Protein AF-A0A9P6R4S8-F1 (afdb_monomer)

Nearest PDB structures (foldseek):
  6h4h-assembly1_A  TM=7.201E-01  e=1.795E-19  Homo sapiens
  6hek-assembly1_C  TM=6.783E-01  e=4.101E-20  Homo sapiens
  6hek-assembly1_A  TM=6.934E-01  e=1.988E-19  Homo sapiens
  6h4j-assembly1_A-3  TM=6.432E-01  e=9.634E-19  Homo sapiens
  6h4j-assembly1_B-4  TM=6.143E-01  e=4.437E-18  Homo sapiens

InterPro domains:
  IPR001394 Peptidase C19, ubiquitin carboxyl-terminal hydrolase [PF00443] (188-608)
  IPR018200 Ubiquitin specific protease, conserved site [PS00972] (189-204)
  IPR025305 UCH repeated domain [PF13446] (43-95)
  IPR028889 Ubiquitin specific protease UPS, catalytic domain [PS50235] (188-616)
  IPR038765 Papain-like cysteine peptidase superfamily [SSF54001] (187-608)
  IPR044635 Ubiquitin carboxyl-terminal hydrolase 14-like [PTHR43982] (185-605)

Foldseek 3Di:
DDDDDDDDDDDDDDDDDDDDDDDDPDDDDDDPVDPVSVVVQCPALQNVLVHDLPDDPVVSLVSLVVVCVVPVLCLQVNLVSLVVSCVVVVDPSSVVSSVVVVVVPRHHLVLLQVLCVLLPHHSVNPPDDPVNVLLSLQPDPDPPNLVSLSNNCSNRVPPVSVVLSVDDPVVSHDDDPVLLVVLQQDFFFEADPALCQLVRQLLVVQLPVVLSVVCLLVVVVWWDDCPDDPDDFAADPNDTDDPVLLVLLQVLSVQSNVLSVCRVPDSALHDYRDLSNLCSLVPPVPPPDDPDDPDDDPPCSRFHDDSVSSVVSNVRSNQSTGAAPDDDPPDRGHRPVCLAFKWWKWWFWDDPDTDTDIDIDREAEFEDDAAEEPVVSVCCSQVCDDPPDDDDDDPPPPDDDDDDDPDDDPGRGTGIATADDHNDYHYDHPQWDADPVVRDIWGHPHKYQYDQKDQCLLRHPVCCVVVVVLSVVLSVLVVLLVVLVVVLVVVPPDPPDDDDDDDDDDDDDDDDDDDDDDDDDDDDDDDDPPPPPDDPNVVSVVSNVVSVVVSVVSCPPRDPRMDGDAKDWDWDDIPRDTGIWMWGWDPPPPDIFIWIHGGRHIDTDDPVVVVVSIRD

Mean predicted aligned error: 18.43 Å

Secondary structure (DSSP, 8-state):
---------------------PPPTT-----TT-HHHHHHHHHSHHHHTT--TTS-HHHHHHHHHHHHHH-GGGHHHHHHHHHHHHHHHT-HHHHHHHHHHHHTTPPPHHHHHHHHHHTT--TT-TT--HHHHHHHHHH--STTHHHHHHHHHHHHT-HHHHHHHTS-TTTTTS--HHHHHHHHHS--EE--SSS-HHHHHHHHHHHHSHHHHHHHHTGGGTB--TTSTTPPPPEETTEEPPHHHHHHHHHHHHHHHHHHHHHHH--SSEE---HHHHHHHH--TT---SS------GGGGG----HHHHHHHHHHHHHHHB--SB--TTS--B-TTHHHHPEEEEEEEEESEEEEEEEEESEEEEE--SSEEHHHHHHHHH-----SS-------S-SS--S-----------EEEEEE--SS-EEEEE-EEEETTTTEEEE----EEPPSEEE-GGGBHHHHHHTHHHHHHHHHHHHHHHHHHHHHHHHHS-------------PPP--------------------------HHHHHHHHHHHHHHHHHHHTTT--TTEEE--EEEEEEE-SS-EEEEEEEEESSSSS-EEEEEETTEEEEPPHHHHHH-EE-

Solvent-accessible surface area (backbone atoms only — not comparable to full-atom values): 37565 Å² total; per-residue (Å²): 140,81,90,80,87,87,76,90,76,89,75,85,86,77,90,80,84,86,83,91,75,83,86,72,96,81,74,81,83,78,63,91,86,41,70,66,60,54,49,55,45,45,74,29,55,42,30,71,57,73,45,60,94,82,60,52,70,68,59,51,51,51,43,49,54,55,45,34,76,72,42,50,62,51,35,20,58,50,49,52,34,50,49,52,50,26,66,74,68,68,38,65,68,53,48,52,49,54,51,50,42,45,73,76,50,58,45,42,53,69,57,40,28,52,28,27,49,76,73,74,38,55,73,81,57,75,92,63,50,74,67,55,50,52,56,54,58,69,69,54,84,58,87,63,50,69,60,34,44,51,44,46,29,50,34,61,64,37,70,67,56,48,56,57,70,72,50,62,80,79,70,72,72,65,87,56,70,65,59,46,50,49,27,60,74,42,77,51,16,30,48,68,86,48,62,38,29,37,56,39,29,48,52,57,52,47,58,67,40,58,74,56,35,53,46,42,68,48,34,87,82,43,51,52,63,78,82,47,92,84,61,70,73,48,70,56,96,88,42,77,47,50,68,65,56,33,52,56,20,38,52,48,45,53,46,48,27,53,47,52,52,44,60,73,68,53,48,46,59,43,48,70,72,55,70,64,47,54,48,59,73,68,51,70,79,86,64,88,83,63,100,81,74,76,87,82,61,87,81,62,75,57,58,76,67,58,51,69,58,55,49,53,54,49,52,55,32,50,56,52,20,33,52,52,77,42,80,53,99,92,51,83,64,41,35,67,63,52,62,37,28,35,30,36,26,38,33,44,36,63,68,102,51,85,43,78,43,83,52,71,45,54,60,47,81,34,78,50,75,59,72,44,40,53,68,58,45,49,46,57,66,40,57,45,68,81,73,85,84,68,98,72,80,82,87,83,86,83,80,91,73,81,94,83,78,96,72,89,72,85,80,54,76,44,44,51,33,31,75,44,82,29,88,43,80,44,73,46,74,42,29,71,43,72,42,83,87,81,73,42,75,44,58,48,73,41,40,38,39,56,68,77,58,47,61,53,37,79,50,27,44,71,45,44,64,78,37,40,70,59,52,53,52,49,52,52,48,50,52,50,40,51,52,42,50,53,56,51,56,60,69,67,52,81,81,89,67,89,82,85,90,82,87,78,86,81,82,84,89,80,90,85,89,84,87,84,92,88,87,89,89,89,81,90,81,81,89,76,83,79,75,79,80,71,57,75,65,59,54,39,54,52,49,40,51,52,44,50,53,51,52,50,65,71,44,68,84,50,65,90,42,66,44,67,77,52,68,48,81,46,74,52,68,63,77,89,49,68,50,36,28,25,38,38,54,38,77,80,47,99,66,66,44,47,33,38,37,47,35,44,40,58,44,76,58,53,73,71,69,68,69,62,40,61,58,100

Organism: NCBI:txid64522

Sequence (616 aa):
MFNTNVRLDDSRYRLTFVSSHAPAKGEKNVNLSDRASLLEERDSAYGKLGCVSNMTDELIIEAFQAQISHDISTSHSLVDVFSEIQKKRRSEKLEIEITCQKSEGVVTTAELRSAYRHFEIPDNGEGISTEVLLGLIRGSTKPGFRENLRIIAKACNDPELNLLLEQPEEDILLDDPVLDLYYASNPVGLSNIGNTCYLNSLLQYLYTVKDIRETVLNMEAYIENEQEEGWKEKVIDGRTLTKKDVAEAKEIVVELNKLFSLMQSARSRSVTPSNRLVELLLSTGCAENTTNCGPKRADHFFEQQDVSETMAILMYRLSAAFQPIISEPDAKPIDRFSKLFYVKANKKVKEGEKRLIQEDFSTLLLNVKDDTSLEELMDDYFDTEAPETSSSASATAATIREENSKDTEDVQMSDITVTELPPVLQIHLIRTQFDKRDKTSYKSNATVALPKRIYLDQYLESNQEEQAVRIKRMKLWKKERRVCRKMLDVKKKPLFLQGSPLLGKITQPNNSPQADATIPPADQPSPSSTSLEVDPQLGEIARIAELTQTLKNEMLDFNDAEYKIHAVFHHEGGAN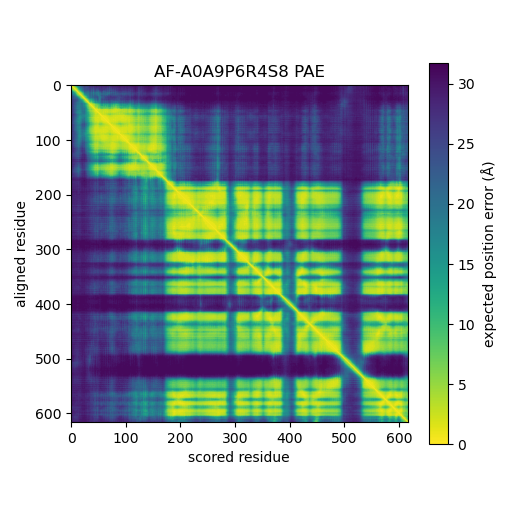FGHYWVYIYDDKAEVPRWLKYSDDTVSEVGVAQENENRYQ

Radius of gyration: 33.14 Å; Cα contacts (8 Å, |Δi|>4): 674; chains: 1; bounding box: 68×103×89 Å

pLDDT: mean 72.22, std 21.95, range [24.06, 97.19]

Structure (mmCIF, N/CA/C/O backbone):
data_AF-A0A9P6R4S8-F1
#
_entry.id   AF-A0A9P6R4S8-F1
#
loop_
_atom_site.group_PDB
_atom_site.id
_atom_site.type_symbol
_atom_site.label_atom_id
_atom_site.label_alt_id
_atom_site.label_comp_id
_atom_site.label_asym_id
_atom_site.label_entity_id
_atom_site.label_seq_id
_atom_site.pdbx_PDB_ins_code
_atom_site.Cartn_x
_atom_site.Cartn_y
_atom_site.Cartn_z
_atom_site.occupancy
_atom_site.B_iso_or_equiv
_atom_site.auth_seq_id
_atom_site.auth_comp_id
_atom_site.auth_asym_id
_atom_site.auth_atom_id
_atom_site.pdbx_PDB_model_num
ATOM 1 N N . MET A 1 1 ? -17.977 -29.945 -40.712 1.00 31.67 1 MET A N 1
ATOM 2 C CA . MET A 1 1 ? -16.826 -30.670 -41.299 1.00 31.67 1 MET A CA 1
ATOM 3 C C . MET A 1 1 ? -15.945 -29.605 -41.936 1.00 31.67 1 MET A C 1
ATOM 5 O O . MET A 1 1 ? -16.445 -28.955 -42.831 1.00 31.67 1 MET A O 1
ATOM 9 N N . PHE A 1 2 ? -14.740 -29.252 -41.499 1.00 26.08 2 PHE A N 1
ATOM 10 C CA . PHE A 1 2 ? -13.736 -29.889 -40.647 1.00 26.08 2 PHE A CA 1
ATOM 11 C C . PHE A 1 2 ? -13.029 -28.818 -39.790 1.00 26.08 2 PHE A C 1
ATOM 13 O O . PHE A 1 2 ? -12.841 -27.693 -40.240 1.00 26.08 2 PHE A O 1
ATOM 20 N N . ASN A 1 3 ? -12.638 -29.213 -38.576 1.00 28.98 3 ASN A N 1
ATOM 21 C CA . ASN A 1 3 ? -11.636 -28.558 -37.733 1.00 28.98 3 ASN A CA 1
ATOM 22 C C . ASN A 1 3 ? -10.260 -28.601 -38.405 1.00 28.98 3 ASN A C 1
ATOM 24 O O . ASN A 1 3 ? -9.876 -29.680 -38.850 1.00 28.98 3 ASN A O 1
ATOM 28 N N . THR A 1 4 ? -9.469 -27.533 -38.293 1.00 27.30 4 THR A N 1
ATOM 29 C CA . THR A 1 4 ? -8.004 -27.650 -38.188 1.00 27.30 4 THR A CA 1
ATOM 30 C C . THR A 1 4 ? -7.422 -26.493 -37.380 1.00 27.30 4 THR A C 1
ATOM 32 O O . THR A 1 4 ? -7.544 -25.330 -37.753 1.00 27.30 4 THR A O 1
ATOM 35 N N . ASN A 1 5 ? -6.793 -26.868 -36.266 1.00 25.67 5 ASN A N 1
ATOM 36 C CA . ASN A 1 5 ? -5.968 -26.051 -35.385 1.00 25.67 5 ASN A CA 1
ATOM 37 C C . ASN A 1 5 ? -4.811 -25.394 -36.150 1.00 25.67 5 ASN A C 1
ATOM 39 O O . ASN A 1 5 ? -4.050 -26.092 -36.821 1.00 25.67 5 ASN A O 1
ATOM 43 N N . VAL A 1 6 ? -4.625 -24.087 -35.970 1.00 24.06 6 VAL A N 1
ATOM 44 C CA . VAL A 1 6 ? -3.386 -23.392 -36.332 1.00 24.06 6 VAL A CA 1
ATOM 45 C C . VAL A 1 6 ? -2.459 -23.457 -35.121 1.00 24.06 6 VAL A C 1
ATOM 47 O O . VAL A 1 6 ? -2.730 -22.856 -34.085 1.00 24.06 6 VAL A O 1
ATOM 50 N N . ARG A 1 7 ? -1.379 -24.229 -35.246 1.00 24.75 7 ARG A N 1
ATOM 51 C CA . ARG A 1 7 ? -0.224 -24.201 -34.346 1.00 24.75 7 ARG A CA 1
ATOM 52 C C . ARG A 1 7 ? 0.917 -23.608 -35.170 1.00 24.75 7 ARG A C 1
ATOM 54 O O . ARG A 1 7 ? 1.361 -24.241 -36.123 1.00 24.75 7 ARG A O 1
ATOM 61 N N . LEU A 1 8 ? 1.300 -22.373 -34.859 1.00 25.09 8 LEU A N 1
ATOM 62 C CA . LEU A 1 8 ? 2.505 -21.738 -35.387 1.00 25.09 8 LEU A CA 1
ATOM 63 C C . LEU A 1 8 ? 3.705 -22.426 -34.729 1.00 25.09 8 LEU A C 1
ATOM 65 O O . LEU A 1 8 ? 3.862 -22.349 -33.512 1.00 25.09 8 LEU A O 1
ATOM 69 N N . ASP A 1 9 ? 4.485 -23.153 -35.524 1.00 26.06 9 ASP A N 1
ATOM 70 C CA . ASP A 1 9 ? 5.803 -23.652 -35.140 1.00 26.06 9 ASP A CA 1
ATOM 71 C C . ASP A 1 9 ? 6.833 -22.793 -35.876 1.00 26.06 9 ASP A C 1
ATOM 73 O O . ASP A 1 9 ? 6.961 -22.851 -37.101 1.00 26.06 9 ASP A O 1
ATOM 77 N N . ASP A 1 10 ? 7.479 -21.911 -35.121 1.00 32.16 10 ASP A N 1
ATOM 78 C CA . ASP A 1 10 ? 8.450 -20.937 -35.603 1.00 32.16 10 ASP A CA 1
ATOM 79 C C . ASP A 1 10 ? 9.848 -21.572 -35.578 1.00 32.16 10 ASP A C 1
ATOM 81 O O . ASP A 1 10 ? 10.647 -21.413 -34.650 1.00 32.16 10 ASP A O 1
ATOM 85 N N . SER A 1 11 ? 10.130 -22.400 -36.586 1.00 29.55 11 SER A N 1
ATOM 86 C CA . SER A 1 11 ? 11.440 -23.020 -36.766 1.00 29.55 11 SER A CA 1
ATOM 87 C C . SER A 1 11 ? 12.257 -22.272 -37.822 1.00 29.55 11 SER A C 1
ATOM 89 O O . SER A 1 11 ? 12.218 -22.588 -39.008 1.00 29.55 11 SER A O 1
ATOM 91 N N . ARG A 1 12 ? 13.023 -21.287 -37.339 1.00 33.66 12 ARG A N 1
ATOM 92 C CA . ARG A 1 12 ? 14.374 -20.875 -37.772 1.00 33.66 12 ARG A CA 1
ATOM 93 C C . ARG A 1 12 ? 14.844 -21.405 -39.138 1.00 33.66 12 ARG A C 1
ATOM 95 O O . ARG A 1 12 ? 15.426 -22.485 -39.222 1.00 33.66 12 ARG A O 1
ATOM 102 N N . TYR A 1 13 ? 14.775 -20.549 -40.154 1.00 28.73 13 TYR A N 1
ATOM 103 C CA . TYR A 1 13 ? 15.646 -20.620 -41.328 1.00 28.73 13 TYR A CA 1
ATOM 104 C C . TYR A 1 13 ? 16.627 -19.436 -41.289 1.00 28.73 13 TYR A C 1
ATOM 106 O O . TYR A 1 13 ? 16.261 -18.315 -41.620 1.00 28.73 13 TYR A O 1
ATOM 114 N N . ARG A 1 14 ? 17.886 -19.671 -40.887 1.00 30.50 14 ARG A N 1
ATOM 115 C CA . ARG A 1 14 ? 19.017 -18.784 -41.224 1.00 30.50 14 ARG A CA 1
ATOM 116 C C . ARG A 1 14 ? 19.841 -19.474 -42.310 1.00 30.50 14 ARG A C 1
ATOM 118 O O . ARG A 1 14 ? 20.190 -20.643 -42.160 1.00 30.50 14 ARG A O 1
ATOM 125 N N . LEU A 1 15 ? 20.114 -18.756 -43.401 1.00 25.52 15 LEU A N 1
ATOM 126 C CA . LEU A 1 15 ? 20.946 -19.227 -44.507 1.00 25.52 15 LEU A CA 1
ATOM 127 C C . LEU A 1 15 ? 22.383 -19.477 -44.031 1.00 25.52 15 LEU A C 1
ATOM 129 O O . LEU A 1 15 ? 23.063 -18.559 -43.580 1.00 25.52 15 LEU A O 1
ATOM 133 N N . THR A 1 16 ? 22.864 -20.707 -44.185 1.00 26.92 16 THR A N 1
ATOM 134 C CA . THR A 1 16 ? 24.273 -21.073 -44.022 1.00 26.92 16 THR A CA 1
ATOM 135 C C . THR A 1 16 ? 24.988 -20.993 -45.370 1.00 26.92 16 THR A C 1
ATOM 137 O O . THR A 1 16 ? 24.745 -21.807 -46.260 1.00 26.92 16 THR A O 1
ATOM 140 N N . PHE A 1 17 ? 25.907 -20.036 -45.525 1.00 25.81 17 PHE A N 1
ATOM 141 C CA . PHE A 1 17 ? 26.879 -20.046 -46.620 1.00 25.81 17 PHE A CA 1
ATOM 142 C C . PHE A 1 17 ? 28.053 -20.963 -46.255 1.00 25.81 17 PHE A C 1
ATOM 144 O O . PHE A 1 17 ? 28.745 -20.740 -45.265 1.00 25.81 17 PHE A O 1
ATOM 151 N N . VAL A 1 18 ? 28.288 -21.998 -47.065 1.00 27.28 18 VAL A N 1
ATOM 152 C CA . VAL A 1 18 ? 29.454 -22.885 -46.944 1.00 27.28 18 VAL A CA 1
ATOM 153 C C . VAL A 1 18 ? 30.531 -22.393 -47.912 1.00 27.28 18 VAL A C 1
ATOM 155 O O . VAL A 1 18 ? 30.387 -22.548 -49.122 1.00 27.28 18 VAL A O 1
ATOM 158 N N . SER A 1 19 ? 31.610 -21.802 -47.393 1.00 27.45 19 SER A N 1
ATOM 159 C CA . SER A 1 19 ? 32.819 -21.510 -48.176 1.00 27.45 19 SER A CA 1
ATOM 160 C C . SER A 1 19 ? 33.848 -22.621 -47.974 1.00 27.45 19 SER A C 1
ATOM 162 O O . SER A 1 19 ? 34.240 -22.928 -46.850 1.00 27.45 19 SER A O 1
ATOM 164 N N . SER A 1 20 ? 34.277 -23.247 -49.069 1.00 31.61 20 SER A N 1
ATOM 165 C CA . SER A 1 20 ? 35.283 -24.308 -49.090 1.00 31.61 20 SER A CA 1
ATOM 166 C C . SER A 1 20 ? 36.679 -23.725 -49.321 1.00 31.61 20 SER A C 1
ATOM 168 O O . SER A 1 20 ? 37.049 -23.523 -50.476 1.00 31.61 20 SER A O 1
ATOM 170 N N . HIS A 1 21 ? 37.466 -23.475 -48.270 1.00 30.09 21 HIS A N 1
ATOM 171 C CA . HIS A 1 21 ? 38.920 -23.247 -48.365 1.00 30.09 21 HIS A CA 1
ATOM 172 C C . HIS A 1 21 ? 39.668 -23.976 -47.233 1.00 30.09 21 HIS A C 1
ATOM 174 O O . HIS A 1 21 ? 39.182 -24.071 -46.110 1.00 30.09 21 HIS A O 1
ATOM 180 N N . ALA A 1 22 ? 40.831 -24.545 -47.568 1.00 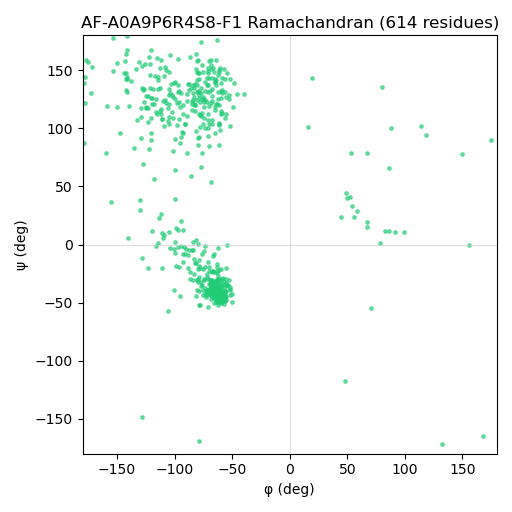31.19 22 ALA A N 1
ATOM 181 C CA . ALA A 1 22 ? 41.636 -25.424 -46.713 1.00 31.19 22 ALA A CA 1
ATOM 182 C C . ALA A 1 22 ? 42.321 -24.675 -45.545 1.00 31.19 22 ALA A C 1
ATOM 184 O O . ALA A 1 22 ? 42.726 -23.525 -45.731 1.00 31.19 22 ALA A O 1
ATOM 185 N N . PRO A 1 23 ? 42.519 -25.310 -44.370 1.00 32.66 23 PRO A N 1
ATOM 186 C CA . PRO A 1 23 ? 42.994 -24.608 -43.183 1.00 32.66 23 PRO A CA 1
ATOM 187 C C . PRO A 1 23 ? 44.515 -24.403 -43.198 1.00 32.66 23 PRO A C 1
ATOM 189 O O . PRO A 1 23 ? 45.296 -25.305 -43.519 1.00 32.66 23 PRO A O 1
ATOM 192 N N . ALA A 1 24 ? 44.943 -23.203 -42.801 1.00 33.06 24 ALA A N 1
ATOM 193 C CA . ALA A 1 24 ? 46.331 -22.893 -42.481 1.00 33.06 24 ALA A CA 1
ATOM 194 C C . ALA A 1 24 ? 46.678 -23.368 -41.055 1.00 33.06 24 ALA A C 1
ATOM 196 O O . ALA A 1 24 ? 45.836 -23.406 -40.162 1.00 33.06 24 ALA A O 1
ATOM 197 N N . LYS A 1 25 ? 47.942 -23.756 -40.844 1.00 37.72 25 LYS A N 1
ATOM 198 C CA . LYS A 1 25 ? 48.442 -24.390 -39.612 1.00 37.72 25 LYS A CA 1
ATOM 199 C C . LYS A 1 25 ? 48.224 -23.515 -38.368 1.00 37.72 25 LYS A C 1
ATOM 201 O O . LYS A 1 25 ? 48.900 -22.502 -38.213 1.00 37.72 25 LYS A O 1
ATOM 206 N N . GLY A 1 26 ? 47.363 -23.978 -37.459 1.00 42.94 26 GLY A N 1
ATOM 207 C CA . GLY A 1 26 ? 47.183 -23.395 -36.123 1.00 42.94 26 GLY A CA 1
ATOM 208 C C . GLY A 1 26 ? 45.829 -23.635 -35.437 1.00 42.94 26 GLY A C 1
ATOM 209 O O . GLY A 1 26 ? 45.654 -23.173 -34.315 1.00 42.94 26 GLY A O 1
ATOM 210 N N . GLU A 1 27 ? 44.872 -24.331 -36.056 1.00 37.94 27 GLU A N 1
ATOM 211 C CA . GLU A 1 27 ? 43.520 -24.480 -35.493 1.00 37.94 27 GLU A CA 1
ATOM 212 C C . GLU A 1 27 ? 43.411 -25.605 -34.446 1.00 37.94 27 GLU A C 1
ATOM 214 O O . GLU A 1 27 ? 43.874 -26.731 -34.644 1.00 37.94 27 GLU A O 1
ATOM 219 N N . LYS A 1 28 ? 42.752 -25.304 -33.318 1.00 45.72 28 LYS A N 1
ATOM 220 C CA . LYS A 1 28 ? 42.210 -26.323 -32.411 1.00 45.72 28 LYS A CA 1
ATOM 221 C C . LYS A 1 28 ? 41.055 -27.021 -33.135 1.00 45.72 28 LYS A C 1
ATOM 223 O O . LYS A 1 28 ? 40.094 -26.359 -33.508 1.00 45.72 28 LYS A O 1
ATOM 228 N N . ASN A 1 29 ? 41.134 -28.341 -33.300 1.00 39.72 29 ASN A N 1
ATOM 229 C CA . ASN A 1 29 ? 40.027 -29.138 -33.833 1.00 39.72 29 ASN A CA 1
ATOM 230 C C . ASN A 1 29 ? 38.793 -28.995 -32.929 1.00 39.72 29 ASN A C 1
ATOM 232 O O . ASN A 1 29 ? 38.816 -29.445 -31.782 1.00 39.72 29 ASN A O 1
ATOM 236 N N . VAL A 1 30 ? 37.720 -28.395 -33.447 1.00 46.50 30 VAL A N 1
ATOM 237 C CA . VAL A 1 30 ? 36.401 -28.420 -32.806 1.00 46.50 30 VAL A CA 1
ATOM 238 C C . VAL A 1 30 ? 35.816 -29.814 -33.017 1.00 46.50 30 VAL A C 1
ATOM 240 O O . VAL A 1 30 ? 35.641 -30.266 -34.150 1.00 46.50 30 VAL A O 1
ATOM 243 N N . ASN A 1 31 ? 35.561 -30.532 -31.925 1.00 45.28 31 ASN A N 1
ATOM 244 C CA . ASN A 1 31 ? 34.990 -31.870 -31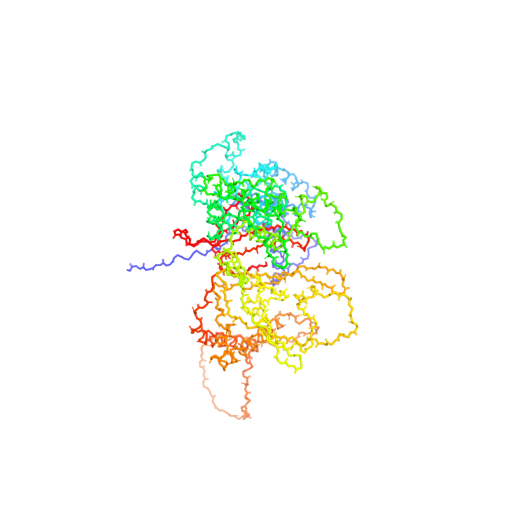.987 1.00 45.28 31 ASN A CA 1
ATOM 245 C C . ASN A 1 31 ? 33.466 -31.765 -32.158 1.00 45.28 31 ASN A C 1
ATOM 247 O O . ASN A 1 31 ? 32.732 -31.566 -31.195 1.00 45.28 31 ASN A O 1
ATOM 251 N N . LEU A 1 32 ? 32.993 -31.893 -33.400 1.00 45.69 32 LEU A N 1
ATOM 252 C CA . LEU A 1 32 ? 31.584 -31.753 -33.806 1.00 45.69 32 LEU A CA 1
ATOM 253 C C . LEU A 1 32 ? 30.623 -32.785 -33.172 1.00 45.69 32 LEU A C 1
ATOM 255 O O . LEU A 1 32 ? 29.418 -32.717 -33.404 1.00 45.69 32 LEU A O 1
ATOM 259 N N . SER A 1 33 ? 31.124 -33.742 -32.382 1.00 51.47 33 SER A N 1
ATOM 260 C CA . SER A 1 33 ? 30.307 -34.703 -31.629 1.00 51.47 33 SER A CA 1
ATOM 261 C C . SER A 1 33 ? 29.940 -34.242 -30.214 1.00 51.47 33 SER A C 1
ATOM 263 O O . SER A 1 33 ? 29.173 -34.932 -29.543 1.00 51.47 33 SER A O 1
ATOM 265 N N . ASP A 1 34 ? 30.506 -33.132 -29.729 1.00 55.91 34 ASP A N 1
ATOM 266 C CA . ASP A 1 34 ? 30.373 -32.710 -28.334 1.00 55.91 34 ASP A CA 1
ATOM 267 C C . ASP A 1 34 ? 29.327 -31.592 -28.176 1.00 55.91 34 ASP A C 1
ATOM 269 O O . ASP A 1 34 ? 29.508 -30.447 -28.600 1.00 55.91 34 ASP A O 1
ATOM 273 N N . ARG A 1 35 ? 28.180 -31.933 -27.575 1.00 53.41 35 ARG A N 1
ATOM 274 C CA . ARG A 1 35 ? 27.023 -31.030 -27.426 1.00 53.41 35 ARG A CA 1
ATOM 275 C C . ARG A 1 35 ? 27.354 -29.798 -26.577 1.00 53.41 35 ARG A C 1
ATOM 277 O O . ARG A 1 35 ? 26.762 -28.747 -26.798 1.00 53.41 35 ARG A O 1
ATOM 284 N N . ALA A 1 36 ? 28.286 -29.918 -25.631 1.00 56.06 36 ALA A N 1
ATOM 285 C CA . ALA A 1 36 ? 28.736 -28.806 -24.797 1.00 56.06 36 ALA A CA 1
ATOM 286 C C . ALA A 1 36 ? 29.530 -27.768 -25.606 1.00 56.06 36 ALA A C 1
ATOM 288 O O . ALA A 1 36 ? 29.261 -26.578 -25.491 1.00 56.06 36 ALA A O 1
ATOM 289 N N . SER A 1 37 ? 30.424 -28.214 -26.495 1.00 58.94 37 SER A N 1
ATOM 290 C CA . SER A 1 37 ? 31.219 -27.331 -27.359 1.00 58.94 37 SER A CA 1
ATOM 291 C C . SER A 1 37 ? 30.355 -26.580 -28.373 1.00 58.94 37 SER A C 1
ATOM 293 O O . SER A 1 37 ? 30.573 -25.399 -28.617 1.00 58.94 37 SER A O 1
ATOM 295 N N . LEU A 1 38 ? 29.319 -27.233 -28.909 1.00 58.31 38 LEU A N 1
ATOM 296 C CA . LEU A 1 38 ? 28.344 -26.592 -29.799 1.00 58.31 38 LEU A CA 1
ATOM 297 C C . LEU A 1 38 ? 27.469 -25.556 -29.073 1.00 58.31 38 LEU A C 1
ATOM 299 O O . LEU A 1 38 ? 27.087 -24.552 -29.670 1.00 58.31 38 LEU A O 1
ATOM 303 N N . LEU A 1 39 ? 27.140 -25.785 -27.796 1.00 58.66 39 LEU A N 1
ATOM 304 C CA . LEU A 1 39 ? 26.410 -24.818 -26.968 1.00 58.66 39 LEU A CA 1
ATOM 305 C C . LEU A 1 39 ? 27.293 -23.619 -26.598 1.00 58.66 39 LEU A C 1
ATOM 307 O O . LEU A 1 39 ? 26.838 -22.487 -26.722 1.00 58.66 39 LEU A O 1
ATOM 311 N N . GLU A 1 40 ? 28.559 -23.850 -26.238 1.00 62.72 40 GLU A N 1
ATOM 312 C CA . GLU A 1 40 ? 29.542 -22.781 -26.014 1.00 62.72 40 GLU A CA 1
ATOM 313 C C . GLU A 1 40 ? 29.761 -21.927 -27.269 1.00 62.72 40 GLU A C 1
ATOM 315 O O . GLU A 1 40 ? 29.839 -20.702 -27.183 1.00 62.72 40 GLU A O 1
ATOM 320 N N . GLU A 1 41 ? 29.828 -22.550 -28.448 1.00 63.03 41 GLU A N 1
ATOM 321 C CA . GLU A 1 41 ? 30.006 -21.832 -29.708 1.00 63.03 41 GLU A CA 1
ATOM 322 C C . GLU A 1 41 ? 28.742 -21.057 -30.107 1.00 63.03 41 GLU A C 1
ATOM 324 O O . GLU A 1 41 ? 28.844 -19.901 -30.525 1.00 63.03 41 GLU A O 1
ATOM 329 N N . ARG A 1 42 ? 27.547 -21.625 -29.885 1.00 61.66 42 ARG A N 1
ATOM 330 C CA . ARG A 1 42 ? 26.258 -20.939 -30.088 1.00 61.66 42 ARG A CA 1
ATOM 331 C C . ARG A 1 42 ? 26.094 -19.727 -29.171 1.00 61.66 42 ARG A C 1
ATOM 333 O O . ARG A 1 42 ? 25.608 -18.690 -29.614 1.00 61.66 42 ARG A O 1
ATOM 340 N N . ASP A 1 43 ? 26.494 -19.856 -27.911 1.00 66.69 43 ASP A N 1
ATOM 341 C CA . ASP A 1 43 ? 26.342 -18.800 -26.909 1.00 66.69 43 ASP A CA 1
ATOM 342 C C . ASP A 1 43 ? 27.498 -17.770 -26.967 1.00 66.69 43 ASP A C 1
ATOM 344 O O . ASP A 1 43 ? 27.456 -16.733 -26.294 1.00 66.69 43 ASP A O 1
ATOM 348 N N . SER A 1 44 ? 28.503 -18.006 -27.821 1.00 82.50 44 SER A N 1
ATOM 349 C CA . SER A 1 44 ? 29.582 -17.060 -28.116 1.00 82.50 44 SER A CA 1
ATOM 350 C C . SER A 1 44 ? 29.092 -15.830 -28.894 1.00 82.50 44 SER A C 1
ATOM 352 O O . SER A 1 44 ? 28.076 -15.870 -29.587 1.00 82.50 44 SER A O 1
ATOM 354 N N . ALA A 1 45 ? 29.848 -14.727 -28.837 1.00 83.94 45 ALA A N 1
ATOM 355 C CA . ALA A 1 45 ? 29.549 -13.518 -29.612 1.00 83.94 45 ALA A CA 1
ATOM 356 C C . ALA A 1 45 ? 29.429 -13.798 -31.125 1.00 83.94 45 ALA A C 1
ATOM 358 O O . ALA A 1 45 ? 28.519 -13.301 -31.782 1.00 83.94 45 ALA A O 1
ATOM 359 N N . TYR A 1 46 ? 30.294 -14.662 -31.666 1.00 85.44 46 TYR A N 1
ATOM 360 C CA . TYR A 1 46 ? 30.214 -15.084 -33.065 1.00 85.44 46 TYR A CA 1
ATOM 361 C C . TYR A 1 46 ? 28.932 -15.885 -33.333 1.00 85.44 46 TYR A C 1
ATOM 363 O O . TYR A 1 46 ? 28.217 -15.572 -34.278 1.00 85.44 46 TYR A O 1
ATOM 371 N N . GLY A 1 47 ? 28.583 -16.832 -32.456 1.00 83.00 47 GLY A N 1
ATOM 372 C CA . GLY A 1 47 ? 27.366 -17.640 -32.574 1.00 83.00 47 GLY A CA 1
ATOM 373 C C . GLY A 1 47 ? 26.075 -16.820 -32.520 1.00 83.00 47 GLY A C 1
ATOM 374 O O . GLY A 1 47 ? 25.179 -17.037 -33.337 1.00 83.00 47 GLY A O 1
ATOM 375 N N . LYS A 1 48 ? 26.004 -15.815 -31.638 1.00 84.81 48 LYS A N 1
ATOM 376 C CA . LYS A 1 48 ? 24.878 -14.864 -31.559 1.00 84.81 48 LYS A CA 1
ATOM 377 C C . LYS A 1 48 ? 24.694 -14.086 -32.865 1.00 84.81 48 LYS A C 1
ATOM 379 O O . LYS A 1 48 ? 23.570 -13.954 -33.348 1.00 84.81 48 LYS A O 1
ATOM 384 N N . LEU A 1 49 ? 25.801 -13.671 -33.483 1.00 86.19 49 LEU A N 1
ATOM 385 C CA . LEU A 1 49 ? 25.814 -13.029 -34.797 1.00 86.19 49 LEU A CA 1
ATOM 386 C C . LEU A 1 49 ? 25.693 -14.029 -35.963 1.00 86.19 49 LEU A C 1
ATOM 388 O O . LEU A 1 49 ? 25.668 -13.621 -37.115 1.00 86.19 49 LEU A O 1
ATOM 392 N N . GLY A 1 50 ? 25.578 -15.337 -35.713 1.00 84.38 50 GLY A N 1
ATOM 393 C CA . GLY A 1 50 ? 25.515 -16.354 -36.771 1.00 84.38 50 GLY A CA 1
ATOM 394 C C . GLY A 1 50 ? 26.811 -16.502 -37.579 1.00 84.38 50 GLY A C 1
ATOM 395 O O . GLY A 1 50 ? 26.784 -17.038 -38.684 1.00 84.38 50 GLY A O 1
ATOM 396 N N . CYS A 1 51 ? 27.931 -16.036 -37.031 1.00 86.44 51 CYS A N 1
ATOM 397 C CA . CYS A 1 51 ? 29.254 -16.076 -37.635 1.00 86.44 51 CYS A CA 1
ATOM 398 C C . CYS A 1 51 ? 30.122 -17.165 -36.998 1.00 86.44 51 CYS A C 1
ATOM 400 O O . CYS A 1 51 ? 29.879 -17.617 -35.880 1.00 86.44 51 CYS A O 1
ATOM 402 N N . VAL A 1 52 ? 31.203 -17.527 -37.687 1.00 84.00 52 VAL A N 1
ATOM 403 C CA . VAL A 1 52 ? 32.287 -18.352 -37.135 1.00 84.00 52 VAL A CA 1
ATOM 404 C C . VAL A 1 52 ? 33.535 -17.504 -36.905 1.00 84.00 52 VAL A C 1
ATOM 406 O O . VAL A 1 52 ? 33.763 -16.495 -37.574 1.00 84.00 52 VAL A O 1
ATOM 409 N N . SER A 1 53 ? 34.366 -17.914 -35.947 1.00 81.50 53 SER A N 1
ATOM 410 C CA . SER A 1 53 ? 35.516 -17.119 -35.491 1.00 81.50 53 SER A CA 1
ATOM 411 C C . SER A 1 53 ? 36.591 -16.861 -36.556 1.00 81.50 53 SER A C 1
ATOM 413 O O . SER A 1 53 ? 37.382 -15.934 -36.380 1.00 81.50 53 SER A O 1
ATOM 415 N N . ASN A 1 54 ? 36.606 -17.617 -37.660 1.00 82.88 54 ASN A N 1
ATOM 416 C CA . ASN A 1 54 ? 37.547 -17.481 -38.777 1.00 82.88 54 ASN A CA 1
ATOM 417 C C . ASN A 1 54 ? 36.991 -16.706 -39.995 1.00 82.88 54 ASN A C 1
ATOM 419 O O . ASN A 1 54 ? 37.711 -16.549 -40.979 1.00 82.88 54 ASN A O 1
ATOM 423 N N . MET A 1 55 ? 35.752 -16.193 -39.947 1.00 88.88 55 MET A N 1
ATOM 424 C CA . MET A 1 55 ? 35.203 -15.329 -41.008 1.00 88.88 55 MET A CA 1
ATOM 425 C C . MET A 1 55 ? 36.012 -14.035 -41.164 1.00 88.88 55 MET A C 1
ATOM 427 O O . MET A 1 55 ? 36.567 -13.530 -40.187 1.00 88.88 55 MET A O 1
ATOM 431 N N . THR A 1 56 ? 36.065 -13.470 -42.372 1.00 91.88 56 THR A N 1
ATOM 432 C CA . THR A 1 56 ? 36.697 -12.160 -42.607 1.00 91.88 56 THR A CA 1
ATOM 433 C C . THR A 1 56 ? 35.871 -11.035 -41.986 1.00 91.88 56 THR A C 1
ATOM 435 O O . THR A 1 56 ? 34.679 -11.204 -41.739 1.00 91.88 56 THR A O 1
ATOM 438 N N . ASP A 1 57 ? 36.493 -9.887 -41.715 1.00 91.31 57 ASP A N 1
ATOM 439 C CA . ASP A 1 57 ? 35.788 -8.752 -41.108 1.00 91.31 57 ASP A CA 1
ATOM 440 C C . ASP A 1 57 ? 34.645 -8.247 -42.003 1.00 91.31 57 ASP A C 1
ATOM 442 O O . ASP A 1 57 ? 33.590 -7.897 -41.488 1.00 91.31 57 ASP A O 1
ATOM 446 N N . GLU A 1 58 ? 34.804 -8.303 -43.330 1.00 92.31 58 GLU A N 1
ATOM 447 C CA . GLU A 1 58 ? 33.755 -7.957 -44.300 1.00 92.31 58 GLU A CA 1
ATOM 448 C C . GLU A 1 58 ? 32.516 -8.843 -44.147 1.00 92.31 58 GLU A C 1
ATOM 450 O O . GLU A 1 58 ? 31.402 -8.337 -44.074 1.00 92.31 58 GLU A O 1
ATOM 455 N N . LEU A 1 59 ? 32.703 -10.161 -44.023 1.00 89.81 59 LEU A N 1
ATOM 456 C CA . LEU A 1 59 ? 31.588 -11.098 -43.869 1.00 89.81 59 LEU A CA 1
ATOM 457 C C . LEU A 1 59 ? 30.882 -10.938 -42.517 1.00 89.81 59 LEU A C 1
ATOM 459 O O . LEU A 1 59 ? 29.682 -11.174 -42.416 1.00 89.81 59 LEU A O 1
ATOM 463 N N . ILE A 1 60 ? 31.609 -10.529 -41.472 1.00 92.06 60 ILE A N 1
ATOM 464 C CA . ILE A 1 60 ? 31.011 -10.239 -40.161 1.00 92.06 60 ILE A CA 1
ATOM 465 C C . ILE A 1 60 ? 30.199 -8.940 -40.220 1.00 92.06 60 ILE A C 1
ATOM 467 O O . ILE A 1 60 ? 29.110 -8.902 -39.649 1.00 92.06 60 ILE A O 1
ATOM 471 N N . ILE A 1 61 ? 30.686 -7.910 -40.923 1.00 92.31 61 ILE A N 1
ATOM 472 C CA . ILE A 1 61 ? 29.927 -6.675 -41.181 1.00 92.31 61 ILE A CA 1
ATOM 473 C C . ILE A 1 61 ? 28.642 -7.000 -41.952 1.00 92.31 61 ILE A C 1
ATOM 475 O O . ILE A 1 61 ? 27.561 -6.606 -41.522 1.00 92.31 61 ILE A O 1
ATOM 479 N N . GLU A 1 62 ? 28.733 -7.783 -43.031 1.00 90.75 62 GLU A N 1
ATOM 480 C CA . GLU A 1 62 ? 27.566 -8.196 -43.821 1.00 90.75 62 GLU A CA 1
ATOM 481 C C . GLU A 1 62 ? 26.554 -8.990 -42.983 1.00 90.75 62 GLU A C 1
ATOM 483 O O . GLU A 1 62 ? 25.354 -8.723 -43.039 1.00 90.75 62 GLU A O 1
ATOM 488 N N . ALA A 1 63 ? 27.016 -9.937 -42.159 1.00 90.06 63 ALA A N 1
ATOM 489 C CA . ALA A 1 63 ? 26.144 -10.718 -41.283 1.00 90.06 63 ALA A CA 1
ATOM 490 C C . ALA A 1 63 ? 25.445 -9.853 -40.221 1.00 90.06 63 ALA A C 1
ATOM 492 O O . ALA A 1 63 ? 24.277 -10.086 -39.901 1.00 90.06 63 ALA A O 1
ATOM 493 N N . PHE A 1 64 ? 26.145 -8.851 -39.689 1.00 91.94 64 PHE A N 1
ATOM 494 C CA . PHE A 1 64 ? 25.594 -7.882 -38.749 1.00 91.94 64 PHE A CA 1
ATOM 495 C C . PHE A 1 64 ? 24.520 -7.001 -39.404 1.00 91.94 64 PHE A C 1
ATOM 497 O O . PHE A 1 64 ? 23.393 -6.940 -38.907 1.00 91.94 64 PHE A O 1
ATOM 504 N N . GLN A 1 65 ? 24.814 -6.407 -40.563 1.00 89.56 65 GLN A N 1
ATOM 505 C CA . GLN A 1 65 ? 23.861 -5.587 -41.321 1.00 89.56 65 GLN A CA 1
ATOM 506 C C . GLN A 1 65 ? 22.634 -6.401 -41.777 1.00 89.56 65 GLN A C 1
ATOM 508 O O . GLN A 1 65 ? 21.495 -5.926 -41.718 1.00 89.56 65 GLN A O 1
ATOM 513 N N . ALA A 1 66 ? 22.831 -7.663 -42.167 1.00 88.19 66 ALA A N 1
ATOM 514 C CA . ALA A 1 66 ? 21.745 -8.569 -42.534 1.00 88.19 66 ALA A CA 1
ATOM 515 C C . ALA A 1 66 ? 20.801 -8.880 -41.356 1.00 88.19 66 ALA A C 1
ATOM 517 O O . ALA A 1 66 ? 19.610 -9.092 -41.564 1.00 88.19 66 ALA A O 1
ATOM 518 N N . GLN A 1 67 ? 21.300 -8.900 -40.116 1.00 88.38 67 GLN A N 1
ATOM 519 C CA . GLN A 1 67 ? 20.455 -9.141 -38.941 1.00 88.38 67 GLN A CA 1
ATOM 520 C C . GLN A 1 67 ? 19.678 -7.905 -38.512 1.00 88.38 67 GLN A C 1
ATOM 522 O O . GLN A 1 67 ? 18.492 -8.028 -38.221 1.00 88.38 67 GLN A O 1
ATOM 527 N N . ILE A 1 68 ? 20.301 -6.725 -38.551 1.00 85.06 68 ILE A N 1
ATOM 528 C CA . ILE A 1 68 ? 19.603 -5.465 -38.264 1.00 85.06 68 ILE A CA 1
ATOM 529 C C . ILE A 1 68 ? 18.494 -5.203 -39.286 1.00 85.06 68 ILE A C 1
ATOM 531 O O . ILE A 1 68 ? 17.398 -4.800 -38.910 1.00 85.06 68 ILE A O 1
ATOM 535 N N . SER A 1 69 ? 18.744 -5.470 -40.570 1.00 85.19 69 SER A N 1
ATOM 536 C CA . SER A 1 69 ? 17.719 -5.300 -41.612 1.00 85.19 69 SER A CA 1
ATOM 537 C C . SER A 1 69 ? 16.559 -6.295 -41.505 1.00 85.19 69 SER A C 1
ATOM 539 O O . SER A 1 69 ? 15.473 -6.010 -42.004 1.00 85.19 69 SER A O 1
ATOM 541 N N . HIS A 1 70 ? 16.767 -7.447 -40.861 1.00 85.19 70 HIS A N 1
ATOM 542 C CA . HIS A 1 70 ? 15.710 -8.424 -40.612 1.00 85.19 70 HIS A CA 1
ATOM 543 C C . HIS A 1 70 ? 14.859 -8.062 -39.393 1.00 85.19 70 HIS A C 1
ATOM 545 O O . HIS A 1 70 ? 13.636 -8.158 -39.457 1.00 85.19 70 HIS A O 1
ATOM 551 N N . ASP A 1 71 ? 15.506 -7.655 -38.299 1.00 81.31 71 ASP A N 1
ATOM 552 C CA . ASP A 1 71 ? 14.838 -7.255 -37.066 1.00 81.31 71 ASP A CA 1
ATOM 553 C C . ASP A 1 71 ? 15.627 -6.158 -36.344 1.00 81.31 71 ASP A C 1
ATOM 555 O O . ASP A 1 71 ? 16.545 -6.401 -35.551 1.00 81.31 71 ASP A O 1
ATOM 559 N N . ILE A 1 72 ? 15.216 -4.923 -36.604 1.00 82.25 72 ILE A N 1
ATOM 560 C CA . ILE A 1 72 ? 15.819 -3.724 -36.032 1.00 82.25 72 ILE A CA 1
ATOM 561 C C . ILE A 1 72 ? 15.609 -3.616 -34.515 1.00 82.25 72 ILE A C 1
ATOM 563 O O . ILE A 1 72 ? 16.430 -2.987 -33.846 1.00 82.25 72 ILE A O 1
ATOM 567 N N . SER A 1 73 ? 14.590 -4.274 -33.944 1.00 78.69 73 SER A N 1
ATOM 568 C CA . SER A 1 73 ? 14.337 -4.248 -32.495 1.00 78.69 73 SER A CA 1
ATOM 569 C C . SER A 1 73 ? 15.458 -4.925 -31.700 1.00 78.69 73 SER A C 1
ATOM 571 O O . SER A 1 73 ? 15.727 -4.582 -30.553 1.00 78.69 73 SER A O 1
ATOM 573 N N . THR A 1 74 ? 16.199 -5.835 -32.342 1.00 84.00 74 THR A N 1
ATOM 574 C CA . THR A 1 74 ? 17.352 -6.522 -31.739 1.00 84.00 74 THR A CA 1
ATOM 575 C C . THR A 1 74 ? 18.672 -5.764 -31.891 1.00 84.00 74 THR A C 1
ATOM 577 O O . THR A 1 74 ? 19.688 -6.189 -31.325 1.00 84.00 74 THR A O 1
ATOM 580 N N . SER A 1 75 ? 18.672 -4.635 -32.612 1.00 86.75 75 SER A N 1
ATOM 581 C CA . SER A 1 75 ? 19.868 -3.856 -32.970 1.00 86.75 75 SER A CA 1
ATOM 582 C C . SER A 1 75 ? 20.744 -3.512 -31.763 1.00 86.75 75 SER A C 1
ATOM 584 O O . SER A 1 75 ? 21.967 -3.658 -31.830 1.00 86.75 75 SER A O 1
ATOM 586 N N . HIS A 1 76 ? 20.128 -3.172 -30.628 1.00 89.00 76 HIS A N 1
ATOM 587 C CA . HIS A 1 76 ? 20.852 -2.808 -29.412 1.00 89.00 76 HIS A CA 1
ATOM 588 C C . HIS A 1 76 ? 21.704 -3.950 -28.847 1.00 89.00 76 HIS A C 1
ATOM 590 O O . HIS A 1 76 ? 22.834 -3.746 -28.401 1.00 89.00 76 HIS A O 1
ATOM 596 N N . SER A 1 77 ? 21.183 -5.175 -28.910 1.00 88.94 77 SER A N 1
ATOM 597 C CA . SER A 1 77 ? 21.881 -6.373 -28.446 1.00 88.94 77 SER A CA 1
ATOM 598 C C . SER A 1 77 ? 22.956 -6.816 -29.439 1.00 88.94 77 SER A C 1
ATOM 600 O O . SER A 1 77 ? 24.031 -7.273 -29.041 1.00 88.94 77 SER A O 1
ATOM 602 N N . LEU A 1 78 ? 22.697 -6.630 -30.737 1.00 89.12 78 LEU A N 1
ATOM 603 C CA . LEU A 1 78 ? 23.625 -6.966 -31.809 1.00 89.12 78 LEU A CA 1
ATOM 604 C C . LEU A 1 78 ? 24.851 -6.051 -31.798 1.00 89.12 78 LEU A C 1
ATOM 606 O O . LEU A 1 78 ? 25.960 -6.544 -31.994 1.00 89.12 78 LEU A O 1
ATOM 610 N N . VAL A 1 79 ? 24.695 -4.753 -31.512 1.00 90.31 79 VAL A N 1
ATOM 611 C CA . VAL A 1 79 ? 25.827 -3.813 -31.400 1.00 90.31 79 VAL A CA 1
ATOM 612 C C . VAL A 1 79 ? 26.759 -4.169 -30.245 1.00 90.31 79 VAL A C 1
ATOM 614 O O . VAL A 1 79 ? 27.981 -4.057 -30.390 1.00 90.31 79 VAL A O 1
ATOM 617 N N . ASP A 1 80 ? 26.226 -4.651 -29.121 1.00 90.25 80 ASP A N 1
ATOM 618 C CA . ASP A 1 80 ? 27.048 -5.101 -27.992 1.00 90.25 80 ASP A CA 1
ATOM 619 C C . ASP A 1 80 ? 27.876 -6.338 -28.367 1.00 90.25 80 ASP A C 1
ATOM 621 O O . ASP A 1 80 ? 29.083 -6.396 -28.110 1.00 90.25 80 ASP A O 1
ATOM 625 N N . VAL A 1 81 ? 27.243 -7.300 -29.045 1.00 90.25 81 VAL A N 1
ATOM 626 C CA . VAL A 1 81 ? 27.896 -8.507 -29.572 1.00 90.25 81 VAL A CA 1
ATOM 627 C C . VAL A 1 81 ? 28.973 -8.148 -30.600 1.00 90.25 81 VAL A C 1
ATOM 629 O O . VAL A 1 81 ? 30.097 -8.651 -30.536 1.00 90.25 81 VAL A O 1
ATOM 632 N N . PHE A 1 82 ? 28.660 -7.245 -31.526 1.00 91.69 82 PHE A N 1
ATOM 633 C CA . PHE A 1 82 ? 29.573 -6.790 -32.569 1.00 91.69 82 PHE A CA 1
ATOM 634 C C . PHE A 1 82 ? 30.774 -6.028 -31.981 1.00 91.69 82 PHE A C 1
ATOM 636 O O . PHE A 1 82 ? 31.920 -6.274 -32.362 1.00 91.69 82 PHE A O 1
ATOM 643 N N . SER A 1 83 ? 30.544 -5.211 -30.947 1.00 90.50 83 SER A N 1
ATOM 644 C CA . SER A 1 83 ? 31.597 -4.544 -30.168 1.00 90.50 83 SER A CA 1
ATOM 645 C C . SER A 1 83 ? 32.508 -5.533 -29.435 1.00 90.50 83 SER A C 1
ATOM 647 O O . SER A 1 83 ? 33.714 -5.306 -29.320 1.00 90.50 83 SER A O 1
ATOM 649 N N . GLU A 1 84 ? 31.972 -6.650 -28.940 1.00 91.12 84 GLU A N 1
ATOM 650 C CA . GLU A 1 84 ? 32.778 -7.710 -28.327 1.00 91.12 84 GLU A CA 1
ATOM 651 C C . GLU A 1 84 ? 33.704 -8.389 -29.352 1.00 91.12 84 GLU A C 1
ATOM 653 O O . GLU A 1 84 ? 34.882 -8.632 -29.066 1.00 91.12 84 GLU A O 1
ATOM 658 N N . ILE A 1 85 ? 33.196 -8.656 -30.562 1.00 90.88 85 ILE A N 1
ATOM 659 C CA . ILE A 1 85 ? 33.980 -9.219 -31.672 1.00 90.88 85 ILE A CA 1
ATOM 660 C C . ILE A 1 85 ? 35.086 -8.244 -32.094 1.00 90.88 85 ILE A C 1
ATOM 662 O O . ILE A 1 85 ? 36.247 -8.653 -32.208 1.00 90.88 85 ILE A O 1
ATOM 666 N N . GLN A 1 86 ? 34.757 -6.958 -32.252 1.00 93.31 86 GLN A N 1
ATOM 667 C CA . GLN A 1 86 ? 35.729 -5.915 -32.579 1.00 93.31 86 GLN A CA 1
ATOM 668 C C . GLN A 1 86 ? 36.861 -5.867 -31.550 1.00 93.31 86 GLN A C 1
ATOM 670 O O . GLN A 1 86 ? 38.026 -5.937 -31.939 1.00 93.31 86 GLN A O 1
ATOM 675 N N . LYS A 1 87 ? 36.551 -5.855 -30.246 1.00 90.19 87 LYS A N 1
ATOM 676 C CA . LYS A 1 87 ? 37.562 -5.826 -29.171 1.00 90.19 87 LYS A CA 1
ATOM 677 C C . LYS A 1 87 ? 38.480 -7.047 -29.192 1.00 90.19 87 LYS A C 1
ATOM 679 O O . LYS A 1 87 ? 39.680 -6.920 -28.947 1.00 90.19 87 LYS A O 1
ATOM 684 N N . LYS A 1 88 ? 37.928 -8.229 -29.489 1.00 88.62 88 LYS A N 1
ATOM 685 C CA . LYS A 1 88 ? 38.695 -9.481 -29.601 1.00 88.62 88 LYS A CA 1
ATOM 686 C C . LYS A 1 88 ? 39.660 -9.457 -30.785 1.00 88.62 88 LYS A C 1
ATOM 688 O O . LYS A 1 88 ? 40.787 -9.927 -30.651 1.00 88.62 88 LYS A O 1
ATOM 693 N N . ARG A 1 89 ? 39.232 -8.910 -31.926 1.00 89.62 89 ARG A N 1
ATOM 694 C CA . ARG A 1 89 ? 40.027 -8.857 -33.164 1.00 89.62 89 ARG A CA 1
ATOM 695 C C . ARG A 1 89 ? 40.945 -7.644 -33.262 1.00 89.62 89 ARG A C 1
ATOM 697 O O . ARG A 1 89 ? 41.934 -7.707 -33.983 1.00 89.62 89 ARG A O 1
ATOM 704 N N . ARG A 1 90 ? 40.628 -6.564 -32.540 1.00 90.75 90 ARG A N 1
ATOM 705 C CA . ARG A 1 90 ? 41.234 -5.230 -32.689 1.00 90.75 90 ARG A CA 1
ATOM 706 C C . ARG A 1 90 ? 41.177 -4.741 -34.141 1.00 90.75 90 ARG A C 1
ATOM 708 O O . ARG A 1 90 ? 42.156 -4.217 -34.663 1.00 90.75 90 ARG A O 1
ATOM 715 N N . SER A 1 91 ? 40.044 -4.984 -34.801 1.00 92.56 91 SER A N 1
ATOM 716 C CA . SER A 1 91 ? 39.841 -4.602 -36.198 1.00 92.56 91 SER A CA 1
ATOM 717 C C . SER A 1 91 ? 39.361 -3.161 -36.303 1.00 92.56 91 SER A C 1
ATOM 719 O O . SER A 1 91 ? 38.314 -2.811 -35.756 1.00 92.56 91 SER A O 1
ATOM 721 N N . GLU A 1 92 ? 40.106 -2.355 -37.055 1.00 91.88 92 GLU A N 1
ATOM 722 C CA . GLU A 1 92 ? 39.752 -0.970 -37.376 1.00 91.88 92 GLU A CA 1
ATOM 723 C C . GLU A 1 92 ? 38.510 -0.903 -38.280 1.00 91.88 92 GLU A C 1
ATOM 725 O O . GLU A 1 92 ? 37.669 -0.028 -38.116 1.00 91.88 92 GLU A O 1
ATOM 730 N N . LYS A 1 93 ? 38.321 -1.879 -39.182 1.00 90.75 93 LYS A N 1
ATOM 731 C CA . LYS A 1 93 ? 37.137 -1.935 -40.057 1.00 90.75 93 LYS A CA 1
ATOM 732 C C . LYS A 1 93 ? 35.844 -2.132 -39.268 1.00 90.75 93 LYS A C 1
ATOM 734 O O . LYS A 1 93 ? 34.867 -1.435 -39.518 1.00 90.75 93 LYS A O 1
ATOM 739 N N . LEU A 1 94 ? 35.852 -3.053 -38.302 1.00 90.88 94 LEU A N 1
ATOM 740 C CA . LEU A 1 94 ? 34.697 -3.279 -37.426 1.00 90.88 94 LEU A CA 1
ATOM 741 C C . LEU A 1 94 ? 34.430 -2.061 -36.529 1.00 90.88 94 LEU A C 1
ATOM 743 O O . LEU A 1 94 ? 33.283 -1.756 -36.225 1.00 90.88 94 LEU A O 1
ATOM 747 N N . GLU A 1 95 ? 35.480 -1.349 -36.116 1.00 91.88 95 GLU A N 1
ATOM 748 C CA . GLU A 1 95 ? 35.366 -0.133 -35.303 1.00 91.88 95 GLU A CA 1
ATOM 749 C C . GLU A 1 95 ? 34.752 1.039 -36.074 1.00 91.88 95 GLU A C 1
ATOM 751 O O . GLU A 1 95 ? 33.890 1.744 -35.542 1.00 91.88 95 GLU A O 1
ATOM 756 N N . ILE A 1 96 ? 35.145 1.211 -37.339 1.00 90.38 96 ILE A N 1
ATOM 757 C CA . ILE A 1 96 ? 34.536 2.188 -38.245 1.00 90.38 96 ILE A CA 1
ATOM 758 C C . ILE A 1 96 ? 33.044 1.884 -38.401 1.00 90.38 96 ILE A C 1
ATOM 760 O O . ILE A 1 96 ? 32.229 2.781 -38.201 1.00 90.38 96 ILE A O 1
ATOM 764 N N . GLU A 1 97 ? 32.677 0.625 -38.654 1.00 91.06 97 GLU A N 1
ATOM 765 C CA . GLU A 1 97 ? 31.271 0.230 -38.796 1.00 91.06 97 GLU A CA 1
ATOM 766 C C . GLU A 1 97 ? 30.466 0.486 -37.511 1.00 91.06 97 GLU A C 1
ATOM 768 O O . GLU A 1 97 ? 29.402 1.094 -37.568 1.00 91.06 97 GLU A O 1
ATOM 773 N N . ILE A 1 98 ? 30.984 0.123 -36.328 1.00 88.56 98 ILE A N 1
ATOM 774 C CA . ILE A 1 98 ? 30.329 0.437 -35.038 1.00 88.56 98 ILE A CA 1
ATOM 775 C C . ILE A 1 98 ? 30.096 1.945 -34.896 1.00 88.56 98 ILE A C 1
ATOM 777 O O . ILE A 1 98 ? 29.056 2.377 -34.398 1.00 88.56 98 ILE A O 1
ATOM 781 N N . THR A 1 99 ? 31.068 2.752 -35.317 1.00 87.12 99 THR A N 1
ATOM 782 C CA . THR A 1 99 ? 30.980 4.213 -35.242 1.00 87.1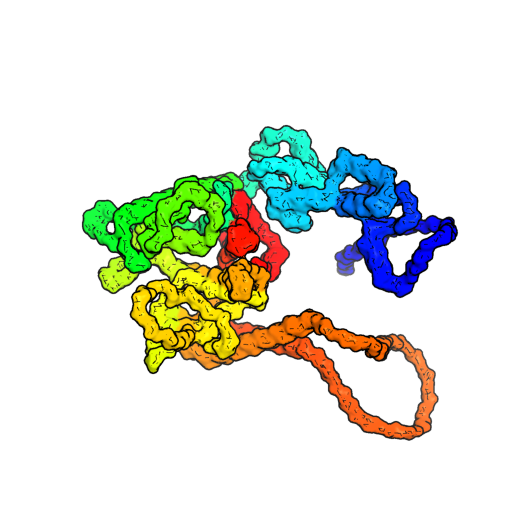2 99 THR A CA 1
ATOM 783 C C . THR A 1 99 ? 29.916 4.756 -36.198 1.00 87.12 99 THR A C 1
ATOM 785 O O . THR A 1 99 ? 29.129 5.614 -35.798 1.00 87.12 99 THR A O 1
ATOM 788 N N . CYS A 1 100 ? 29.830 4.219 -37.419 1.00 87.88 100 CYS A N 1
ATOM 789 C CA . CYS A 1 100 ? 28.774 4.545 -38.380 1.00 87.88 100 CYS A CA 1
ATOM 790 C C . CYS A 1 100 ? 27.385 4.214 -37.818 1.00 87.88 100 CYS A C 1
ATOM 792 O O . CYS A 1 100 ? 26.525 5.090 -37.765 1.00 87.88 100 CYS A O 1
ATOM 794 N N . GLN A 1 101 ? 27.196 3.013 -37.278 1.00 86.50 101 GLN A N 1
ATOM 795 C CA . GLN A 1 101 ? 25.909 2.567 -36.730 1.00 86.50 101 GLN A CA 1
ATOM 796 C C . GLN A 1 101 ? 25.450 3.412 -35.536 1.00 86.50 101 GLN A C 1
ATOM 798 O O . GLN A 1 101 ? 24.282 3.781 -35.424 1.00 86.50 101 GLN A O 1
ATOM 803 N N . LYS A 1 102 ? 26.383 3.812 -34.664 1.00 84.12 102 LYS A N 1
ATOM 804 C CA . LYS A 1 102 ? 26.086 4.761 -33.581 1.00 84.12 102 LYS A CA 1
ATOM 805 C C . LYS A 1 102 ? 25.664 6.131 -34.109 1.00 84.12 102 LYS A C 1
ATOM 807 O O . LYS A 1 102 ? 24.773 6.752 -33.535 1.00 84.12 102 LYS A O 1
ATOM 812 N N . SER A 1 103 ? 26.271 6.601 -35.201 1.00 81.38 103 SER A N 1
ATOM 813 C CA . SER A 1 103 ? 25.881 7.867 -35.837 1.00 81.38 103 SER A CA 1
ATOM 814 C C . SER A 1 103 ? 24.497 7.800 -36.492 1.00 81.38 103 SER A C 1
ATOM 816 O O . SER A 1 103 ? 23.750 8.775 -36.444 1.00 81.38 103 SER A O 1
ATOM 818 N N . GLU A 1 104 ? 24.118 6.628 -37.005 1.00 81.88 104 GLU A N 1
ATOM 819 C CA . GLU A 1 104 ? 22.779 6.329 -37.531 1.00 81.88 104 GLU A CA 1
ATOM 820 C C . GLU A 1 104 ? 21.736 6.144 -36.415 1.00 81.88 104 GLU A C 1
ATOM 822 O O . GLU A 1 104 ? 20.536 6.086 -36.671 1.00 81.88 104 GLU A O 1
ATOM 827 N N . GLY A 1 105 ? 22.170 6.151 -35.150 1.00 79.00 105 GLY A N 1
ATOM 828 C CA . GLY A 1 105 ? 21.301 6.141 -33.982 1.00 79.00 105 GLY A CA 1
ATOM 829 C C . GLY A 1 105 ? 21.105 4.775 -33.338 1.00 79.00 105 GLY A C 1
ATOM 830 O O . GLY A 1 105 ? 20.266 4.664 -32.451 1.00 79.00 105 GLY A O 1
ATOM 831 N N . VAL A 1 106 ? 21.865 3.749 -33.717 1.00 85.69 106 VAL A N 1
ATOM 832 C CA . VAL A 1 106 ? 21.799 2.470 -33.007 1.00 85.69 106 VAL A CA 1
ATOM 833 C C . VAL A 1 106 ? 22.360 2.640 -31.593 1.00 85.69 106 VAL A C 1
ATOM 835 O O . VAL A 1 106 ? 23.497 3.077 -31.404 1.00 85.69 106 VAL A O 1
ATOM 838 N N . VAL A 1 107 ? 21.542 2.302 -30.599 1.00 89.19 107 VAL A N 1
ATOM 839 C CA . VAL A 1 107 ? 21.866 2.422 -29.169 1.00 89.19 107 VAL A CA 1
ATOM 840 C C . VAL A 1 107 ? 22.347 1.093 -28.603 1.00 89.19 107 VAL A C 1
ATOM 842 O O . VAL A 1 107 ? 22.070 0.043 -29.163 1.00 89.19 107 VAL A O 1
ATOM 845 N N . THR A 1 108 ? 23.060 1.109 -27.485 1.00 90.50 108 THR A N 1
ATOM 846 C CA . THR A 1 108 ? 23.512 -0.103 -26.781 1.00 90.50 108 THR A CA 1
ATOM 847 C C . THR A 1 108 ? 22.458 -0.624 -25.803 1.00 90.50 108 THR A C 1
ATOM 849 O O . THR A 1 108 ? 21.585 0.118 -25.346 1.00 90.50 108 THR A O 1
ATOM 852 N N . THR A 1 109 ? 22.561 -1.892 -25.384 1.00 88.19 109 THR A N 1
ATOM 853 C CA . THR A 1 109 ? 21.640 -2.437 -24.365 1.00 88.19 109 THR A CA 1
ATOM 854 C C . THR A 1 109 ? 21.792 -1.724 -23.018 1.00 88.19 109 THR A C 1
ATOM 856 O O . THR A 1 109 ? 20.832 -1.613 -22.258 1.00 88.19 109 THR A O 1
ATOM 859 N N . ALA A 1 110 ? 22.990 -1.227 -22.698 1.00 85.69 110 ALA A N 1
ATOM 860 C CA . ALA A 1 110 ? 23.223 -0.459 -21.476 1.00 85.69 110 ALA A CA 1
ATOM 861 C C . ALA A 1 110 ? 22.501 0.899 -21.505 1.00 85.69 110 ALA A C 1
ATOM 863 O O . ALA A 1 110 ? 21.869 1.270 -20.516 1.00 85.69 110 ALA A O 1
ATOM 864 N N . GLU A 1 111 ? 22.557 1.607 -22.636 1.00 88.12 111 GLU A N 1
ATOM 865 C CA . GLU A 1 111 ? 21.835 2.868 -22.844 1.00 88.12 111 GLU A CA 1
ATOM 866 C C . GLU A 1 111 ? 20.322 2.649 -22.801 1.00 88.12 111 GLU A C 1
ATOM 868 O O . GLU A 1 111 ? 19.629 3.382 -22.099 1.00 88.12 111 GLU A O 1
ATOM 873 N N . LEU A 1 112 ? 19.817 1.594 -23.449 1.00 88.44 112 LEU A N 1
ATOM 874 C CA . LEU A 1 112 ? 18.396 1.243 -23.422 1.00 88.44 112 LEU A CA 1
ATOM 875 C C . LEU A 1 112 ? 17.892 0.958 -21.999 1.00 88.44 112 LEU A C 1
ATOM 877 O O . LEU A 1 112 ? 16.878 1.508 -21.579 1.00 88.44 112 LEU A O 1
ATOM 881 N N . ARG A 1 113 ? 18.627 0.158 -21.215 1.00 85.06 113 ARG A N 1
ATOM 882 C CA . ARG A 1 113 ? 18.285 -0.102 -19.804 1.00 85.06 113 ARG A CA 1
ATOM 883 C C . ARG A 1 113 ? 18.329 1.163 -18.960 1.00 85.06 113 ARG A C 1
ATOM 885 O O . ARG A 1 113 ? 17.456 1.379 -18.128 1.00 85.06 113 ARG A O 1
ATOM 892 N N . SER A 1 114 ? 19.336 2.009 -19.169 1.00 85.00 114 SER A N 1
ATOM 893 C CA . SER A 1 114 ? 19.426 3.296 -18.477 1.00 85.00 114 SER A CA 1
ATOM 894 C C . SER A 1 114 ? 18.223 4.185 -18.794 1.00 85.00 114 SER A C 1
ATOM 896 O O . SER A 1 114 ? 17.675 4.813 -17.888 1.00 85.00 114 SER A O 1
ATOM 898 N N . ALA A 1 115 ? 17.790 4.206 -20.055 1.00 84.12 115 ALA A N 1
ATOM 899 C CA . ALA A 1 115 ? 16.617 4.948 -20.482 1.00 84.12 115 ALA A CA 1
ATOM 900 C C . ALA A 1 115 ? 15.327 4.384 -19.873 1.00 84.12 115 ALA A C 1
ATOM 902 O O . ALA A 1 115 ? 14.511 5.153 -19.377 1.00 84.12 115 ALA A O 1
ATOM 903 N N . TYR A 1 116 ? 15.168 3.061 -19.807 1.00 81.88 116 TYR A N 1
ATOM 904 C CA . TYR A 1 116 ? 14.046 2.441 -19.100 1.00 81.88 116 TYR A CA 1
ATOM 905 C C . TYR A 1 116 ? 14.008 2.813 -17.614 1.00 81.88 116 TYR A C 1
ATOM 907 O O . TYR A 1 116 ? 12.985 3.291 -17.124 1.00 81.88 116 TYR A O 1
ATOM 915 N N . ARG A 1 117 ? 15.138 2.729 -16.907 1.00 79.62 117 ARG A N 1
ATOM 916 C CA . ARG A 1 117 ? 15.213 3.134 -15.492 1.00 79.62 117 ARG A CA 1
ATOM 917 C C . ARG A 1 117 ? 14.870 4.602 -15.266 1.00 79.62 117 ARG A C 1
ATOM 919 O O . ARG A 1 117 ? 14.303 4.929 -14.228 1.00 79.62 117 ARG A O 1
ATOM 926 N N . HIS A 1 118 ? 15.187 5.485 -16.216 1.00 77.06 118 HIS A N 1
ATOM 927 C CA . HIS A 1 118 ? 14.814 6.900 -16.131 1.00 77.06 118 HIS A CA 1
ATOM 928 C C . HIS A 1 118 ? 13.293 7.080 -15.970 1.00 77.06 118 HIS A C 1
ATOM 930 O O . HIS A 1 118 ? 12.841 7.932 -15.197 1.00 77.06 118 HIS A O 1
ATOM 936 N N . PHE A 1 119 ? 12.520 6.225 -16.642 1.00 73.19 119 PHE A N 1
ATOM 937 C CA . PHE A 1 119 ? 11.059 6.181 -16.596 1.00 73.19 119 PHE A CA 1
ATOM 938 C C . PHE A 1 119 ? 10.501 5.137 -15.617 1.00 73.19 119 PHE A C 1
ATOM 940 O O . PHE A 1 119 ? 9.310 4.852 -15.667 1.00 73.19 119 PHE A O 1
ATOM 947 N N . GLU A 1 120 ? 11.334 4.569 -14.735 1.00 72.00 120 GLU A N 1
ATOM 948 C CA . GLU A 1 120 ? 10.934 3.534 -13.760 1.00 72.00 120 GLU A CA 1
ATOM 949 C C . GLU A 1 120 ? 10.335 2.274 -14.414 1.00 72.00 120 GLU A C 1
ATOM 951 O O . GLU A 1 120 ? 9.519 1.553 -13.837 1.00 72.00 120 GLU A O 1
ATOM 956 N N . ILE A 1 121 ? 10.781 2.001 -15.638 1.00 74.31 121 ILE A N 1
ATOM 957 C CA . ILE A 1 121 ? 10.436 0.823 -16.425 1.00 74.31 121 ILE A CA 1
ATOM 958 C C . ILE A 1 121 ? 11.414 -0.316 -16.078 1.00 74.31 121 ILE A C 1
ATOM 960 O O . ILE A 1 121 ? 12.621 -0.061 -15.989 1.00 74.31 121 ILE A O 1
ATOM 964 N N . PRO A 1 122 ? 10.941 -1.572 -15.921 1.00 74.50 122 PRO A N 1
ATOM 965 C CA . PRO A 1 122 ? 11.815 -2.737 -15.803 1.00 74.50 122 PRO A CA 1
ATOM 966 C C . PRO A 1 122 ? 12.848 -2.821 -16.937 1.00 74.50 122 PRO A C 1
ATOM 968 O O . PRO A 1 122 ? 12.536 -2.559 -18.094 1.00 74.50 122 PRO A O 1
ATOM 971 N N . ASP A 1 123 ? 14.075 -3.256 -16.633 1.00 76.69 123 ASP A N 1
ATOM 972 C CA . ASP A 1 123 ? 15.205 -3.304 -17.585 1.00 76.69 123 ASP A CA 1
ATOM 973 C C . ASP A 1 123 ? 14.930 -4.108 -18.877 1.00 76.69 123 ASP A C 1
ATOM 975 O O . ASP A 1 123 ? 15.656 -3.964 -19.863 1.00 76.69 123 ASP A O 1
ATOM 979 N N . ASN A 1 124 ? 13.933 -4.995 -18.864 1.00 72.06 124 ASN A N 1
ATOM 980 C CA . ASN A 1 124 ? 13.512 -5.820 -19.997 1.00 72.06 124 ASN A CA 1
ATOM 981 C C . ASN A 1 124 ? 12.356 -5.208 -20.816 1.00 72.06 124 ASN A C 1
ATOM 983 O O . ASN A 1 124 ? 11.959 -5.815 -21.806 1.00 72.06 124 ASN A O 1
ATOM 987 N N . GLY A 1 125 ? 11.827 -4.041 -20.427 1.00 66.62 125 GLY A N 1
ATOM 988 C CA . GLY A 1 125 ? 10.711 -3.368 -21.103 1.00 66.62 125 GLY A CA 1
ATOM 989 C C . GLY A 1 125 ? 9.371 -4.108 -21.004 1.00 66.62 125 GLY A C 1
ATOM 990 O O . GLY A 1 125 ? 8.457 -3.832 -21.778 1.00 66.62 125 GLY A O 1
ATOM 991 N N . GLU A 1 126 ? 9.245 -5.076 -20.094 1.00 63.44 126 GLU A N 1
ATOM 992 C CA . GLU A 1 126 ? 8.069 -5.940 -20.002 1.00 63.44 126 GLU A CA 1
ATOM 993 C C . GLU A 1 126 ? 6.827 -5.175 -19.515 1.00 63.44 126 GLU A C 1
ATOM 995 O O . GLU A 1 126 ? 6.874 -4.448 -18.523 1.00 63.44 126 GLU A O 1
ATOM 1000 N N . GLY A 1 127 ? 5.702 -5.363 -20.217 1.00 54.06 127 GLY A N 1
ATOM 1001 C CA . GLY A 1 127 ? 4.400 -4.800 -19.840 1.00 54.06 127 GLY A CA 1
ATOM 1002 C C . GLY A 1 127 ? 4.117 -3.380 -20.338 1.00 54.06 127 GLY A C 1
ATOM 1003 O O . GLY A 1 127 ? 3.150 -2.774 -19.885 1.00 54.06 127 GLY A O 1
ATOM 1004 N N . ILE A 1 128 ? 4.922 -2.842 -21.259 1.00 64.94 128 ILE A N 1
ATOM 1005 C CA . ILE A 1 128 ? 4.777 -1.456 -21.727 1.00 64.94 128 ILE A CA 1
ATOM 1006 C C . ILE A 1 128 ? 4.347 -1.429 -23.185 1.00 64.94 128 ILE A C 1
ATOM 1008 O O . ILE A 1 128 ? 5.085 -1.849 -24.073 1.00 64.94 128 ILE A O 1
ATOM 1012 N N . SER A 1 129 ? 3.142 -0.916 -23.428 1.00 63.44 129 SER A N 1
ATOM 1013 C CA . SER A 1 129 ? 2.709 -0.532 -24.768 1.00 63.44 129 SER A CA 1
ATOM 1014 C C . SER A 1 129 ? 3.278 0.840 -25.138 1.00 63.44 129 SER A C 1
ATOM 1016 O O . SER A 1 129 ? 3.586 1.654 -24.261 1.00 63.44 129 SER A O 1
ATOM 1018 N N . THR A 1 130 ? 3.373 1.128 -26.439 1.00 62.12 130 THR A N 1
ATOM 1019 C CA . THR A 1 130 ? 3.720 2.464 -26.954 1.00 62.12 130 THR A CA 1
ATOM 1020 C C . THR A 1 130 ? 2.825 3.550 -26.339 1.00 62.12 130 THR A C 1
ATOM 1022 O O . THR A 1 130 ? 3.312 4.614 -25.975 1.00 62.12 130 THR A O 1
ATOM 1025 N N . GLU A 1 131 ? 1.543 3.255 -26.106 1.00 59.16 131 GLU A N 1
ATOM 1026 C CA . GLU A 1 131 ? 0.576 4.152 -25.452 1.00 59.16 131 GLU A CA 1
ATOM 1027 C C . GLU A 1 131 ? 0.942 4.455 -23.987 1.00 59.16 131 GLU A C 1
ATOM 1029 O O . GLU A 1 131 ? 0.905 5.609 -23.557 1.00 59.16 131 GLU A O 1
ATOM 1034 N N . VAL A 1 132 ? 1.349 3.437 -23.217 1.00 61.53 132 VAL A N 1
ATOM 1035 C CA . VAL A 1 132 ? 1.812 3.605 -21.827 1.00 61.53 132 VAL A CA 1
ATOM 1036 C C . VAL A 1 132 ? 3.103 4.416 -21.791 1.00 61.53 132 VAL A C 1
ATOM 1038 O O . VAL A 1 132 ? 3.251 5.311 -20.957 1.00 61.53 132 VAL A O 1
ATOM 1041 N N . LEU A 1 133 ? 4.020 4.146 -22.722 1.00 65.56 133 LEU A N 1
ATOM 1042 C CA . LEU A 1 133 ? 5.260 4.897 -22.857 1.00 65.56 133 LEU A CA 1
ATOM 1043 C C . LEU A 1 133 ? 4.954 6.379 -23.142 1.00 65.56 133 LEU A C 1
ATOM 1045 O O . LEU A 1 133 ? 5.443 7.242 -22.418 1.00 65.56 133 LEU A O 1
ATOM 1049 N N . LEU A 1 134 ? 4.068 6.679 -24.100 1.00 62.78 134 LEU A N 1
ATOM 1050 C CA . LEU A 1 134 ? 3.569 8.032 -24.410 1.00 62.78 134 LEU A CA 1
ATOM 1051 C C . LEU A 1 134 ? 2.928 8.732 -23.201 1.00 62.78 134 LEU A C 1
ATOM 1053 O O . LEU A 1 134 ? 3.190 9.916 -22.966 1.00 62.78 134 LEU A O 1
ATOM 1057 N N . GLY A 1 135 ? 2.156 8.010 -22.385 1.00 57.78 135 GLY A N 1
ATOM 1058 C CA . GLY A 1 135 ? 1.589 8.536 -21.138 1.00 57.78 135 GLY A CA 1
ATOM 1059 C C . GLY A 1 135 ? 2.646 8.874 -20.077 1.00 57.78 135 GLY A C 1
ATOM 1060 O O . GLY A 1 135 ? 2.576 9.923 -19.428 1.00 57.78 135 GLY A O 1
ATOM 1061 N N . LEU A 1 136 ? 3.672 8.029 -19.927 1.00 59.16 136 LEU A N 1
ATOM 1062 C CA . LEU A 1 136 ? 4.802 8.280 -19.025 1.00 59.16 136 LEU A CA 1
ATOM 1063 C C . LEU A 1 136 ? 5.621 9.500 -19.476 1.00 59.16 136 LEU A C 1
ATOM 1065 O O . LEU A 1 136 ? 6.003 10.319 -18.637 1.00 59.16 136 LEU A O 1
ATOM 1069 N N . ILE A 1 137 ? 5.808 9.653 -20.791 1.00 56.31 137 ILE A N 1
ATOM 1070 C CA . ILE A 1 137 ? 6.563 10.727 -21.453 1.00 56.31 137 ILE A CA 1
ATOM 1071 C C . ILE A 1 137 ? 5.933 12.104 -21.241 1.00 56.31 137 ILE A C 1
ATOM 1073 O O . ILE A 1 137 ? 6.647 13.044 -20.903 1.00 56.31 137 ILE A O 1
ATOM 1077 N N . ARG A 1 138 ? 4.614 12.237 -21.421 1.00 52.75 138 ARG A N 1
ATOM 1078 C CA . ARG A 1 138 ? 3.924 13.541 -21.369 1.00 52.75 138 ARG A CA 1
ATOM 1079 C C . ARG A 1 138 ? 3.780 14.119 -19.960 1.00 52.75 138 ARG A C 1
ATOM 1081 O O . ARG A 1 138 ? 3.581 15.319 -19.821 1.00 52.75 138 ARG A O 1
ATOM 1088 N N . GLY A 1 139 ? 3.904 13.294 -18.918 1.00 52.06 139 GLY A N 1
ATOM 1089 C CA . GLY A 1 139 ? 3.916 13.761 -17.523 1.00 52.06 139 GLY A CA 1
ATOM 1090 C C . GLY A 1 139 ? 5.297 13.775 -16.861 1.00 52.06 139 GLY A C 1
ATOM 1091 O O . GLY A 1 139 ? 5.409 14.202 -15.716 1.00 52.06 139 GLY A O 1
ATOM 1092 N N . SER A 1 140 ? 6.356 13.328 -17.547 1.00 57.25 140 SER A N 1
ATOM 1093 C CA . SER A 1 140 ? 7.705 13.333 -16.976 1.00 57.25 140 SER A CA 1
ATOM 1094 C C . SER A 1 140 ? 8.279 14.750 -16.937 1.00 57.25 140 SER A C 1
ATOM 1096 O O . SER A 1 140 ? 8.708 15.292 -17.951 1.00 57.25 140 SER A O 1
ATOM 1098 N N . THR A 1 141 ? 8.387 15.319 -15.737 1.00 59.44 141 THR A N 1
ATOM 1099 C CA . THR A 1 141 ? 9.111 16.580 -15.480 1.00 59.44 141 THR A CA 1
ATOM 1100 C C . THR A 1 141 ? 10.620 16.373 -15.272 1.00 59.44 141 THR A C 1
ATOM 1102 O O . THR A 1 141 ? 11.355 17.330 -15.016 1.00 59.44 141 THR A O 1
ATOM 1105 N N . LYS A 1 142 ? 11.107 15.125 -15.379 1.00 61.56 142 LYS A N 1
ATOM 1106 C CA . LYS A 1 142 ? 12.515 14.774 -15.152 1.00 61.56 142 LYS A CA 1
ATOM 1107 C C . LYS A 1 142 ? 13.419 15.383 -16.244 1.00 61.56 142 LYS A C 1
ATOM 1109 O O . LYS A 1 142 ? 13.123 15.256 -17.435 1.00 61.56 142 LYS A O 1
ATOM 1114 N N . PRO A 1 143 ? 14.551 16.016 -15.880 1.00 66.12 143 PRO A N 1
ATOM 1115 C CA . PRO A 1 143 ? 15.484 16.566 -16.858 1.00 66.12 143 PRO A CA 1
ATOM 1116 C C . PRO A 1 143 ? 16.098 15.448 -17.711 1.00 66.12 143 PRO A C 1
ATOM 1118 O O . PRO A 1 143 ? 16.492 14.404 -17.196 1.00 66.12 143 PRO A O 1
ATOM 1121 N N . GLY A 1 144 ? 16.204 15.674 -19.022 1.00 70.88 144 GLY A N 1
ATOM 1122 C CA . GLY A 1 144 ? 16.765 14.691 -19.957 1.00 70.88 144 GLY A CA 1
ATOM 1123 C C . GLY A 1 144 ? 15.783 13.615 -20.438 1.00 70.88 144 GLY A C 1
ATOM 1124 O O . GLY A 1 144 ? 16.217 12.662 -21.088 1.00 70.88 144 GLY A O 1
ATOM 1125 N N . PHE A 1 145 ? 14.477 13.761 -20.180 1.00 73.06 145 PHE A N 1
ATOM 1126 C CA . PHE A 1 145 ? 13.463 12.801 -20.631 1.00 73.06 145 PHE A CA 1
ATOM 1127 C C . PHE A 1 145 ? 13.473 12.599 -22.157 1.00 73.06 145 PHE A C 1
ATOM 1129 O O . PHE A 1 145 ? 13.397 11.463 -22.611 1.00 73.06 145 PHE A O 1
ATOM 1136 N N . ARG A 1 146 ? 13.653 13.658 -22.967 1.00 74.38 146 ARG A N 1
ATOM 1137 C CA . ARG A 1 146 ? 13.695 13.540 -24.441 1.00 74.38 146 ARG A CA 1
ATOM 1138 C C . ARG A 1 146 ? 14.836 12.678 -24.955 1.00 74.38 146 ARG A C 1
ATOM 1140 O O . ARG A 1 146 ? 14.659 11.972 -25.941 1.00 74.38 146 ARG A O 1
ATOM 1147 N N . GLU A 1 147 ? 16.004 12.759 -24.324 1.00 80.94 147 GLU A N 1
ATOM 1148 C CA . GLU A 1 147 ? 17.164 11.991 -24.774 1.00 80.94 147 GLU A CA 1
ATOM 1149 C C . GLU A 1 147 ? 16.986 10.510 -24.442 1.00 80.94 147 GLU A C 1
ATOM 1151 O O . GLU A 1 147 ? 17.141 9.660 -25.314 1.00 80.94 147 GLU A O 1
ATOM 1156 N N . ASN A 1 148 ? 16.537 10.206 -23.221 1.00 83.12 148 ASN A N 1
ATOM 1157 C CA . ASN A 1 148 ? 16.175 8.840 -22.837 1.00 83.12 148 ASN A CA 1
ATOM 1158 C C . ASN A 1 148 ? 15.035 8.296 -23.707 1.00 83.12 148 ASN A C 1
ATOM 1160 O O . ASN A 1 148 ? 15.049 7.136 -24.109 1.00 83.12 148 ASN A O 1
ATOM 1164 N N . LEU A 1 149 ? 14.082 9.146 -24.080 1.00 78.62 149 LEU A N 1
ATOM 1165 C CA . LEU A 1 149 ? 13.008 8.758 -24.975 1.00 78.62 149 LEU A CA 1
ATOM 1166 C C . LEU A 1 149 ? 13.503 8.443 -26.389 1.00 78.62 149 LEU A C 1
ATOM 1168 O O . LEU A 1 149 ? 13.120 7.436 -26.976 1.00 78.62 149 LEU A O 1
ATOM 1172 N N . ARG A 1 150 ? 14.388 9.280 -26.927 1.00 81.19 150 ARG A N 1
ATOM 1173 C CA . ARG A 1 150 ? 15.017 9.046 -28.227 1.00 81.19 150 ARG A CA 1
ATOM 1174 C C . ARG A 1 150 ? 15.777 7.723 -28.250 1.00 81.19 150 ARG A C 1
ATOM 1176 O O . ARG A 1 150 ? 15.747 7.038 -29.266 1.00 81.19 150 ARG A O 1
ATOM 1183 N N . ILE A 1 151 ? 16.408 7.343 -27.140 1.00 86.25 151 ILE A N 1
ATOM 1184 C CA . ILE A 1 151 ? 17.075 6.044 -27.000 1.00 86.25 151 ILE A CA 1
ATOM 1185 C C . ILE A 1 151 ? 16.065 4.891 -27.116 1.00 86.25 151 ILE A C 1
ATOM 1187 O O . ILE A 1 151 ? 16.300 3.958 -27.883 1.00 86.25 151 ILE A O 1
ATOM 1191 N N . ILE A 1 152 ? 14.927 4.968 -26.417 1.00 83.88 152 ILE A N 1
ATOM 1192 C CA . ILE A 1 152 ? 13.884 3.927 -26.461 1.00 83.88 152 ILE A CA 1
ATOM 1193 C C . ILE A 1 152 ? 13.231 3.857 -27.849 1.00 83.88 152 ILE A C 1
ATOM 1195 O O . ILE A 1 152 ? 13.104 2.774 -28.413 1.00 83.88 152 ILE A O 1
ATOM 1199 N N . ALA A 1 153 ? 12.882 5.001 -28.443 1.00 80.00 153 ALA A N 1
ATOM 1200 C CA . ALA A 1 153 ? 12.246 5.072 -29.761 1.00 80.00 153 ALA A CA 1
ATOM 1201 C C . ALA A 1 153 ? 13.110 4.471 -30.874 1.00 80.00 153 ALA A C 1
ATOM 1203 O O . ALA A 1 153 ? 12.605 3.765 -31.750 1.00 80.00 153 ALA A O 1
ATOM 1204 N N . LYS A 1 154 ? 14.423 4.712 -30.809 1.00 82.19 154 LYS A N 1
ATOM 1205 C CA . LYS A 1 154 ? 15.395 4.134 -31.740 1.00 82.19 154 LYS A CA 1
ATOM 1206 C C . LYS A 1 154 ? 15.580 2.634 -31.524 1.00 82.19 154 LYS A C 1
ATOM 1208 O O . LYS A 1 154 ? 15.680 1.904 -32.503 1.00 82.19 154 LYS A O 1
ATOM 1213 N N . ALA A 1 155 ? 15.581 2.165 -30.276 1.00 83.81 155 ALA A N 1
ATOM 1214 C CA . ALA A 1 155 ? 15.684 0.738 -29.976 1.00 83.81 155 ALA A CA 1
ATOM 1215 C C . ALA A 1 155 ? 14.444 -0.054 -30.421 1.00 83.81 155 ALA A C 1
ATOM 1217 O O . ALA A 1 155 ? 14.583 -1.142 -30.968 1.00 83.81 155 ALA A O 1
ATOM 1218 N N . CYS A 1 156 ? 13.242 0.492 -30.214 1.00 77.88 156 CYS A N 1
ATOM 1219 C CA . CYS A 1 156 ? 11.984 -0.166 -30.577 1.00 77.88 156 CYS A CA 1
ATOM 1220 C C . CYS A 1 156 ? 11.598 0.026 -32.055 1.00 77.88 156 CYS A C 1
ATOM 1222 O O . CYS A 1 156 ? 10.690 -0.648 -32.534 1.00 77.88 156 CYS A O 1
ATOM 1224 N N . ASN A 1 157 ? 12.272 0.940 -32.768 1.00 76.50 157 ASN A N 1
ATOM 1225 C CA . ASN A 1 157 ? 11.924 1.386 -34.121 1.00 76.50 157 ASN A CA 1
ATOM 1226 C C . ASN A 1 157 ? 10.437 1.756 -34.262 1.00 76.50 157 ASN A C 1
ATOM 1228 O O . ASN A 1 157 ? 9.760 1.369 -35.215 1.00 76.50 157 ASN A O 1
ATOM 1232 N N . ASP A 1 158 ? 9.926 2.496 -33.282 1.00 74.38 158 ASP A N 1
ATOM 1233 C CA . ASP A 1 158 ? 8.524 2.892 -33.252 1.00 74.38 158 ASP A CA 1
ATOM 1234 C C . ASP A 1 158 ? 8.314 4.142 -34.135 1.00 74.38 158 ASP A C 1
ATOM 1236 O O . ASP A 1 158 ? 8.888 5.201 -33.849 1.00 74.38 158 ASP A O 1
ATOM 1240 N N . PRO A 1 159 ? 7.551 4.051 -35.240 1.00 69.50 159 PRO A N 1
ATOM 1241 C CA . PRO A 1 159 ? 7.402 5.156 -36.182 1.00 69.50 159 PRO A CA 1
ATOM 1242 C C . PRO A 1 159 ? 6.607 6.331 -35.598 1.00 69.50 159 PRO A C 1
ATOM 1244 O O . PRO A 1 159 ? 6.867 7.477 -35.963 1.00 69.50 159 PRO A O 1
ATOM 1247 N N . GLU A 1 160 ? 5.671 6.070 -34.685 1.00 68.06 160 GLU A N 1
ATOM 1248 C CA . GLU A 1 160 ? 4.846 7.098 -34.048 1.00 68.06 160 GLU A CA 1
ATOM 1249 C C . GLU A 1 160 ? 5.673 7.898 -33.039 1.00 68.06 160 GLU A C 1
ATOM 1251 O O . GLU A 1 160 ? 5.648 9.131 -33.025 1.00 68.06 160 GLU A O 1
ATOM 1256 N N . LEU A 1 161 ? 6.502 7.200 -32.262 1.00 70.69 161 LEU A N 1
ATOM 1257 C CA . LEU A 1 161 ? 7.378 7.820 -31.275 1.00 70.69 161 LEU A CA 1
ATOM 1258 C C . LEU A 1 161 ? 8.507 8.636 -31.914 1.00 70.69 161 LEU A C 1
ATOM 1260 O O . LEU A 1 161 ? 8.850 9.715 -31.428 1.00 70.69 161 LEU A O 1
ATOM 1264 N N . ASN A 1 162 ? 9.069 8.141 -33.020 1.00 71.88 162 ASN A N 1
ATOM 1265 C CA . ASN A 1 162 ? 10.087 8.864 -33.778 1.00 71.88 162 ASN A CA 1
ATOM 1266 C C . ASN A 1 162 ? 9.515 10.138 -34.416 1.00 71.88 162 ASN A C 1
ATOM 1268 O O . ASN A 1 162 ? 10.150 11.186 -34.323 1.00 71.88 162 ASN A O 1
ATOM 1272 N N . LEU A 1 163 ? 8.293 10.087 -34.960 1.00 70.69 163 LEU A N 1
ATOM 1273 C CA . LEU A 1 163 ? 7.612 11.264 -35.508 1.00 70.69 163 LEU A CA 1
ATOM 1274 C C . LEU A 1 163 ? 7.306 12.311 -34.424 1.00 70.69 163 LEU A C 1
ATOM 1276 O O . LEU A 1 163 ? 7.485 13.508 -34.641 1.00 70.69 163 LEU A O 1
ATOM 1280 N N . LEU A 1 164 ? 6.887 11.872 -33.235 1.00 67.25 164 LEU A N 1
ATOM 1281 C CA . LEU A 1 164 ? 6.622 12.763 -32.104 1.00 67.25 164 LEU A CA 1
ATOM 1282 C C . LEU A 1 164 ? 7.901 13.459 -31.603 1.00 67.25 164 LEU A C 1
ATOM 1284 O O . LEU A 1 164 ? 7.888 14.634 -31.248 1.00 67.25 164 LEU A O 1
ATOM 1288 N N . LEU A 1 165 ? 9.034 12.755 -31.607 1.00 68.19 165 LEU A N 1
ATOM 1289 C CA . LEU A 1 165 ? 10.339 13.288 -31.204 1.00 68.19 165 LEU A CA 1
ATOM 1290 C C . LEU A 1 165 ? 10.948 14.297 -32.191 1.00 68.19 165 LEU A C 1
ATOM 1292 O O . LEU A 1 165 ? 11.900 14.997 -31.819 1.00 68.19 165 LEU A O 1
ATOM 1296 N N . GLU A 1 166 ? 10.428 14.373 -33.416 1.00 70.25 166 GLU A N 1
ATOM 1297 C CA . GLU A 1 166 ? 10.784 15.388 -34.416 1.00 70.25 166 GLU A CA 1
ATOM 1298 C C . GLU A 1 166 ? 10.025 16.710 -34.206 1.00 70.25 166 GLU A C 1
ATOM 1300 O O . GLU A 1 166 ? 10.449 17.748 -34.716 1.00 70.25 166 GLU A O 1
ATOM 1305 N N . GLN A 1 167 ? 8.948 16.702 -33.411 1.00 66.19 167 GLN A N 1
ATOM 1306 C CA . GLN A 1 167 ? 8.168 17.898 -33.093 1.00 66.19 167 GLN A CA 1
ATOM 1307 C C . GLN A 1 167 ? 8.842 18.765 -32.007 1.00 66.19 167 GLN A C 1
ATOM 1309 O O . GLN A 1 167 ? 9.526 18.233 -31.110 1.00 66.19 167 GLN A O 1
ATOM 1314 N N . PRO A 1 168 ? 8.667 20.103 -32.069 1.00 60.38 168 PRO A N 1
ATOM 1315 C CA . PRO A 1 168 ? 9.163 21.023 -31.049 1.00 60.38 168 PRO A CA 1
ATOM 1316 C C . PRO A 1 168 ? 8.525 20.740 -29.679 1.00 60.38 168 PRO A C 1
ATOM 1318 O O . PRO A 1 168 ? 7.391 20.282 -29.581 1.00 60.38 168 PRO A O 1
ATOM 1321 N N . GLU A 1 169 ? 9.278 20.995 -28.605 1.00 56.56 169 GLU A N 1
ATOM 1322 C CA . GLU A 1 169 ? 8.898 20.669 -27.216 1.00 56.56 169 GLU A CA 1
ATOM 1323 C C . GLU A 1 169 ? 7.552 21.250 -26.771 1.00 56.56 169 GLU A C 1
ATOM 1325 O O . GLU A 1 169 ? 6.865 20.640 -25.955 1.00 56.56 169 GLU A O 1
ATOM 1330 N N . GLU A 1 170 ? 7.172 22.395 -27.330 1.00 54.28 170 GLU A N 1
ATOM 1331 C CA . GLU A 1 170 ? 5.970 23.145 -26.963 1.00 54.28 170 GLU A CA 1
ATOM 1332 C C . GLU A 1 170 ? 4.671 22.508 -27.500 1.00 54.28 170 GLU A C 1
ATOM 1334 O O . GLU A 1 170 ? 3.619 22.711 -26.900 1.00 54.28 170 GLU A O 1
ATOM 1339 N N . ASP A 1 171 ? 4.741 21.669 -28.545 1.00 48.62 171 ASP A N 1
ATOM 1340 C CA . ASP A 1 171 ? 3.566 21.038 -29.182 1.00 48.62 171 ASP A CA 1
ATOM 1341 C C . ASP A 1 171 ? 3.227 19.643 -28.614 1.00 48.62 171 ASP A C 1
ATOM 1343 O O . ASP A 1 171 ? 2.126 19.136 -28.811 1.00 48.62 171 ASP A O 1
ATOM 1347 N N . ILE A 1 172 ? 4.145 19.007 -27.873 1.00 52.72 172 ILE A N 1
ATOM 1348 C CA . ILE A 1 172 ? 3.942 17.658 -27.296 1.00 52.72 172 ILE A CA 1
ATOM 1349 C C . ILE A 1 172 ? 3.121 17.715 -25.988 1.00 52.72 172 ILE A C 1
ATOM 1351 O O . ILE A 1 172 ? 2.613 16.692 -25.523 1.00 52.72 172 ILE A O 1
ATOM 1355 N N . LEU A 1 173 ? 2.993 18.907 -25.393 1.00 50.12 173 LEU A N 1
ATOM 1356 C CA . LEU A 1 173 ? 2.457 19.135 -24.046 1.00 50.12 173 LEU A CA 1
ATOM 1357 C C . LEU A 1 173 ? 1.034 19.716 -23.990 1.00 50.12 173 LEU A C 1
ATOM 1359 O O . LEU A 1 173 ? 0.598 20.095 -22.905 1.00 50.12 173 LEU A O 1
ATOM 1363 N N . LEU A 1 174 ? 0.289 19.782 -25.096 1.00 47.81 174 LEU A N 1
ATOM 1364 C CA . LEU A 1 174 ? -1.059 20.363 -25.086 1.00 47.81 174 LEU A CA 1
ATOM 1365 C C . LEU A 1 174 ? -2.121 19.396 -25.632 1.00 47.81 174 LEU A C 1
ATOM 1367 O O . LEU A 1 174 ? -2.086 19.001 -26.792 1.00 47.81 174 LEU A O 1
ATOM 1371 N N . ASP A 1 175 ? -3.057 19.067 -24.737 1.00 48.50 175 ASP A N 1
ATOM 1372 C CA . ASP A 1 175 ? -4.403 18.528 -24.955 1.00 48.50 175 ASP A CA 1
ATOM 1373 C C . ASP A 1 175 ? -4.505 17.263 -25.826 1.00 48.50 175 ASP A C 1
ATOM 1375 O O . ASP A 1 175 ? -4.932 17.303 -26.982 1.00 48.50 175 ASP A O 1
ATOM 1379 N N . ASP A 1 176 ? -4.194 16.102 -25.233 1.00 51.47 176 ASP A N 1
ATOM 1380 C CA . ASP A 1 176 ? -4.663 14.817 -25.757 1.00 51.47 176 ASP A CA 1
ATOM 1381 C C . ASP A 1 176 ? -6.007 14.453 -25.094 1.00 51.47 176 ASP A C 1
ATOM 1383 O O . ASP A 1 176 ? -6.023 13.994 -23.945 1.00 51.47 176 ASP A O 1
ATOM 1387 N N . PRO A 1 177 ? -7.144 14.600 -25.799 1.00 57.75 177 PRO A N 1
ATOM 1388 C CA . PRO A 1 177 ? -8.458 14.312 -25.237 1.00 57.75 177 PRO A CA 1
ATOM 1389 C C . PRO A 1 177 ? -8.628 12.844 -24.815 1.00 57.75 177 PRO A C 1
ATOM 1391 O O . PRO A 1 177 ? -9.476 12.557 -23.973 1.00 57.75 177 PRO A O 1
ATOM 1394 N N . VAL A 1 178 ? -7.845 11.906 -25.362 1.00 54.94 178 VAL A N 1
ATOM 1395 C CA . VAL A 1 178 ? -7.863 10.490 -24.960 1.00 54.94 178 VAL A CA 1
ATOM 1396 C C . VAL A 1 178 ? -7.160 10.303 -23.618 1.00 54.94 178 VAL A C 1
ATOM 1398 O O . VAL A 1 178 ? -7.641 9.552 -22.769 1.00 54.94 178 VAL A O 1
ATOM 1401 N N . LEU A 1 179 ? -6.054 11.012 -23.393 1.00 55.38 179 LEU A N 1
ATOM 1402 C CA . LEU A 1 179 ? -5.314 10.957 -22.134 1.00 55.38 179 LEU A CA 1
ATOM 1403 C C . LEU A 1 179 ? -6.062 11.693 -21.014 1.00 55.38 179 LEU A C 1
ATOM 1405 O O . LEU A 1 179 ? -6.130 11.197 -19.891 1.00 55.38 179 LEU A O 1
ATOM 1409 N N . ASP A 1 180 ? -6.710 12.811 -21.341 1.00 59.12 180 ASP A N 1
ATOM 1410 C CA . ASP A 1 180 ? -7.629 13.500 -20.433 1.00 59.12 180 ASP A CA 1
ATOM 1411 C C . ASP A 1 180 ? -8.813 12.607 -20.056 1.00 59.12 180 ASP A C 1
ATOM 1413 O O . ASP A 1 180 ? -9.222 12.581 -18.897 1.00 59.12 180 ASP A O 1
ATOM 1417 N N . LEU A 1 181 ? -9.348 11.824 -21.002 1.00 64.69 181 LEU A N 1
ATOM 1418 C CA . LEU A 1 181 ? -10.369 10.813 -20.718 1.00 64.69 181 LEU A CA 1
ATOM 1419 C C . LEU A 1 181 ? -9.824 9.682 -19.838 1.00 64.69 181 LEU A C 1
ATOM 1421 O O . LEU A 1 181 ? -10.525 9.244 -18.924 1.00 64.69 181 LEU A O 1
ATOM 1425 N N . TYR A 1 182 ? -8.590 9.227 -20.072 1.00 67.94 182 TYR A N 1
ATOM 1426 C CA . TYR A 1 182 ? -7.939 8.212 -19.245 1.00 67.94 182 TYR A CA 1
ATOM 1427 C C . TYR A 1 182 ? -7.761 8.706 -17.805 1.00 67.94 182 TYR A C 1
ATOM 1429 O O . TYR A 1 182 ? -8.207 8.032 -16.881 1.00 67.94 182 TYR A O 1
ATOM 1437 N N . TYR A 1 183 ? -7.181 9.888 -17.583 1.00 69.62 183 TYR A N 1
ATOM 1438 C CA . TYR A 1 183 ? -6.999 10.430 -16.231 1.00 69.62 183 TYR A CA 1
ATOM 1439 C C . TYR A 1 183 ? -8.310 10.879 -15.585 1.00 69.62 183 TYR A C 1
ATOM 1441 O O . TYR A 1 183 ? -8.455 10.758 -14.376 1.00 69.62 183 TYR A O 1
ATOM 1449 N N . ALA A 1 184 ? -9.308 11.312 -16.359 1.00 68.62 184 ALA A N 1
ATOM 1450 C CA . ALA A 1 184 ? -10.644 11.570 -15.822 1.00 68.62 184 ALA A CA 1
ATOM 1451 C C . ALA A 1 184 ? -11.362 10.289 -15.363 1.00 68.62 184 ALA A C 1
ATOM 1453 O O . ALA A 1 184 ? -12.267 10.367 -14.532 1.00 68.62 184 ALA A O 1
ATOM 1454 N N . SER A 1 185 ? -10.982 9.127 -15.906 1.00 73.56 185 SER A N 1
ATOM 1455 C CA . SER A 1 185 ? -11.597 7.828 -15.601 1.00 73.56 185 SER A CA 1
ATOM 1456 C C . SER A 1 185 ? -10.786 6.986 -14.611 1.00 73.56 185 SER A C 1
ATOM 1458 O O . SER A 1 185 ? -11.227 5.901 -14.235 1.00 73.56 185 SER A O 1
ATOM 1460 N N . ASN A 1 186 ? -9.608 7.456 -14.191 1.00 80.50 186 ASN A N 1
ATOM 1461 C CA . ASN A 1 186 ? -8.709 6.733 -13.298 1.00 80.50 186 ASN A CA 1
ATOM 1462 C C . ASN A 1 186 ? -8.341 7.574 -12.066 1.00 80.50 186 ASN A C 1
ATOM 1464 O O . ASN A 1 186 ? -8.381 8.801 -12.115 1.00 80.50 186 ASN A O 1
ATOM 1468 N N . PRO A 1 187 ? -7.964 6.934 -10.948 1.00 88.19 187 PRO A N 1
ATOM 1469 C CA . PRO A 1 187 ? -7.470 7.646 -9.774 1.00 88.19 187 PRO A CA 1
ATOM 1470 C C . PRO A 1 187 ? -6.222 8.480 -10.091 1.00 88.19 187 PRO A C 1
ATOM 1472 O O . PRO A 1 187 ? -5.353 8.044 -10.845 1.00 88.19 187 PRO A O 1
ATOM 1475 N N . VAL A 1 188 ? -6.111 9.657 -9.473 1.00 90.44 188 VAL A N 1
ATOM 1476 C CA . VAL A 1 188 ? -4.961 10.554 -9.661 1.00 90.44 188 VAL A CA 1
ATOM 1477 C C . VAL A 1 188 ? -3.755 10.119 -8.828 1.00 90.44 188 VAL A C 1
ATOM 1479 O O . VAL A 1 188 ? -3.908 9.606 -7.719 1.00 90.44 188 VAL A O 1
ATOM 1482 N N . GLY A 1 189 ? -2.547 10.361 -9.336 1.00 90.06 189 GLY A N 1
ATOM 1483 C CA . GLY A 1 189 ? -1.289 10.203 -8.601 1.00 90.06 189 GLY A CA 1
ATOM 1484 C C . GLY A 1 189 ? -1.015 11.345 -7.612 1.00 90.06 189 GLY A C 1
ATOM 1485 O O . GLY A 1 189 ? -1.722 12.354 -7.583 1.00 90.06 189 GLY A O 1
ATOM 1486 N N . LEU A 1 190 ? 0.054 11.212 -6.826 1.00 89.62 190 LEU A N 1
ATOM 1487 C CA . LEU A 1 190 ? 0.579 12.249 -5.934 1.00 89.62 190 LEU A CA 1
ATOM 1488 C C . LEU A 1 190 ? 2.015 12.626 -6.308 1.00 89.62 190 LEU A C 1
ATOM 1490 O O . LEU A 1 190 ? 2.915 11.795 -6.265 1.00 89.62 190 LEU A O 1
ATOM 1494 N N . SER A 1 191 ? 2.251 13.893 -6.635 1.00 84.50 191 SER A N 1
ATOM 1495 C CA . SER A 1 191 ? 3.591 14.379 -6.981 1.00 84.50 191 SER A CA 1
ATOM 1496 C C . SER A 1 191 ? 4.561 14.226 -5.802 1.00 84.50 191 SER A C 1
ATOM 1498 O O . SER A 1 191 ? 4.260 14.653 -4.687 1.00 84.50 191 SER A O 1
ATOM 1500 N N . ASN A 1 192 ? 5.743 13.654 -6.040 1.00 79.00 192 ASN A N 1
ATOM 1501 C CA . ASN A 1 192 ? 6.786 13.518 -5.021 1.00 79.00 192 ASN A CA 1
ATOM 1502 C C . ASN A 1 192 ? 7.530 14.846 -4.821 1.00 79.00 192 ASN A C 1
ATOM 1504 O O . ASN A 1 192 ? 8.109 15.387 -5.761 1.00 79.00 192 ASN A O 1
ATOM 1508 N N . ILE A 1 193 ? 7.541 15.355 -3.588 1.00 73.81 193 ILE A N 1
ATOM 1509 C CA . ILE A 1 193 ? 8.135 16.657 -3.224 1.00 73.81 193 ILE A CA 1
ATOM 1510 C C . ILE A 1 193 ? 9.548 16.475 -2.623 1.00 73.81 193 ILE A C 1
ATOM 1512 O O . ILE A 1 193 ? 10.134 17.392 -2.057 1.00 73.81 193 ILE A O 1
ATOM 1516 N N . GLY A 1 194 ? 10.130 15.283 -2.793 1.00 65.94 194 GLY A N 1
ATOM 1517 C CA . GLY A 1 194 ? 11.479 14.926 -2.357 1.00 65.94 194 GLY A CA 1
ATOM 1518 C C . GLY A 1 194 ? 11.461 13.868 -1.257 1.00 65.94 194 GLY A C 1
ATOM 1519 O O . GLY A 1 194 ? 11.215 14.177 -0.099 1.00 65.94 194 GLY A O 1
ATOM 1520 N N . ASN A 1 195 ? 11.748 12.611 -1.615 1.00 69.62 195 ASN A N 1
ATOM 1521 C CA . ASN A 1 195 ? 11.747 11.453 -0.706 1.00 69.62 195 ASN A CA 1
ATOM 1522 C C . ASN A 1 195 ? 10.426 11.224 0.056 1.00 69.62 195 ASN A C 1
ATOM 1524 O O . ASN A 1 195 ? 10.406 10.541 1.073 1.00 69.62 195 ASN A O 1
ATOM 1528 N N . THR A 1 196 ? 9.308 11.726 -0.477 1.00 82.62 196 THR A N 1
ATOM 1529 C CA . THR A 1 196 ? 7.964 11.625 0.129 1.00 82.62 196 THR A CA 1
ATOM 1530 C C . THR A 1 196 ? 7.148 10.418 -0.352 1.00 82.62 196 THR A C 1
ATOM 1532 O O . THR A 1 196 ? 5.954 10.333 -0.081 1.00 82.62 196 THR A O 1
ATOM 1535 N N . CYS A 1 197 ? 7.760 9.451 -1.042 1.00 86.25 197 CYS A N 1
ATOM 1536 C CA . CYS A 1 197 ? 7.048 8.299 -1.613 1.00 86.25 197 CYS A CA 1
ATOM 1537 C C . CYS A 1 197 ? 6.365 7.406 -0.557 1.00 86.25 197 CYS A C 1
ATOM 1539 O O . CYS A 1 197 ? 5.289 6.855 -0.808 1.00 86.25 197 CYS A O 1
ATOM 1541 N N . TYR A 1 198 ? 6.930 7.323 0.657 1.00 87.62 198 TYR A N 1
ATOM 1542 C CA . TYR A 1 198 ? 6.300 6.659 1.808 1.00 87.62 198 TYR A CA 1
ATOM 1543 C C . TYR A 1 198 ? 4.963 7.329 2.170 1.00 87.62 198 TYR A C 1
ATOM 1545 O O . TYR A 1 198 ? 3.951 6.658 2.380 1.00 87.62 198 TYR A O 1
ATOM 1553 N N . LEU A 1 199 ? 4.944 8.665 2.168 1.00 91.38 199 LEU A N 1
ATOM 1554 C CA . LEU A 1 199 ? 3.772 9.470 2.476 1.00 91.38 199 LEU A CA 1
ATOM 1555 C C . LEU A 1 199 ? 2.749 9.401 1.342 1.00 91.38 199 LEU A C 1
ATOM 1557 O O . LEU A 1 199 ? 1.568 9.213 1.611 1.00 91.38 199 LEU A O 1
ATOM 1561 N N . ASN A 1 200 ? 3.185 9.485 0.085 1.00 93.56 200 ASN A N 1
ATOM 1562 C CA . ASN A 1 200 ? 2.299 9.360 -1.072 1.00 93.56 200 ASN A CA 1
ATOM 1563 C C . ASN A 1 200 ? 1.563 8.016 -1.071 1.00 93.56 200 ASN A C 1
ATOM 1565 O O . ASN A 1 200 ? 0.339 7.979 -1.194 1.00 93.56 200 ASN A O 1
ATOM 1569 N N . SER A 1 201 ? 2.296 6.922 -0.848 1.00 94.06 201 SER A N 1
ATOM 1570 C CA . SER A 1 201 ? 1.724 5.576 -0.734 1.00 94.06 201 SER A CA 1
ATOM 1571 C C . SER A 1 201 ? 0.687 5.499 0.392 1.00 94.06 201 SER A C 1
ATOM 1573 O O . SER A 1 201 ? -0.400 4.947 0.215 1.00 94.06 201 SER A O 1
ATOM 1575 N N . LEU A 1 202 ? 0.994 6.099 1.547 1.00 95.00 202 LEU A N 1
ATOM 1576 C CA . LEU A 1 202 ? 0.093 6.130 2.694 1.00 95.00 202 LEU A CA 1
ATOM 1577 C C . LEU A 1 202 ? -1.176 6.950 2.418 1.00 95.00 202 LEU A C 1
ATOM 1579 O O . LEU A 1 202 ? -2.279 6.492 2.706 1.00 95.00 202 LEU A O 1
ATOM 1583 N N . LEU A 1 203 ? -1.039 8.144 1.843 1.00 96.12 203 LEU A N 1
ATOM 1584 C CA . LEU A 1 203 ? -2.160 9.033 1.533 1.00 96.12 203 LEU A CA 1
ATOM 1585 C C . LEU A 1 203 ? -3.098 8.418 0.490 1.00 96.12 203 LEU A C 1
ATOM 1587 O O . LEU A 1 203 ? -4.316 8.482 0.665 1.00 96.12 203 LEU A O 1
ATOM 1591 N N . GLN A 1 204 ? -2.547 7.767 -0.541 1.00 96.19 204 GLN A N 1
ATOM 1592 C CA . GLN A 1 204 ? -3.330 7.023 -1.531 1.00 96.19 204 GLN A CA 1
ATOM 1593 C C . GLN A 1 204 ? -4.129 5.897 -0.874 1.00 96.19 204 GLN A C 1
ATOM 1595 O O . GLN A 1 204 ? -5.343 5.803 -1.057 1.00 96.19 204 GLN A O 1
ATOM 1600 N N . TYR A 1 205 ? -3.480 5.088 -0.031 1.00 96.19 205 TYR A N 1
ATOM 1601 C CA . TYR A 1 205 ? -4.158 4.043 0.734 1.00 96.19 205 TYR A CA 1
ATOM 1602 C C . TYR A 1 205 ? -5.292 4.607 1.602 1.00 96.19 205 TYR A C 1
ATOM 1604 O O . TYR A 1 205 ? -6.430 4.145 1.501 1.00 96.19 205 TYR A O 1
ATOM 1612 N N . LEU A 1 206 ? -5.026 5.641 2.402 1.00 95.31 206 LEU A N 1
ATOM 1613 C CA . LEU A 1 206 ? -6.022 6.232 3.298 1.00 95.31 206 LEU A CA 1
ATOM 1614 C C . LEU A 1 206 ? -7.205 6.844 2.550 1.00 95.31 206 LEU A C 1
ATOM 1616 O O . LEU A 1 206 ? -8.339 6.730 3.014 1.00 95.31 206 LEU A O 1
ATOM 1620 N N . TYR A 1 207 ? -6.972 7.426 1.373 1.00 95.88 207 TYR A N 1
ATOM 1621 C CA . TYR A 1 207 ? -8.040 7.925 0.511 1.00 95.88 207 TYR A CA 1
ATOM 1622 C C . TYR A 1 207 ? -8.999 6.811 0.056 1.00 95.88 207 TYR A C 1
ATOM 1624 O O . TYR A 1 207 ? -10.192 7.049 -0.159 1.00 95.88 207 TYR A O 1
ATOM 1632 N N . THR A 1 208 ? -8.517 5.572 -0.075 1.00 94.62 208 THR A N 1
ATOM 1633 C CA . THR A 1 208 ? -9.375 4.432 -0.437 1.00 94.62 208 THR A CA 1
ATOM 1634 C C . THR A 1 208 ? -10.178 3.871 0.739 1.00 94.62 208 THR A C 1
ATOM 1636 O O . THR A 1 208 ? -11.242 3.284 0.518 1.00 94.62 208 THR A O 1
ATOM 1639 N N . VAL A 1 209 ? -9.755 4.120 1.986 1.00 94.12 209 VAL A N 1
ATOM 1640 C CA . VAL A 1 209 ? -10.513 3.749 3.189 1.00 94.12 209 VAL A CA 1
ATOM 1641 C C . VAL A 1 209 ? -11.703 4.697 3.345 1.00 94.12 209 VAL A C 1
ATOM 1643 O O . VAL A 1 209 ? -11.573 5.828 3.815 1.00 94.12 209 VAL A O 1
ATOM 1646 N N . LYS A 1 210 ? -12.888 4.222 2.940 1.00 92.56 210 LYS A N 1
ATOM 1647 C CA . LYS A 1 210 ? -14.123 5.019 2.844 1.00 92.56 210 LYS A CA 1
ATOM 1648 C C . LYS A 1 210 ? -14.422 5.817 4.115 1.00 92.56 210 LYS A C 1
ATOM 1650 O O . LYS A 1 210 ? -14.642 7.020 4.022 1.00 92.56 210 LYS A O 1
ATOM 1655 N N . ASP A 1 211 ? -14.374 5.171 5.275 1.00 92.00 211 ASP A N 1
ATOM 1656 C CA . ASP A 1 211 ? -14.737 5.800 6.547 1.00 92.00 211 ASP A CA 1
ATOM 1657 C C . ASP A 1 211 ? -13.768 6.929 6.927 1.00 92.00 211 ASP A C 1
ATOM 1659 O O . ASP A 1 211 ? -14.193 7.944 7.479 1.00 92.00 211 ASP A O 1
ATOM 1663 N N . ILE A 1 212 ? -12.484 6.810 6.567 1.00 93.94 212 ILE A N 1
ATOM 1664 C CA . ILE A 1 212 ? -11.500 7.886 6.746 1.00 93.94 212 ILE A CA 1
ATOM 1665 C C . ILE A 1 212 ? -11.785 9.011 5.761 1.00 93.94 212 ILE A C 1
ATOM 1667 O O . ILE A 1 212 ? -11.966 10.155 6.178 1.00 93.94 212 ILE A O 1
ATOM 1671 N N . ARG A 1 213 ? -11.874 8.692 4.465 1.00 95.06 213 ARG A N 1
ATOM 1672 C CA . ARG A 1 213 ? -12.112 9.682 3.412 1.00 95.06 213 ARG A CA 1
ATOM 1673 C C . ARG A 1 213 ? -13.375 10.497 3.674 1.00 95.06 213 ARG A C 1
ATOM 1675 O O . ARG A 1 213 ? -13.331 11.718 3.595 1.00 95.06 213 ARG A O 1
ATOM 1682 N N . GLU A 1 214 ? -14.489 9.852 4.000 1.00 94.44 214 GLU A N 1
ATOM 1683 C CA . GLU A 1 214 ? -15.766 10.531 4.237 1.00 94.44 214 GLU A CA 1
ATOM 1684 C C . GLU A 1 214 ? -15.762 11.360 5.522 1.00 94.44 214 GLU A C 1
ATOM 1686 O O . GLU A 1 214 ? -16.373 12.426 5.547 1.00 94.44 214 GLU A O 1
ATOM 1691 N N . THR A 1 215 ? -15.054 10.918 6.565 1.00 94.12 215 THR A N 1
ATOM 1692 C CA . THR A 1 215 ? -14.900 11.704 7.799 1.00 94.12 215 THR A CA 1
ATOM 1693 C C . THR A 1 215 ? -14.056 12.950 7.551 1.00 94.12 215 THR A C 1
ATOM 1695 O O . THR A 1 215 ? -14.426 14.035 7.987 1.00 94.12 215 THR A O 1
ATOM 1698 N N . VAL A 1 216 ? -12.950 12.814 6.814 1.00 95.56 216 VAL A N 1
ATOM 1699 C CA . VAL A 1 216 ? -12.071 13.936 6.461 1.00 95.56 216 VAL A CA 1
ATOM 1700 C C . VAL A 1 216 ? -12.774 14.913 5.518 1.00 95.56 216 VAL A C 1
ATOM 1702 O O . VAL A 1 216 ? -12.705 16.119 5.740 1.00 95.56 216 VAL A O 1
ATOM 1705 N N . LEU A 1 217 ? -13.490 14.430 4.497 1.00 95.44 217 LEU A N 1
ATOM 1706 C CA . LEU A 1 217 ? -14.238 15.290 3.570 1.00 95.44 217 LEU A CA 1
ATOM 1707 C C . LEU A 1 217 ? -15.405 16.017 4.259 1.00 95.44 217 LEU A C 1
ATOM 1709 O O . LEU A 1 217 ? -15.638 17.187 3.973 1.00 95.44 217 LEU A O 1
ATOM 1713 N N . ASN A 1 218 ? -16.080 15.369 5.213 1.00 94.31 218 ASN A N 1
ATOM 1714 C CA . ASN A 1 218 ? -17.165 15.960 6.006 1.00 94.31 218 ASN A CA 1
ATOM 1715 C C . ASN A 1 218 ? -16.687 16.415 7.396 1.00 94.31 218 ASN A C 1
ATOM 1717 O O . ASN A 1 218 ? -17.390 16.231 8.392 1.00 94.31 218 ASN A O 1
ATOM 1721 N N . MET A 1 219 ? -15.481 16.985 7.476 1.00 92.12 219 MET A N 1
ATOM 1722 C CA . MET A 1 219 ? -14.822 17.264 8.756 1.00 92.12 219 MET A CA 1
ATOM 1723 C C . MET A 1 219 ? -15.638 18.149 9.707 1.00 92.12 219 MET A C 1
ATOM 1725 O O . MET A 1 219 ? -15.604 17.929 10.915 1.00 92.12 219 MET A O 1
ATOM 1729 N N . GLU A 1 220 ? -16.408 19.107 9.184 1.00 90.25 220 GLU A N 1
ATOM 1730 C CA . GLU A 1 220 ? -17.212 20.050 9.978 1.00 90.25 220 GLU A CA 1
ATOM 1731 C C . GLU A 1 220 ? -18.223 19.353 10.899 1.00 90.25 220 GLU A C 1
ATOM 1733 O O . GLU A 1 220 ? -18.540 19.870 11.966 1.00 90.25 220 GLU A O 1
ATOM 1738 N N . ALA A 1 221 ? -18.703 18.166 10.515 1.00 87.75 221 ALA A N 1
ATOM 1739 C CA . ALA A 1 221 ? -19.682 17.408 11.290 1.00 87.75 221 ALA A CA 1
ATOM 1740 C C . ALA A 1 221 ? -19.077 16.659 12.488 1.00 87.75 221 ALA A C 1
ATOM 1742 O O . ALA A 1 221 ? -19.816 16.230 13.372 1.00 87.75 221 ALA A O 1
ATOM 1743 N N . TYR A 1 222 ? -17.758 16.449 12.499 1.00 88.00 222 TYR A N 1
ATOM 1744 C CA . TYR A 1 222 ? -17.102 15.520 13.427 1.00 88.00 222 TYR A CA 1
ATOM 1745 C C . TYR A 1 222 ? -15.935 16.134 14.197 1.00 88.00 222 TYR A C 1
ATOM 1747 O O . TYR A 1 222 ? -15.397 15.488 15.096 1.00 88.00 222 TYR A O 1
ATOM 1755 N N . ILE A 1 223 ? -15.479 17.322 13.809 1.00 90.69 223 ILE A N 1
ATOM 1756 C CA . ILE A 1 223 ? -14.299 17.954 14.391 1.00 90.69 223 ILE A CA 1
ATOM 1757 C C . ILE A 1 223 ? -14.525 18.295 15.869 1.00 90.69 223 ILE A C 1
ATOM 1759 O O . ILE A 1 223 ? -15.602 18.726 16.274 1.00 90.69 223 ILE A O 1
ATOM 1763 N N . GLU A 1 224 ? -13.496 18.085 16.684 1.00 86.81 224 GLU A N 1
ATOM 1764 C CA . GLU A 1 224 ? -13.499 18.427 18.105 1.00 86.81 224 GLU A CA 1
ATOM 1765 C C . GLU A 1 224 ? -13.708 19.934 18.306 1.00 86.81 224 GLU A C 1
ATOM 1767 O O . GLU A 1 224 ? -13.315 20.722 17.450 1.00 86.81 224 GLU A O 1
ATOM 1772 N N . ASN A 1 225 ? -14.284 20.370 19.429 1.00 87.38 225 ASN A N 1
ATOM 1773 C CA . ASN A 1 225 ? -14.409 21.799 19.742 1.00 87.38 225 ASN A CA 1
ATOM 1774 C C . ASN A 1 225 ? -13.732 22.145 21.076 1.00 87.38 225 ASN A C 1
ATOM 1776 O O . ASN A 1 225 ? -14.374 22.285 22.112 1.00 87.38 225 ASN A O 1
ATOM 1780 N N . GLU A 1 226 ? -12.412 22.344 21.051 1.00 85.62 226 GLU A N 1
ATOM 1781 C CA . GLU A 1 226 ? -11.605 22.709 22.225 1.00 85.62 226 GLU A CA 1
ATOM 1782 C C . GLU A 1 226 ? -11.908 24.102 22.803 1.00 85.62 226 GLU A C 1
ATOM 1784 O O . GLU A 1 226 ? -11.408 24.461 23.879 1.00 85.62 226 GLU A O 1
ATOM 1789 N N . GLN A 1 227 ? -12.699 24.914 22.094 1.00 85.81 227 GLN A N 1
ATOM 1790 C CA . GLN A 1 227 ? -13.106 26.251 22.531 1.00 85.81 227 GLN A CA 1
ATOM 1791 C C . GLN A 1 227 ? -14.437 26.258 23.295 1.00 85.81 227 GLN A C 1
ATOM 1793 O O . GLN A 1 227 ? -14.787 27.288 23.867 1.00 85.81 227 GLN A O 1
ATOM 1798 N N . GLU A 1 228 ? -15.159 25.137 23.346 1.00 87.38 228 GLU A N 1
ATOM 1799 C CA . GLU A 1 228 ? -16.440 25.035 24.046 1.00 87.38 228 GLU A CA 1
ATOM 1800 C C . GLU A 1 228 ? -16.294 25.221 25.571 1.00 87.38 228 GLU A C 1
ATOM 1802 O O . GLU A 1 228 ? -15.321 24.774 26.195 1.00 87.38 228 GLU A O 1
ATOM 1807 N N . GLU A 1 229 ? -17.269 25.896 26.193 1.00 79.12 229 GLU A N 1
ATOM 1808 C CA . GLU A 1 229 ? -17.319 26.055 27.649 1.00 79.12 229 GLU A CA 1
ATOM 1809 C C . GLU A 1 229 ? -17.518 24.688 28.318 1.00 79.12 229 GLU A C 1
ATOM 1811 O O . GLU A 1 229 ? -18.523 24.015 28.111 1.00 79.12 229 GLU A O 1
ATOM 1816 N N . GLY A 1 230 ? -16.553 24.270 29.142 1.00 78.69 230 GLY A N 1
ATOM 1817 C CA . GLY A 1 230 ? -16.579 22.957 29.795 1.00 78.69 230 GLY A CA 1
ATOM 1818 C C . GLY A 1 230 ? -15.877 21.837 29.023 1.00 78.69 230 GLY A C 1
ATOM 1819 O O . GLY A 1 230 ? -15.994 20.679 29.429 1.00 78.69 230 GLY A O 1
ATOM 1820 N N . TRP A 1 231 ? -15.118 22.160 27.965 1.00 83.56 231 TRP A N 1
ATOM 1821 C CA . TRP A 1 231 ? -14.261 21.189 27.282 1.00 83.56 231 TRP A CA 1
ATOM 1822 C C . TRP A 1 231 ? -13.335 20.463 28.268 1.00 83.56 231 TRP A C 1
ATOM 1824 O O . TRP A 1 231 ? -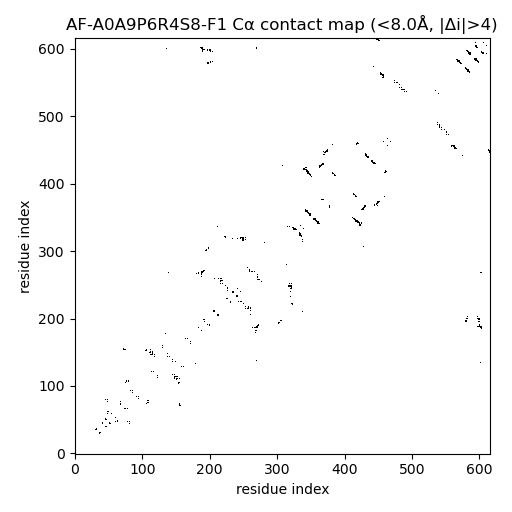12.626 21.092 29.061 1.00 83.56 231 TRP A O 1
ATOM 1834 N N . LYS A 1 232 ? -13.347 19.130 28.202 1.00 81.94 232 LYS A N 1
ATOM 1835 C CA . LYS A 1 232 ? -12.478 18.258 28.993 1.00 81.94 232 LYS A CA 1
ATOM 1836 C C . LYS A 1 232 ? -11.301 17.815 28.143 1.00 81.94 232 LYS A C 1
ATOM 1838 O O . LYS A 1 232 ? -11.475 17.469 26.977 1.00 81.94 232 LYS A O 1
ATOM 1843 N N . GLU A 1 233 ? -10.124 17.784 28.754 1.00 81.94 233 GLU A N 1
ATOM 1844 C CA . GLU A 1 233 ? -8.923 17.304 28.083 1.00 81.94 233 GLU A CA 1
ATOM 1845 C C . GLU A 1 233 ? -9.109 15.857 27.617 1.00 81.94 233 GLU A C 1
ATOM 1847 O O . GLU A 1 233 ? -9.590 14.996 28.360 1.00 81.94 233 GLU A O 1
ATOM 1852 N N . LYS A 1 234 ? -8.738 15.594 26.363 1.00 82.62 234 LYS A N 1
ATOM 1853 C CA . LYS A 1 234 ? -8.792 14.248 25.789 1.00 82.62 234 LYS A CA 1
ATOM 1854 C C . LYS A 1 234 ? -7.578 13.459 26.233 1.00 82.62 234 LYS A C 1
ATOM 1856 O O . LYS A 1 234 ? -6.473 13.991 26.259 1.00 82.62 234 LYS A O 1
ATOM 1861 N N . VAL A 1 235 ? -7.778 12.177 26.514 1.00 82.06 235 VAL A N 1
ATOM 1862 C CA . VAL A 1 235 ? -6.684 11.248 26.792 1.00 82.06 235 VAL A CA 1
ATOM 1863 C C . VAL A 1 235 ? -6.596 10.247 25.650 1.00 82.06 235 VAL A C 1
ATOM 1865 O O . VAL A 1 235 ? -7.528 9.475 25.435 1.00 82.06 235 VAL A O 1
ATOM 1868 N N . ILE A 1 236 ? -5.478 10.261 24.929 1.00 79.25 236 ILE A N 1
ATOM 1869 C CA . ILE A 1 236 ? -5.168 9.300 23.865 1.00 79.25 236 ILE A CA 1
ATOM 1870 C C . ILE A 1 236 ? -3.886 8.577 24.259 1.00 79.25 236 ILE A C 1
ATOM 1872 O O . ILE A 1 236 ? -2.894 9.213 24.605 1.00 79.25 236 ILE A O 1
ATOM 1876 N N . ASP A 1 237 ? -3.929 7.245 24.280 1.00 71.56 237 ASP A N 1
ATOM 1877 C CA . ASP A 1 237 ? -2.797 6.380 24.648 1.00 71.56 237 ASP A CA 1
ATOM 1878 C C . ASP A 1 237 ? -2.102 6.772 25.966 1.00 71.56 237 ASP A C 1
ATOM 1880 O O . ASP A 1 237 ? -0.880 6.751 26.101 1.00 71.56 237 ASP A O 1
ATOM 1884 N N . GLY A 1 238 ? -2.905 7.161 26.962 1.00 76.06 238 GLY A N 1
ATOM 1885 C CA . GLY A 1 238 ? -2.429 7.567 28.288 1.00 76.06 238 GLY A CA 1
ATOM 1886 C C . GLY A 1 238 ? -1.855 8.986 28.355 1.00 76.06 238 GLY A C 1
ATOM 1887 O O . GLY A 1 238 ? -1.429 9.408 29.429 1.00 76.06 238 GLY A O 1
ATOM 1888 N N . ARG A 1 239 ? -1.862 9.737 27.247 1.00 80.31 239 ARG A N 1
ATOM 1889 C CA . ARG A 1 239 ? -1.434 11.139 27.194 1.00 80.31 239 ARG A CA 1
ATOM 1890 C C . ARG A 1 239 ? -2.628 12.072 27.157 1.00 80.31 239 ARG A C 1
ATOM 1892 O O . ARG A 1 239 ? -3.510 11.933 26.312 1.00 80.31 239 ARG A O 1
ATOM 1899 N N . THR A 1 240 ? -2.616 13.046 28.054 1.00 85.88 240 THR A N 1
ATOM 1900 C CA . THR A 1 240 ? -3.595 14.127 28.078 1.00 85.88 240 THR A CA 1
ATOM 1901 C C . THR A 1 240 ? -3.213 15.192 27.054 1.00 85.88 240 THR A C 1
ATOM 1903 O O . THR A 1 240 ? -2.099 15.711 27.076 1.00 85.88 240 THR A O 1
ATOM 1906 N N . LEU A 1 241 ? -4.130 15.494 26.144 1.00 87.06 241 LEU A N 1
ATOM 1907 C CA . LEU A 1 241 ? -3.955 16.456 25.063 1.00 87.06 241 LEU A CA 1
ATOM 1908 C C . LEU A 1 241 ? -4.285 17.867 25.535 1.00 87.06 241 LEU A C 1
ATOM 1910 O O . LEU A 1 241 ? -5.337 18.109 26.129 1.00 87.06 241 LEU A O 1
ATOM 1914 N N . THR A 1 242 ? -3.421 18.816 25.187 1.00 88.75 242 THR A N 1
ATOM 1915 C CA . THR A 1 242 ? -3.688 20.240 25.387 1.00 88.75 242 THR A CA 1
ATOM 1916 C C . THR A 1 242 ? -4.565 20.794 24.262 1.00 88.75 242 THR A C 1
ATOM 1918 O O . THR A 1 242 ? -4.662 20.226 23.172 1.00 88.75 242 THR A O 1
ATOM 1921 N N . LYS A 1 243 ? -5.157 21.976 24.475 1.00 88.25 243 LYS A N 1
ATOM 1922 C CA . LYS A 1 243 ? -5.883 22.695 23.409 1.00 88.25 243 LYS A CA 1
ATOM 1923 C C . LYS A 1 243 ? -5.004 22.982 22.187 1.00 88.25 243 LYS A C 1
ATOM 1925 O O . LYS A 1 243 ? -5.502 23.004 21.066 1.00 88.25 243 LYS A O 1
ATOM 1930 N N . LYS A 1 244 ? -3.700 23.193 22.400 1.00 87.81 244 LYS A N 1
ATOM 1931 C CA . LYS A 1 244 ? -2.737 23.426 21.319 1.00 87.81 244 LYS A CA 1
ATOM 1932 C C . LYS A 1 244 ? -2.561 22.169 20.464 1.00 87.81 244 LYS A C 1
ATOM 1934 O O . LYS A 1 244 ? -2.594 22.275 19.244 1.00 87.81 244 LYS A O 1
ATOM 1939 N N . ASP A 1 245 ? -2.445 20.999 21.092 1.00 87.56 245 ASP A N 1
ATOM 1940 C CA . ASP A 1 245 ? -2.295 19.724 20.377 1.00 87.56 245 ASP A CA 1
ATOM 1941 C C . ASP A 1 245 ? -3.517 19.426 19.503 1.00 87.56 245 ASP A C 1
ATOM 1943 O O . ASP A 1 245 ? -3.373 19.002 18.356 1.00 87.56 245 ASP A O 1
ATOM 1947 N N . VAL A 1 246 ? -4.720 19.702 20.026 1.00 90.75 246 VAL A N 1
ATOM 1948 C CA . VAL A 1 246 ? -5.971 19.572 19.265 1.00 90.75 246 VAL A CA 1
ATOM 1949 C C . VAL A 1 246 ? -5.997 20.556 18.093 1.00 90.75 246 VAL A C 1
ATOM 1951 O O . VAL A 1 246 ? -6.316 20.155 16.978 1.00 90.75 246 VAL A O 1
ATOM 1954 N N . ALA A 1 247 ? -5.604 21.816 18.297 1.00 90.12 247 ALA A N 1
ATOM 1955 C CA . ALA A 1 247 ? -5.555 22.810 17.225 1.00 90.12 247 ALA A CA 1
ATOM 1956 C C . ALA A 1 247 ? -4.563 22.436 16.102 1.00 90.12 247 ALA A C 1
ATOM 1958 O O . ALA A 1 247 ? -4.908 22.539 14.926 1.00 90.12 247 ALA A O 1
ATOM 1959 N N . GLU A 1 248 ? -3.366 21.945 16.441 1.00 88.62 248 GLU A N 1
ATOM 1960 C CA . GLU A 1 248 ? -2.393 21.440 15.456 1.00 88.62 248 GLU A CA 1
ATOM 1961 C C . GLU A 1 248 ? -2.933 20.213 14.703 1.00 88.62 248 GLU A C 1
ATOM 1963 O O . GLU A 1 248 ? -2.790 20.098 13.486 1.00 88.62 248 GLU A O 1
ATOM 1968 N N . ALA A 1 249 ? -3.596 19.297 15.412 1.00 91.25 249 ALA A N 1
ATOM 1969 C CA . ALA A 1 249 ? -4.210 18.119 14.811 1.00 91.25 249 ALA A CA 1
ATOM 1970 C C . ALA A 1 249 ? -5.327 18.484 13.816 1.00 91.25 249 ALA A C 1
ATOM 1972 O O . ALA A 1 249 ? -5.438 17.878 12.749 1.00 91.25 249 ALA A O 1
ATOM 1973 N N . LYS A 1 250 ? -6.123 19.515 14.118 1.00 93.06 250 LYS A N 1
ATOM 1974 C CA . LYS A 1 250 ? -7.132 20.047 13.191 1.00 93.06 250 LYS A CA 1
ATOM 1975 C C . LYS A 1 250 ? -6.521 20.632 11.926 1.00 93.06 250 LYS A C 1
ATOM 1977 O O . LYS A 1 250 ? -7.111 20.496 10.858 1.00 93.06 250 LYS A O 1
ATOM 1982 N N . GLU A 1 251 ? -5.354 21.262 12.026 1.00 92.88 251 GLU A N 1
ATOM 1983 C CA . GLU A 1 251 ? -4.655 21.805 10.861 1.00 92.88 251 GLU A CA 1
ATOM 1984 C C . GLU A 1 251 ? -4.300 20.695 9.858 1.00 92.88 251 GLU A C 1
ATOM 1986 O O . GLU A 1 251 ? -4.520 20.855 8.658 1.00 92.88 251 GLU A O 1
ATOM 1991 N N . ILE A 1 252 ? -3.864 19.529 10.352 1.00 93.44 252 ILE A N 1
ATOM 1992 C CA . ILE A 1 252 ? -3.631 18.340 9.515 1.00 93.44 252 ILE A CA 1
ATOM 1993 C C . ILE A 1 252 ? -4.915 17.920 8.799 1.00 93.44 252 ILE A C 1
ATOM 1995 O O . ILE A 1 252 ? -4.888 17.661 7.598 1.00 93.44 252 ILE A O 1
ATOM 1999 N N . VAL A 1 253 ? -6.046 17.878 9.508 1.00 94.81 253 VAL A N 1
ATOM 2000 C CA . VAL A 1 253 ? -7.340 17.511 8.911 1.00 94.81 253 VAL A CA 1
ATOM 2001 C C . VAL A 1 253 ? -7.753 18.492 7.814 1.00 94.81 253 VAL A C 1
ATOM 2003 O O . VAL A 1 253 ? -8.231 18.053 6.771 1.00 94.81 253 VAL A O 1
ATOM 2006 N N . VAL A 1 254 ? -7.529 19.797 8.003 1.00 95.81 254 VAL A N 1
ATOM 2007 C CA . VAL A 1 254 ? -7.806 20.818 6.977 1.00 95.81 254 VAL A CA 1
ATOM 2008 C C . VAL A 1 254 ? -6.964 20.581 5.723 1.00 95.81 254 VAL A C 1
ATOM 2010 O O . VAL A 1 254 ? -7.489 20.615 4.610 1.00 95.81 254 VAL A O 1
ATOM 2013 N N . GLU A 1 255 ? -5.665 20.326 5.874 1.00 95.81 255 GLU A N 1
ATOM 2014 C CA . GLU A 1 255 ? -4.786 20.068 4.729 1.00 95.81 255 GLU A CA 1
ATOM 2015 C C . GLU A 1 255 ? -5.109 18.736 4.030 1.00 95.81 255 GLU A C 1
ATOM 2017 O O . GLU A 1 255 ? -5.116 18.673 2.798 1.00 95.81 255 GLU A O 1
ATOM 2022 N N . LEU A 1 256 ? -5.470 17.694 4.785 1.00 96.62 256 LEU A N 1
ATOM 2023 C CA . LEU A 1 256 ? -5.959 16.431 4.225 1.00 96.62 256 LEU A CA 1
ATOM 2024 C C . LEU A 1 256 ? -7.284 16.604 3.482 1.00 96.62 256 LEU A C 1
ATOM 2026 O O . LEU A 1 256 ? -7.449 16.036 2.408 1.00 96.62 256 LEU A O 1
ATOM 2030 N N . ASN A 1 257 ? -8.215 17.403 4.010 1.00 96.88 257 ASN A N 1
ATOM 2031 C CA . ASN A 1 257 ? -9.482 17.707 3.347 1.00 96.88 257 ASN A CA 1
ATOM 2032 C C . ASN A 1 257 ? -9.249 18.391 1.992 1.00 96.88 257 ASN A C 1
ATOM 2034 O O . ASN A 1 257 ? -9.832 17.971 0.989 1.00 96.88 257 ASN A O 1
ATOM 2038 N N . LYS A 1 258 ? -8.344 19.380 1.937 1.00 96.56 258 LYS A N 1
ATOM 2039 C CA . LYS A 1 258 ? -7.942 20.029 0.680 1.00 96.56 258 LYS A CA 1
ATOM 2040 C C . LYS A 1 258 ? -7.370 19.014 -0.305 1.00 96.56 258 LYS A C 1
ATOM 2042 O O . LYS A 1 258 ? -7.811 18.972 -1.451 1.00 96.56 258 LYS A O 1
ATOM 2047 N N . LEU A 1 259 ? -6.433 18.173 0.138 1.00 96.62 259 LEU A N 1
ATOM 2048 C CA . LEU A 1 259 ? -5.828 17.153 -0.715 1.00 96.62 259 LEU A CA 1
ATOM 2049 C C . LEU A 1 259 ? -6.867 16.148 -1.226 1.00 96.62 259 LEU A C 1
ATOM 2051 O O . LEU A 1 259 ? -6.920 15.887 -2.420 1.00 96.62 259 LEU A O 1
ATOM 2055 N N . PHE A 1 260 ? -7.725 15.616 -0.356 1.00 97.19 260 PHE A N 1
ATOM 2056 C CA . PHE A 1 260 ? -8.748 14.639 -0.736 1.00 97.19 260 PHE A CA 1
ATOM 2057 C C . PHE A 1 260 ? -9.788 15.237 -1.689 1.00 97.19 260 PHE A C 1
ATOM 2059 O O . PHE A 1 260 ? -10.245 14.551 -2.604 1.00 97.19 260 PHE A O 1
ATOM 2066 N N . SER A 1 261 ? -10.120 16.518 -1.522 1.00 96.25 261 SER A N 1
ATOM 2067 C CA . SER A 1 261 ? -10.988 17.253 -2.447 1.00 96.25 261 SER A CA 1
ATOM 2068 C C . SER A 1 261 ? -10.333 17.426 -3.820 1.00 96.25 261 SER A C 1
ATOM 2070 O O . SER A 1 261 ? -10.991 17.254 -4.849 1.00 96.25 261 SER A O 1
ATOM 2072 N N . LEU A 1 262 ? -9.026 17.712 -3.856 1.00 94.44 262 LEU A N 1
ATOM 2073 C CA . LEU A 1 262 ? -8.253 17.744 -5.098 1.00 94.44 262 LEU A CA 1
ATOM 2074 C C . LEU A 1 262 ? -8.208 16.360 -5.747 1.00 94.44 262 LEU A C 1
ATOM 2076 O O . LEU A 1 262 ? -8.531 16.247 -6.921 1.00 94.44 262 LEU A O 1
ATOM 2080 N N . MET A 1 263 ? -7.914 15.302 -4.990 1.00 93.75 263 MET A N 1
ATOM 2081 C CA . MET A 1 263 ? -7.906 13.927 -5.503 1.00 93.75 263 MET A CA 1
ATOM 2082 C C . MET A 1 263 ? -9.265 13.490 -6.067 1.00 93.75 263 MET A C 1
ATOM 2084 O O . MET A 1 263 ? -9.309 12.692 -6.995 1.00 93.75 263 MET A O 1
ATOM 2088 N N . GLN A 1 264 ? -10.372 14.013 -5.526 1.00 91.19 264 GLN A N 1
ATOM 2089 C CA . GLN A 1 264 ? -11.722 13.702 -6.001 1.00 91.19 264 GLN A CA 1
ATOM 2090 C C . GLN A 1 264 ? -12.104 14.437 -7.294 1.00 91.19 264 GLN A C 1
ATOM 2092 O O . GLN A 1 264 ? -12.921 13.934 -8.063 1.00 91.19 264 GLN A O 1
ATOM 2097 N N . SER A 1 265 ? -11.590 15.651 -7.500 1.00 89.12 265 SER A N 1
ATOM 2098 C CA . SER A 1 265 ? -12.055 16.559 -8.560 1.00 89.12 265 SER A CA 1
ATOM 2099 C C . SER A 1 265 ? -11.047 16.775 -9.686 1.00 89.12 265 SER A C 1
ATOM 2101 O O . SER A 1 265 ? -11.435 17.199 -10.779 1.00 89.12 265 SER A O 1
ATOM 2103 N N . ALA A 1 266 ? -9.768 16.502 -9.433 1.00 85.81 266 ALA A N 1
ATOM 2104 C CA . ALA A 1 266 ? -8.710 16.672 -10.406 1.00 85.81 266 ALA A CA 1
ATOM 2105 C C . ALA A 1 266 ? -8.892 15.712 -11.585 1.00 85.81 266 ALA A C 1
ATOM 2107 O O . ALA A 1 266 ? -9.248 14.549 -11.428 1.00 85.81 266 ALA A O 1
ATOM 2108 N N . ARG A 1 267 ? -8.617 16.236 -12.779 1.00 77.12 267 ARG A N 1
ATOM 2109 C CA . ARG A 1 267 ? -8.530 15.469 -14.031 1.00 77.12 267 ARG A CA 1
ATOM 2110 C C . ARG A 1 267 ? -7.093 15.378 -14.543 1.00 77.12 267 ARG A C 1
ATOM 2112 O O . ARG A 1 267 ? -6.859 14.919 -15.651 1.00 77.12 267 ARG A O 1
ATOM 2119 N N . SER A 1 268 ? -6.143 15.876 -13.755 1.00 76.00 268 SER A N 1
ATOM 2120 C CA . SER A 1 268 ? -4.719 15.792 -14.040 1.00 76.00 268 SER A CA 1
ATOM 2121 C C . SER A 1 268 ? -4.182 14.413 -13.673 1.00 76.00 268 SER A C 1
ATOM 2123 O O . SER A 1 268 ? -4.736 13.720 -12.823 1.00 76.00 268 SER A O 1
ATOM 2125 N N . ARG A 1 269 ? -3.042 14.049 -14.267 1.00 77.31 269 ARG A N 1
ATOM 2126 C CA . ARG A 1 269 ? -2.299 12.826 -13.934 1.00 77.31 269 ARG A CA 1
ATOM 2127 C C . ARG A 1 269 ? -2.014 12.701 -12.433 1.00 77.31 269 ARG A C 1
ATOM 2129 O O . ARG A 1 269 ? -2.168 11.625 -11.863 1.00 77.31 269 ARG A O 1
ATOM 2136 N N . SER A 1 270 ? -1.606 13.797 -11.799 1.00 85.38 270 SER A N 1
ATOM 2137 C CA . SER A 1 270 ? -1.314 13.848 -10.370 1.00 85.38 270 SER A CA 1
ATOM 2138 C C . SER A 1 270 ? -1.759 15.163 -9.739 1.00 85.38 270 SER A C 1
ATOM 2140 O O . SER A 1 270 ? -2.019 16.158 -10.424 1.00 85.38 270 SER A O 1
ATOM 2142 N N . VAL A 1 271 ? -1.836 15.161 -8.411 1.00 88.88 271 VAL A N 1
ATOM 2143 C CA . VAL A 1 271 ? -1.973 16.358 -7.578 1.00 88.88 271 VAL A CA 1
ATOM 2144 C C . VAL A 1 271 ? -0.804 16.435 -6.604 1.00 88.88 271 VAL A C 1
ATOM 2146 O O . VAL A 1 271 ? -0.185 15.427 -6.275 1.00 88.88 271 VAL A O 1
ATOM 2149 N N . THR A 1 272 ? -0.473 17.630 -6.135 1.00 88.38 272 THR A N 1
ATOM 2150 C CA . THR A 1 272 ? 0.681 17.829 -5.251 1.00 88.38 272 THR A CA 1
ATOM 2151 C C . THR A 1 272 ? 0.200 18.048 -3.815 1.00 88.38 272 THR A C 1
ATOM 2153 O O . THR A 1 272 ? -0.552 19.002 -3.586 1.00 88.38 272 THR A O 1
ATOM 2156 N N . PRO A 1 273 ? 0.605 17.206 -2.842 1.00 89.94 273 PRO A N 1
ATOM 2157 C CA . PRO A 1 273 ? 0.385 17.479 -1.422 1.00 89.94 273 PRO A CA 1
ATOM 2158 C C . PRO A 1 273 ? 0.942 18.853 -1.022 1.00 89.94 273 PRO A C 1
ATOM 2160 O O . PRO A 1 273 ? 1.939 19.313 -1.571 1.00 89.94 273 PRO A O 1
ATOM 2163 N N . SER A 1 274 ? 0.320 19.546 -0.067 1.00 89.56 274 SER A N 1
ATOM 2164 C CA . SER A 1 274 ? 0.866 20.831 0.380 1.00 89.56 274 SER A CA 1
ATOM 2165 C C . SER A 1 274 ? 2.139 20.615 1.206 1.00 89.56 274 SER A C 1
ATOM 2167 O O . SER A 1 274 ? 2.213 19.689 2.015 1.00 89.56 274 SER A O 1
ATOM 2169 N N . ASN A 1 275 ? 3.129 21.507 1.077 1.00 86.50 275 ASN A N 1
ATOM 2170 C CA . ASN A 1 275 ? 4.317 21.479 1.945 1.00 86.50 275 ASN A CA 1
ATOM 2171 C C . ASN A 1 275 ? 3.923 21.534 3.426 1.00 86.50 275 ASN A C 1
ATOM 2173 O O . ASN A 1 275 ? 4.553 20.890 4.258 1.00 86.50 275 ASN A O 1
ATOM 2177 N N . ARG A 1 276 ? 2.831 22.241 3.744 1.00 88.38 276 ARG A N 1
ATOM 2178 C CA . ARG A 1 276 ? 2.299 22.335 5.102 1.00 88.38 276 ARG A CA 1
ATOM 2179 C C . ARG A 1 276 ? 1.824 20.985 5.643 1.00 88.38 276 ARG A C 1
ATOM 2181 O O . ARG A 1 276 ? 2.102 20.675 6.796 1.00 88.38 276 ARG A O 1
ATOM 2188 N N . LEU A 1 277 ? 1.150 20.169 4.827 1.00 89.00 277 LEU A N 1
ATOM 2189 C CA . LEU A 1 277 ? 0.750 18.814 5.216 1.00 89.00 277 LEU A CA 1
ATOM 2190 C C . LEU A 1 277 ? 1.971 17.956 5.557 1.00 89.00 277 LEU A C 1
ATOM 2192 O O . LEU A 1 277 ? 1.989 17.285 6.587 1.00 89.00 277 LEU A O 1
ATOM 2196 N N . VAL A 1 278 ? 2.998 18.014 4.706 1.00 86.12 278 VAL A N 1
ATOM 2197 C CA . VAL A 1 278 ? 4.252 17.280 4.908 1.00 86.12 278 VAL A CA 1
ATOM 2198 C C . VAL A 1 278 ? 4.940 17.745 6.196 1.00 86.12 278 VAL A C 1
ATOM 2200 O O . VAL A 1 278 ? 5.283 16.920 7.038 1.00 86.12 278 VAL A O 1
ATOM 2203 N N . GLU A 1 279 ? 5.059 19.057 6.415 1.00 84.19 279 GLU A N 1
ATOM 2204 C CA . GLU A 1 279 ? 5.623 19.636 7.642 1.00 84.19 279 GLU A CA 1
ATOM 2205 C C . GLU A 1 279 ? 4.913 19.158 8.902 1.00 84.19 279 GLU A C 1
ATOM 2207 O O . GLU A 1 279 ? 5.573 18.829 9.883 1.00 84.19 279 GLU A O 1
ATOM 2212 N N . LEU A 1 280 ? 3.581 19.138 8.901 1.00 84.50 280 LEU A N 1
ATOM 2213 C CA . LEU A 1 280 ? 2.800 18.758 10.074 1.00 84.50 280 LEU A CA 1
ATOM 2214 C C . LEU A 1 280 ? 2.959 17.271 10.420 1.00 84.50 280 LEU A C 1
ATOM 2216 O O . LEU A 1 280 ? 2.911 16.913 11.597 1.00 84.50 280 LEU A O 1
ATOM 2220 N N . LEU A 1 281 ? 3.177 16.419 9.415 1.00 81.31 281 LEU A N 1
ATOM 2221 C CA . LEU A 1 281 ? 3.420 14.986 9.599 1.00 81.31 281 LEU A CA 1
ATOM 2222 C C . LEU A 1 281 ? 4.873 14.677 9.986 1.00 81.31 281 LEU A C 1
ATOM 2224 O O . LEU A 1 281 ? 5.109 13.744 10.749 1.00 81.31 281 LEU A O 1
ATOM 2228 N N . LEU A 1 282 ? 5.831 15.488 9.526 1.00 74.19 282 LEU A N 1
ATOM 2229 C CA . LEU A 1 282 ? 7.246 15.400 9.907 1.00 74.19 282 LEU A CA 1
ATOM 2230 C C . LEU A 1 282 ? 7.543 16.036 11.271 1.00 74.19 282 LEU A C 1
ATOM 2232 O O . LEU A 1 282 ? 8.473 15.630 11.972 1.00 74.19 282 LEU A O 1
ATOM 2236 N N . SER A 1 283 ? 6.770 17.050 11.657 1.00 64.38 283 SER A N 1
ATOM 2237 C CA . SER A 1 283 ? 6.900 17.734 12.938 1.00 64.38 283 SER A CA 1
ATOM 2238 C C . SER A 1 283 ? 6.424 16.803 14.046 1.00 64.38 283 SER A C 1
ATOM 2240 O O . SER A 1 283 ? 5.244 16.765 14.405 1.00 64.38 283 SER A O 1
ATOM 2242 N N . THR A 1 284 ? 7.365 16.061 14.630 1.00 54.72 284 THR A N 1
ATOM 2243 C CA . THR A 1 284 ? 7.168 15.240 15.832 1.00 54.72 284 THR A CA 1
ATOM 2244 C C . THR A 1 284 ? 6.938 16.120 17.072 1.00 54.72 284 THR A C 1
ATOM 2246 O O . THR A 1 284 ? 7.654 16.012 18.061 1.00 54.72 284 THR A O 1
ATOM 2249 N N . GLY A 1 285 ? 5.967 17.033 17.030 1.00 46.41 285 GLY A N 1
ATOM 2250 C CA . GLY A 1 285 ? 5.624 17.946 18.123 1.00 46.41 285 GLY A CA 1
ATOM 2251 C C . GLY A 1 285 ? 4.835 17.291 19.262 1.00 46.41 285 GLY A C 1
ATOM 2252 O O . GLY A 1 285 ? 4.670 17.906 20.305 1.00 46.41 285 GLY A O 1
ATOM 2253 N N . CYS A 1 286 ? 4.384 16.039 19.107 1.00 41.19 286 CYS A N 1
ATOM 2254 C CA . CYS A 1 286 ? 3.654 15.312 20.156 1.00 41.19 286 CYS A CA 1
ATOM 2255 C C . CYS A 1 286 ? 4.450 14.165 20.809 1.00 41.19 286 CYS A C 1
ATOM 2257 O O . CYS A 1 286 ? 3.876 13.407 21.589 1.00 41.19 286 CYS A O 1
ATOM 2259 N N . ALA A 1 287 ? 5.750 14.011 20.522 1.00 39.69 287 ALA A N 1
ATOM 2260 C CA . ALA A 1 287 ? 6.592 12.927 21.054 1.00 39.69 287 ALA A CA 1
ATOM 2261 C C . ALA A 1 287 ? 7.708 13.397 22.010 1.00 39.69 287 ALA A C 1
ATOM 2263 O O . ALA A 1 287 ? 8.688 12.683 22.220 1.00 39.69 287 ALA A O 1
ATOM 2264 N N . GLU A 1 288 ? 7.570 14.568 22.633 1.00 33.94 288 GLU A N 1
ATOM 2265 C CA . GLU A 1 288 ? 8.508 15.037 23.658 1.00 33.94 288 GLU A CA 1
ATOM 2266 C C . GLU A 1 288 ? 8.271 14.304 24.990 1.00 33.94 288 GLU A C 1
ATOM 2268 O O . GLU A 1 288 ? 7.620 14.817 25.887 1.00 33.94 288 GLU A O 1
ATOM 2273 N N . ASN A 1 289 ? 8.758 13.065 25.101 1.00 31.64 289 ASN A N 1
ATOM 2274 C CA . ASN A 1 289 ? 9.094 12.421 26.381 1.00 31.64 289 ASN A CA 1
ATOM 2275 C C . ASN A 1 289 ? 10.160 11.322 26.209 1.00 31.64 289 ASN A C 1
ATOM 2277 O O . ASN A 1 289 ? 10.164 10.303 26.894 1.00 31.64 289 ASN A O 1
ATOM 2281 N N . THR A 1 290 ? 11.116 11.545 25.307 1.00 31.08 290 THR A N 1
ATOM 2282 C CA . THR A 1 290 ? 12.438 10.918 25.397 1.00 31.08 290 THR A CA 1
ATOM 2283 C C . THR A 1 290 ? 13.430 12.019 25.731 1.00 31.08 290 THR A C 1
ATOM 2285 O O . THR A 1 290 ? 13.714 12.885 24.903 1.00 31.08 290 THR A O 1
ATOM 2288 N N . THR A 1 291 ? 13.928 12.026 26.963 1.00 31.28 291 THR A N 1
ATOM 2289 C CA . THR A 1 291 ? 14.992 12.917 27.432 1.00 31.28 291 THR A CA 1
ATOM 2290 C C . THR A 1 291 ? 16.275 12.661 26.636 1.00 31.28 291 THR A C 1
ATOM 2292 O O . THR A 1 291 ? 17.082 11.826 27.032 1.00 31.28 291 THR A O 1
ATOM 2295 N N . ASN A 1 292 ? 16.397 13.318 25.479 1.00 30.25 292 ASN A N 1
ATOM 2296 C CA . ASN A 1 292 ? 17.604 13.678 24.719 1.00 30.25 292 ASN A CA 1
ATOM 2297 C C . ASN A 1 292 ? 17.298 13.717 23.215 1.00 30.25 292 ASN A C 1
ATOM 2299 O O . ASN A 1 292 ? 17.690 12.825 22.472 1.00 30.25 292 ASN A O 1
ATOM 2303 N N . CYS A 1 293 ? 16.655 14.781 22.741 1.00 27.67 293 CYS A N 1
ATOM 2304 C CA . CYS A 1 293 ? 16.902 15.274 21.387 1.00 27.67 293 CYS A CA 1
ATOM 2305 C C . CYS A 1 293 ? 16.470 16.740 21.321 1.00 27.67 293 CYS A C 1
ATOM 2307 O O . CYS A 1 293 ? 15.320 17.060 21.595 1.00 27.67 293 CYS A O 1
ATOM 2309 N N . GLY A 1 294 ? 17.417 17.633 21.023 1.00 26.39 294 GLY A N 1
ATOM 2310 C CA . GLY A 1 294 ? 17.141 19.057 20.831 1.00 26.39 294 GLY A CA 1
ATOM 2311 C C . GLY A 1 294 ? 16.220 19.319 19.628 1.00 26.39 294 GLY A C 1
ATOM 2312 O O . GLY A 1 294 ? 15.889 18.383 18.899 1.00 26.39 294 GLY A O 1
ATOM 2313 N N . PRO A 1 295 ? 15.827 20.586 19.394 1.00 28.59 295 PRO A N 1
ATOM 2314 C CA . PRO A 1 295 ? 14.927 20.953 18.303 1.00 28.59 295 PRO A CA 1
ATOM 2315 C C . PRO A 1 295 ? 15.493 20.446 16.971 1.00 28.59 295 PRO A C 1
ATOM 2317 O O . PRO A 1 295 ? 16.554 20.896 16.528 1.00 28.59 295 PRO A O 1
ATOM 2320 N N . LYS A 1 296 ? 14.812 19.471 16.358 1.00 36.72 296 LYS A N 1
ATOM 2321 C CA . LYS A 1 296 ? 15.201 18.909 15.063 1.00 36.72 296 LYS A CA 1
ATOM 2322 C C . LYS A 1 296 ? 15.062 20.014 14.009 1.00 36.72 296 LYS A C 1
ATOM 2324 O O . LYS A 1 296 ? 13.984 20.565 13.809 1.00 36.72 296 LYS A O 1
ATOM 2329 N N . ARG A 1 297 ? 16.193 20.407 13.413 1.00 32.66 297 ARG A N 1
ATOM 2330 C CA . ARG A 1 297 ? 16.294 21.454 12.383 1.00 32.66 297 ARG A CA 1
ATOM 2331 C C . ARG A 1 297 ? 15.540 21.053 11.112 1.00 32.66 297 ARG A C 1
ATOM 2333 O O . ARG A 1 297 ? 15.390 19.872 10.822 1.00 32.66 297 ARG A O 1
ATOM 2340 N N . ALA A 1 298 ? 15.194 22.060 10.311 1.00 37.88 298 ALA A N 1
ATOM 2341 C CA . ALA A 1 298 ? 14.595 21.973 8.975 1.00 37.88 298 ALA A CA 1
ATOM 2342 C C . ALA A 1 298 ? 15.362 21.112 7.934 1.00 37.88 298 ALA A C 1
ATOM 2344 O O . ALA A 1 298 ? 14.889 20.974 6.813 1.00 37.88 298 ALA A O 1
ATOM 2345 N N . ASP A 1 299 ? 16.506 20.512 8.287 1.00 37.03 299 ASP A N 1
ATOM 2346 C CA . ASP A 1 299 ? 17.309 19.650 7.405 1.00 37.03 299 ASP A CA 1
ATOM 2347 C C . ASP A 1 299 ? 16.751 18.213 7.266 1.00 37.03 299 ASP A C 1
ATOM 2349 O O . ASP A 1 299 ? 17.140 17.501 6.346 1.00 37.03 299 ASP A O 1
ATOM 2353 N N . HIS A 1 300 ? 15.802 17.785 8.114 1.00 46.28 300 HIS A N 1
ATOM 2354 C CA . HIS A 1 300 ? 15.155 16.457 8.024 1.00 46.28 300 HIS A CA 1
ATOM 2355 C C . HIS A 1 300 ? 14.012 16.378 6.991 1.00 46.28 300 HIS A C 1
ATOM 2357 O O . HIS A 1 300 ? 13.352 15.349 6.875 1.00 46.28 300 HIS A O 1
ATOM 2363 N N . PHE A 1 301 ? 13.770 17.450 6.228 1.00 40.09 301 PHE A N 1
ATOM 2364 C CA . PHE A 1 301 ? 12.676 17.553 5.248 1.00 40.09 301 PHE A CA 1
ATOM 2365 C C . PHE A 1 301 ? 12.727 16.490 4.133 1.00 40.09 301 PHE A C 1
ATOM 2367 O O . PHE A 1 301 ? 11.711 16.221 3.501 1.00 40.09 301 PHE A O 1
ATOM 2374 N N . PHE A 1 302 ? 13.906 15.900 3.898 1.00 47.22 302 PHE A N 1
ATOM 2375 C CA . PHE A 1 302 ? 14.183 14.975 2.795 1.00 47.22 302 PHE A CA 1
ATOM 2376 C C . PHE A 1 302 ? 14.633 13.580 3.257 1.00 47.22 302 PHE A C 1
ATOM 2378 O O . PHE A 1 302 ? 15.132 12.804 2.442 1.00 47.22 302 PHE A O 1
ATOM 2385 N N . GLU A 1 303 ? 14.510 13.240 4.542 1.00 54.81 303 GLU A N 1
ATOM 2386 C CA . GLU A 1 303 ? 14.848 11.895 5.022 1.00 54.81 303 GLU A CA 1
ATOM 2387 C C . GLU A 1 303 ? 13.687 10.919 4.789 1.00 54.81 303 GLU A C 1
ATOM 2389 O O . GLU A 1 303 ? 12.518 11.246 4.991 1.00 54.81 303 GLU A O 1
ATOM 2394 N N . GLN A 1 304 ? 14.012 9.705 4.341 1.00 56.75 304 GLN A N 1
ATOM 2395 C CA . GLN A 1 304 ? 13.019 8.648 4.166 1.00 56.75 304 GLN A CA 1
ATOM 2396 C C . GLN A 1 304 ? 12.542 8.139 5.526 1.00 56.75 304 GLN A C 1
ATOM 2398 O O . GLN A 1 304 ? 13.355 7.920 6.424 1.00 56.75 304 GLN A O 1
ATOM 2403 N N . GLN A 1 305 ? 11.232 7.931 5.660 1.00 69.81 305 GLN A N 1
ATOM 2404 C CA . GLN A 1 305 ? 10.608 7.418 6.879 1.00 69.81 305 GLN A CA 1
ATOM 2405 C C . GLN A 1 305 ? 9.969 6.045 6.658 1.00 69.81 305 GLN A C 1
ATOM 2407 O O . GLN A 1 305 ? 9.692 5.634 5.527 1.00 69.81 305 GLN A O 1
ATOM 2412 N N . ASP A 1 306 ? 9.735 5.333 7.760 1.00 78.94 306 ASP A N 1
ATOM 2413 C CA . ASP A 1 306 ? 8.936 4.111 7.764 1.00 78.94 306 ASP A CA 1
ATOM 2414 C C . ASP A 1 306 ? 7.448 4.478 7.663 1.00 78.94 306 ASP A C 1
ATOM 2416 O O . ASP A 1 306 ? 6.922 5.233 8.483 1.00 78.94 306 ASP A O 1
ATOM 2420 N N . VAL A 1 307 ? 6.756 3.912 6.670 1.00 83.62 307 VAL A N 1
ATOM 2421 C CA . VAL A 1 307 ? 5.313 4.116 6.452 1.00 83.62 307 VAL A CA 1
ATOM 2422 C C . VAL A 1 307 ? 4.500 3.812 7.715 1.00 83.62 307 VAL A C 1
ATOM 2424 O O . VAL A 1 307 ? 3.505 4.483 7.987 1.00 83.62 307 VAL A O 1
ATOM 2427 N N . SER A 1 308 ? 4.924 2.825 8.506 1.00 80.06 308 SER A N 1
ATOM 2428 C CA . SER A 1 308 ? 4.244 2.402 9.734 1.00 80.06 308 SER A CA 1
ATOM 2429 C C . SER A 1 308 ? 4.305 3.479 10.817 1.00 80.06 308 SER A C 1
ATOM 2431 O O . SER A 1 308 ? 3.322 3.701 11.525 1.00 80.06 308 SER A O 1
ATOM 2433 N N . GLU A 1 309 ? 5.438 4.177 10.932 1.00 82.06 309 GLU A N 1
ATOM 2434 C CA . GLU A 1 309 ? 5.609 5.285 11.877 1.00 82.06 309 GLU A CA 1
ATOM 2435 C C . GLU A 1 309 ? 4.740 6.475 11.461 1.00 82.06 309 GLU A C 1
ATOM 2437 O O . GLU A 1 309 ? 3.980 7.007 12.275 1.00 82.06 309 GLU A O 1
ATOM 2442 N N . THR A 1 310 ? 4.769 6.836 10.174 1.00 86.44 310 THR A N 1
ATOM 2443 C CA . THR A 1 310 ? 3.921 7.906 9.633 1.00 86.44 310 THR A CA 1
ATOM 2444 C C . THR A 1 310 ? 2.433 7.590 9.817 1.00 86.44 310 THR A C 1
ATOM 2446 O O . THR A 1 310 ? 1.657 8.475 10.181 1.00 86.44 310 THR A O 1
ATOM 2449 N N . MET A 1 311 ? 2.025 6.330 9.631 1.00 88.12 311 MET A N 1
ATOM 2450 C CA . MET A 1 311 ? 0.653 5.877 9.872 1.00 88.12 311 MET A CA 1
ATOM 2451 C C . MET A 1 311 ? 0.245 6.058 11.338 1.00 88.12 311 MET A C 1
ATOM 2453 O O . MET A 1 311 ? -0.821 6.609 11.605 1.00 88.12 311 MET A O 1
ATOM 2457 N N . ALA A 1 312 ? 1.090 5.657 12.292 1.00 84.62 312 ALA A N 1
ATOM 2458 C CA . ALA A 1 312 ? 0.807 5.824 13.718 1.00 84.62 312 ALA A CA 1
ATOM 2459 C C . ALA A 1 312 ? 0.657 7.305 14.110 1.00 84.62 312 ALA A C 1
ATOM 2461 O O . ALA A 1 312 ? -0.301 7.671 14.796 1.00 84.62 312 ALA A O 1
ATOM 2462 N N . ILE A 1 313 ? 1.555 8.170 13.621 1.00 85.62 313 ILE A N 1
ATOM 2463 C CA . ILE A 1 313 ? 1.489 9.623 13.840 1.00 85.62 313 ILE A CA 1
ATOM 2464 C C . ILE A 1 313 ? 0.182 10.187 13.281 1.00 85.62 313 ILE A C 1
ATOM 2466 O O . ILE A 1 313 ? -0.512 10.948 13.959 1.00 85.62 313 ILE A O 1
ATOM 2470 N N . LEU A 1 314 ? -0.173 9.805 12.055 1.00 89.62 314 LEU A N 1
ATOM 2471 C CA . LEU A 1 314 ? -1.372 10.298 11.399 1.00 89.62 314 LEU A CA 1
ATOM 2472 C C . LEU A 1 314 ? -2.643 9.829 12.116 1.00 89.62 314 LEU A C 1
ATOM 2474 O O . LEU A 1 314 ? -3.513 10.654 12.382 1.00 89.62 314 LEU A O 1
ATOM 2478 N N . MET A 1 315 ? -2.739 8.555 12.503 1.00 88.69 315 MET A N 1
ATOM 2479 C CA . MET A 1 315 ? -3.883 8.051 13.271 1.00 88.69 315 MET A CA 1
ATOM 2480 C C . MET A 1 315 ? -4.031 8.786 14.607 1.00 88.69 315 MET A C 1
ATOM 2482 O O . MET A 1 315 ? -5.123 9.254 14.916 1.00 88.69 315 MET A O 1
ATOM 2486 N N . TYR A 1 316 ? -2.934 8.995 15.344 1.00 87.38 316 TYR A N 1
ATOM 2487 C CA . TYR A 1 316 ? -2.951 9.771 16.588 1.00 87.38 316 TYR A CA 1
ATOM 2488 C C . TYR A 1 316 ? -3.491 11.195 16.376 1.00 87.38 316 TYR A C 1
ATOM 2490 O O . TYR A 1 316 ? -4.342 11.668 17.133 1.00 87.38 316 TYR A O 1
ATOM 2498 N N . ARG A 1 317 ? -3.035 11.884 15.321 1.00 89.94 317 ARG A N 1
ATOM 2499 C CA . ARG A 1 317 ? -3.500 13.239 14.986 1.00 89.94 317 ARG A CA 1
ATOM 2500 C C . ARG A 1 317 ? -4.973 13.243 14.565 1.00 89.94 317 ARG A C 1
ATOM 2502 O O . ARG A 1 317 ? -5.712 14.123 14.993 1.00 89.94 317 ARG A O 1
ATOM 2509 N N . LEU A 1 318 ? -5.436 12.257 13.800 1.00 91.69 318 LEU A N 1
ATOM 2510 C CA . LEU A 1 318 ? -6.853 12.152 13.439 1.00 91.69 318 LEU A CA 1
ATOM 2511 C C . LEU A 1 318 ? -7.738 11.929 14.677 1.00 91.69 318 LEU A C 1
ATOM 2513 O O . LEU A 1 318 ? -8.725 12.644 14.848 1.00 91.69 318 LEU A O 1
ATOM 2517 N N . SER A 1 319 ? -7.361 11.018 15.578 1.00 89.69 319 SER A N 1
ATOM 2518 C CA . SER A 1 319 ? -8.096 10.776 16.830 1.00 89.69 319 SER A CA 1
ATOM 2519 C C . SER A 1 319 ? -8.095 11.999 17.761 1.00 89.69 319 SER A C 1
ATOM 2521 O O . SER A 1 319 ? -9.066 12.253 18.478 1.00 89.69 319 SER A O 1
ATOM 2523 N N . ALA A 1 320 ? -7.027 12.807 17.744 1.00 90.06 320 ALA A N 1
ATOM 2524 C CA . ALA A 1 320 ? -6.990 14.075 18.473 1.00 90.06 320 ALA A CA 1
ATOM 2525 C C . ALA A 1 320 ? -7.973 15.101 17.880 1.00 90.06 320 ALA A C 1
ATOM 2527 O O . ALA A 1 320 ? -8.714 15.741 18.632 1.00 90.06 320 ALA A O 1
ATOM 2528 N N . ALA A 1 321 ? -8.016 15.219 16.550 1.00 92.06 321 ALA A N 1
ATOM 2529 C CA . ALA A 1 321 ? -8.807 16.219 15.836 1.00 92.06 321 ALA A CA 1
ATOM 2530 C C . ALA A 1 321 ? -10.319 15.941 15.806 1.00 92.06 321 ALA A C 1
ATOM 2532 O O . ALA A 1 321 ? -11.098 16.891 15.749 1.00 92.06 321 ALA A O 1
ATOM 2533 N N . PHE A 1 322 ? -10.747 14.676 15.828 1.00 91.44 322 PHE A N 1
ATOM 2534 C CA . PHE A 1 322 ? -12.156 14.284 15.694 1.00 91.44 322 PHE A CA 1
ATOM 2535 C C . PHE A 1 322 ? -12.790 13.844 17.016 1.00 91.44 322 PHE A C 1
ATOM 2537 O O . PHE A 1 322 ? -12.129 13.267 17.875 1.00 91.44 322 PHE A O 1
ATOM 2544 N N . GLN A 1 323 ? -14.091 14.087 17.180 1.00 87.62 323 GLN A N 1
ATOM 2545 C CA . GLN A 1 323 ? -14.861 13.630 18.338 1.00 87.62 323 GLN A CA 1
ATOM 2546 C C . GLN A 1 323 ? -15.009 12.092 18.352 1.00 87.62 323 GLN A C 1
ATOM 2548 O O . GLN A 1 323 ? -15.198 11.483 17.291 1.00 87.62 323 GLN A O 1
ATOM 2553 N N . PRO A 1 324 ? -14.967 11.447 19.536 1.00 82.19 324 PRO A N 1
ATOM 2554 C CA . PRO A 1 324 ? -15.188 10.006 19.663 1.00 82.19 324 PRO A CA 1
ATOM 2555 C C . PRO A 1 324 ? -16.643 9.623 19.345 1.00 82.19 324 PRO A C 1
ATOM 2557 O O . PRO A 1 324 ? -17.561 10.421 19.521 1.00 82.19 324 PRO A O 1
ATOM 2560 N N . ILE A 1 325 ? -16.872 8.376 18.916 1.00 76.81 325 ILE A N 1
ATOM 2561 C CA . ILE A 1 325 ? -18.223 7.866 18.605 1.00 76.81 325 ILE A CA 1
ATOM 2562 C C . ILE A 1 325 ? -19.024 7.636 19.891 1.00 76.81 325 ILE A C 1
ATOM 2564 O O . ILE A 1 325 ? -20.222 7.906 19.942 1.00 76.81 325 ILE A O 1
ATOM 2568 N N . ILE A 1 326 ? -18.363 7.106 20.922 1.00 70.25 326 ILE A N 1
ATOM 2569 C CA . ILE A 1 326 ? -18.964 6.792 22.219 1.00 70.25 326 ILE A CA 1
ATOM 2570 C C . ILE A 1 326 ? -18.125 7.478 23.292 1.00 70.25 326 ILE A C 1
ATOM 2572 O O . ILE A 1 326 ? -16.919 7.241 23.390 1.00 70.25 326 ILE A O 1
ATOM 2576 N N . SER A 1 327 ? -18.782 8.319 24.086 1.00 62.28 327 SER A N 1
ATOM 2577 C CA . SER A 1 327 ? -18.197 9.032 25.221 1.00 62.28 327 SER A CA 1
ATOM 2578 C C . SER A 1 327 ? -19.064 8.761 26.453 1.00 62.28 327 SER A C 1
ATOM 2580 O O . SER A 1 327 ? -19.839 9.608 26.897 1.00 62.28 327 SER A O 1
ATOM 2582 N N . GLU A 1 328 ? -19.028 7.519 26.942 1.00 65.88 328 GLU A N 1
ATOM 2583 C CA . GLU A 1 328 ? -19.659 7.170 28.218 1.00 65.88 328 GLU A CA 1
ATOM 2584 C C . GLU A 1 328 ? -18.761 7.624 29.382 1.00 65.88 328 GLU A C 1
ATOM 2586 O O . GLU A 1 328 ? -17.539 7.519 29.280 1.00 65.88 328 GLU A O 1
ATOM 2591 N N . PRO A 1 329 ? -19.332 8.121 30.495 1.00 57.34 329 PRO A N 1
ATOM 2592 C CA . PRO A 1 329 ? -18.565 8.747 31.574 1.00 57.34 329 PRO A CA 1
ATOM 2593 C C . PRO A 1 329 ? -17.567 7.815 32.287 1.00 57.34 329 PRO A C 1
ATOM 2595 O O . PRO A 1 329 ? -16.598 8.324 32.845 1.00 57.34 329 PRO A O 1
ATOM 2598 N N . ASP A 1 330 ? -17.768 6.493 32.228 1.00 58.84 330 ASP A N 1
ATOM 2599 C CA . ASP A 1 330 ? -16.937 5.488 32.913 1.00 58.84 330 ASP A CA 1
ATOM 2600 C C . ASP A 1 330 ? -16.160 4.559 31.952 1.00 58.84 330 ASP A C 1
ATOM 2602 O O . ASP A 1 330 ? -15.447 3.660 32.403 1.00 58.84 330 ASP A O 1
ATOM 2606 N N . ALA A 1 331 ? -16.272 4.754 30.630 1.00 62.34 331 ALA A N 1
ATOM 2607 C CA . ALA A 1 331 ? -15.624 3.907 29.624 1.00 62.34 331 ALA A CA 1
ATOM 2608 C C . ALA A 1 331 ? -14.529 4.658 28.852 1.00 62.34 331 ALA A C 1
ATOM 2610 O O . ALA A 1 331 ? -14.590 5.874 28.665 1.00 62.34 331 ALA A O 1
ATOM 2611 N N . LYS A 1 332 ? -13.520 3.922 28.360 1.00 66.06 332 LYS A N 1
ATOM 2612 C CA . LYS A 1 332 ? -12.494 4.489 27.472 1.00 66.06 332 LYS A CA 1
ATOM 2613 C C . LYS A 1 332 ? -13.192 5.037 26.214 1.00 66.06 332 LYS A C 1
ATOM 2615 O O . LYS A 1 332 ? -13.911 4.266 25.574 1.00 66.06 332 LYS A O 1
ATOM 2620 N N . PRO A 1 333 ? -12.989 6.316 25.845 1.00 69.69 333 PRO A N 1
ATOM 2621 C CA . PRO A 1 333 ? -13.595 6.885 24.648 1.00 69.69 333 PRO A CA 1
ATOM 2622 C C . PRO A 1 333 ? -13.239 6.039 23.429 1.00 69.69 333 PRO A C 1
ATOM 2624 O O . PRO A 1 333 ? -12.062 5.755 23.190 1.00 69.69 333 PRO A O 1
ATOM 2627 N N . ILE A 1 334 ? -14.252 5.620 22.672 1.00 74.31 334 ILE A N 1
ATOM 2628 C CA . ILE A 1 334 ? -14.033 4.841 21.453 1.00 74.31 334 ILE A CA 1
ATOM 2629 C C . ILE A 1 334 ? -13.927 5.828 20.303 1.00 74.31 334 ILE A C 1
ATOM 2631 O O . ILE A 1 334 ? -14.922 6.399 19.844 1.00 74.31 334 ILE A O 1
ATOM 2635 N N . ASP A 1 335 ? -12.694 6.031 19.862 1.00 80.94 335 ASP A N 1
ATOM 2636 C CA . ASP A 1 335 ? -12.401 6.835 18.693 1.00 80.94 335 ASP A CA 1
ATOM 2637 C C . ASP A 1 335 ? -12.889 6.152 17.405 1.00 80.94 335 ASP A C 1
ATOM 2639 O O . ASP A 1 335 ? -12.961 4.921 17.292 1.00 80.94 335 ASP A O 1
ATOM 2643 N N . ARG A 1 336 ? -13.229 6.983 16.416 1.00 84.06 336 ARG A N 1
ATOM 2644 C CA . ARG A 1 336 ? -13.732 6.531 15.121 1.00 84.06 336 ARG A CA 1
ATOM 2645 C C . ARG A 1 336 ? -12.736 5.630 14.401 1.00 84.06 336 ARG A C 1
ATOM 2647 O O . ARG A 1 336 ? -13.152 4.649 13.790 1.00 84.06 336 ARG A O 1
ATOM 2654 N N . PHE A 1 337 ? -11.446 5.940 14.488 1.00 85.12 337 PHE A N 1
ATOM 2655 C CA . PHE A 1 337 ? -10.397 5.204 13.791 1.00 85.12 337 PHE A CA 1
ATOM 2656 C C . PHE A 1 337 ? -9.963 3.967 14.575 1.00 85.12 337 PHE A C 1
ATOM 2658 O O . PHE A 1 337 ? -9.660 2.943 13.964 1.00 85.12 337 PHE A O 1
ATOM 2665 N N . SER A 1 338 ? -10.037 3.994 15.912 1.00 81.56 338 SER A N 1
ATOM 2666 C CA . SER A 1 338 ? -9.768 2.801 16.724 1.00 81.56 338 SER A CA 1
ATOM 2667 C C . SER A 1 338 ? -10.685 1.633 16.352 1.00 81.56 338 SER A C 1
ATOM 2669 O O . SER A 1 338 ? -10.209 0.514 16.183 1.00 81.56 338 SER A O 1
ATOM 2671 N N . LYS A 1 339 ? -11.980 1.891 16.122 1.00 86.00 339 LYS A N 1
ATOM 2672 C CA . LYS A 1 339 ? -12.930 0.854 15.680 1.00 86.00 339 LYS A CA 1
ATOM 2673 C C . LYS A 1 339 ? -12.578 0.246 14.313 1.00 86.00 339 LYS A C 1
ATOM 2675 O O . LYS A 1 339 ? -12.956 -0.888 14.043 1.00 86.00 339 LYS A O 1
ATOM 2680 N N . LEU A 1 340 ? -11.887 0.991 13.448 1.00 91.25 340 LEU A N 1
ATOM 2681 C CA . LEU A 1 340 ? -11.561 0.545 12.091 1.00 91.25 340 LEU A CA 1
ATOM 2682 C C . LEU A 1 340 ? -10.370 -0.404 12.034 1.00 91.25 340 LEU A C 1
ATOM 2684 O O . LEU A 1 340 ? -10.355 -1.259 11.152 1.00 91.25 340 LEU A O 1
ATOM 2688 N N . PHE A 1 341 ? -9.400 -0.246 12.939 1.00 91.69 341 PHE A N 1
ATOM 2689 C CA . PHE A 1 341 ? -8.095 -0.904 12.830 1.00 91.69 341 PHE A CA 1
ATOM 2690 C C . PHE A 1 341 ? -7.704 -1.781 14.021 1.00 91.69 341 PHE A C 1
ATOM 2692 O O . PHE A 1 341 ? -6.829 -2.627 13.866 1.00 91.69 341 PHE A O 1
ATOM 2699 N N . TYR A 1 342 ? -8.299 -1.600 15.205 1.00 89.94 342 TYR A N 1
ATOM 2700 C CA . TYR A 1 342 ? -7.849 -2.324 16.395 1.00 89.94 342 TYR A CA 1
ATOM 2701 C C . TYR A 1 342 ? -8.475 -3.713 16.498 1.00 89.94 342 TYR A C 1
ATOM 2703 O O . TYR A 1 342 ? -9.694 -3.868 16.554 1.00 89.94 342 TYR A O 1
ATOM 2711 N N . VAL A 1 343 ? -7.608 -4.714 16.596 1.00 91.06 343 VAL A N 1
ATOM 2712 C CA . VAL A 1 343 ? -7.936 -6.062 17.051 1.00 91.06 343 VAL A CA 1
ATOM 2713 C C . VAL A 1 343 ? -8.006 -6.041 18.571 1.00 91.06 343 VAL A C 1
ATOM 2715 O O . VAL A 1 343 ? -7.086 -5.540 19.222 1.00 91.06 343 VAL A O 1
ATOM 2718 N N . LYS A 1 344 ? -9.067 -6.615 19.139 1.00 90.69 344 LYS A N 1
ATOM 2719 C CA . LYS A 1 344 ? -9.124 -6.900 20.576 1.00 90.69 344 LYS A CA 1
ATOM 2720 C C . LYS A 1 344 ? -8.682 -8.330 20.807 1.00 90.69 344 LYS A C 1
ATOM 2722 O O . LYS A 1 344 ? -9.161 -9.248 20.136 1.00 90.69 344 LYS A O 1
ATOM 2727 N N . ALA A 1 345 ? -7.769 -8.524 21.745 1.00 90.06 345 ALA A N 1
ATOM 2728 C CA . ALA A 1 345 ? -7.256 -9.842 22.062 1.00 90.06 345 ALA A CA 1
ATOM 2729 C C . ALA A 1 345 ? -6.996 -10.006 23.557 1.00 90.06 345 ALA A C 1
ATOM 2731 O O . ALA A 1 345 ? -6.800 -9.055 24.313 1.00 90.06 345 ALA A O 1
ATOM 2732 N N . ASN A 1 346 ? -6.982 -11.266 23.968 1.00 86.06 346 ASN A N 1
ATOM 2733 C CA . ASN A 1 346 ? -6.613 -11.692 25.299 1.00 86.06 346 ASN A CA 1
ATOM 2734 C C . ASN A 1 346 ? -5.308 -12.478 25.231 1.00 86.06 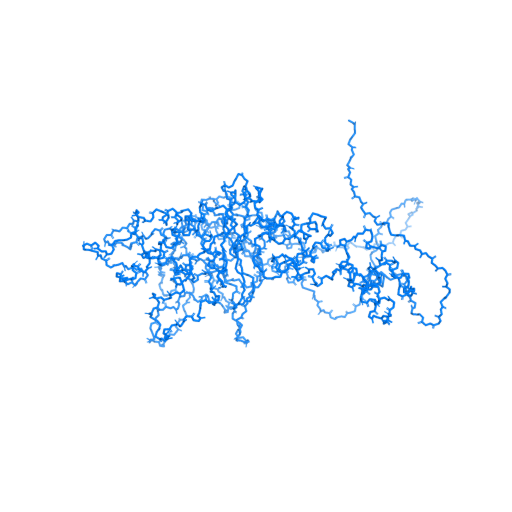346 ASN A C 1
ATOM 2736 O O . ASN A 1 346 ? -5.146 -13.380 24.409 1.00 86.06 346 ASN A O 1
ATOM 2740 N N . LYS A 1 347 ? -4.397 -12.173 26.146 1.00 82.44 347 LYS A N 1
ATOM 2741 C CA . LYS A 1 347 ? -3.110 -12.840 26.282 1.00 82.44 347 LYS A CA 1
ATOM 2742 C C . LYS A 1 347 ? -3.082 -13.679 27.547 1.00 82.44 347 LYS A C 1
ATOM 2744 O O . LYS A 1 347 ? -3.310 -13.173 28.648 1.00 82.44 347 LYS A O 1
ATOM 2749 N N . LYS A 1 348 ? -2.805 -14.975 27.396 1.00 75.69 348 LYS A N 1
ATOM 2750 C CA . LYS A 1 348 ? -2.771 -15.944 28.504 1.00 75.69 348 LYS A CA 1
ATOM 2751 C C . LYS A 1 348 ? -1.345 -16.107 29.026 1.00 75.69 348 LYS A C 1
ATOM 2753 O O . LYS A 1 348 ? -0.595 -16.937 28.520 1.00 75.69 348 LYS A O 1
ATOM 2758 N N . VAL A 1 349 ? -0.965 -15.338 30.046 1.00 72.31 349 VAL A N 1
ATOM 2759 C CA . VAL A 1 349 ? 0.377 -15.422 30.654 1.00 72.31 349 VAL A CA 1
ATOM 2760 C C . VAL A 1 349 ? 0.420 -16.545 31.693 1.00 72.31 349 VAL A C 1
ATOM 2762 O O . VAL A 1 349 ? -0.456 -16.644 32.557 1.00 72.31 349 VAL A O 1
ATOM 2765 N N . LYS A 1 350 ? 1.437 -17.413 31.599 1.00 61.31 350 LYS A N 1
ATOM 2766 C CA . LYS A 1 350 ? 1.712 -18.487 32.566 1.00 61.31 350 LYS A CA 1
ATOM 2767 C C . LYS A 1 350 ? 2.860 -18.061 33.484 1.00 61.31 350 LYS A C 1
ATOM 2769 O O . LYS A 1 350 ? 3.993 -18.473 33.284 1.00 61.31 350 LYS A O 1
ATOM 2774 N N . GLU A 1 351 ? 2.558 -17.255 34.495 1.00 55.88 351 GLU A N 1
ATOM 2775 C CA . GLU A 1 351 ? 3.524 -16.875 35.534 1.00 55.88 351 GLU A CA 1
ATOM 2776 C C . GLU A 1 351 ? 2.896 -17.135 36.911 1.00 55.88 351 GLU A C 1
ATOM 2778 O O . GLU A 1 351 ? 2.146 -16.314 37.436 1.00 55.88 351 GLU A O 1
ATOM 2783 N N . GLY A 1 352 ? 3.123 -18.339 37.456 1.00 57.31 352 GLY A N 1
ATOM 2784 C CA . GLY A 1 352 ? 2.575 -18.811 38.741 1.00 57.31 352 GLY A CA 1
ATOM 2785 C C . GLY A 1 352 ? 1.063 -19.094 38.734 1.00 57.31 352 GLY A C 1
ATOM 2786 O O . GLY A 1 352 ? 0.638 -20.211 39.023 1.00 57.31 352 GLY A O 1
ATOM 2787 N N . GLU A 1 353 ? 0.255 -18.114 38.328 1.00 58.00 353 GLU A N 1
ATOM 2788 C CA . GLU A 1 353 ? -1.189 -18.194 38.094 1.00 58.00 353 GLU A CA 1
ATOM 2789 C C . GLU A 1 353 ? -1.510 -17.806 36.645 1.00 58.00 353 GLU A C 1
ATOM 2791 O O . GLU A 1 353 ? -0.873 -16.933 36.057 1.00 58.00 353 GLU A O 1
ATOM 2796 N N . LYS A 1 354 ? -2.527 -18.442 36.049 1.00 62.69 354 LYS A N 1
ATOM 2797 C CA . LYS A 1 354 ? -3.013 -18.053 34.719 1.00 62.69 354 LYS A CA 1
ATOM 2798 C C . LYS A 1 354 ? -3.662 -16.676 34.820 1.00 62.69 354 LYS A C 1
ATOM 2800 O O . LYS A 1 354 ? -4.767 -16.564 35.347 1.00 62.69 354 LYS A O 1
ATOM 2805 N N . ARG A 1 355 ? -2.995 -15.646 34.302 1.00 68.44 355 ARG A N 1
ATOM 2806 C CA . ARG A 1 355 ? -3.559 -14.296 34.191 1.00 68.44 355 ARG A CA 1
ATOM 2807 C C . ARG A 1 355 ? -3.944 -14.023 32.745 1.00 68.44 355 ARG A C 1
ATOM 2809 O O . ARG A 1 355 ? -3.179 -14.317 31.827 1.00 68.44 355 ARG A O 1
ATOM 2816 N N . LEU A 1 356 ? -5.147 -13.487 32.566 1.00 75.44 356 LEU A N 1
ATOM 2817 C CA . LEU A 1 356 ? -5.642 -13.004 31.285 1.00 75.44 356 LEU A CA 1
ATOM 2818 C C . LEU A 1 356 ? -5.377 -11.500 31.227 1.00 75.44 356 LEU A C 1
ATOM 2820 O O . LEU A 1 356 ? -5.868 -10.762 32.080 1.00 75.44 356 LEU A O 1
ATOM 2824 N N . ILE A 1 357 ? -4.567 -11.063 30.269 1.00 82.12 357 ILE A N 1
ATOM 2825 C CA . ILE A 1 357 ? -4.282 -9.646 30.034 1.00 82.12 357 ILE A CA 1
ATOM 2826 C C . ILE A 1 357 ? -4.988 -9.252 28.742 1.00 82.12 357 ILE A C 1
ATOM 2828 O O . ILE A 1 357 ? -4.760 -9.887 27.715 1.00 82.12 357 ILE A O 1
ATOM 2832 N N . GLN A 1 358 ? -5.837 -8.227 28.793 1.00 81.88 358 GLN A N 1
ATOM 2833 C CA . GLN A 1 358 ? -6.412 -7.647 27.583 1.00 81.88 358 GLN A CA 1
ATOM 2834 C C . GLN A 1 358 ? -5.331 -6.825 26.870 1.00 81.88 358 GLN A C 1
ATOM 2836 O O . GLN A 1 358 ? -4.729 -5.935 27.473 1.00 81.88 358 GLN A O 1
ATOM 2841 N N . GLU A 1 359 ? -5.076 -7.144 25.606 1.00 81.69 359 GLU A N 1
ATOM 2842 C CA . GLU A 1 359 ? -4.082 -6.488 24.759 1.00 81.69 359 GLU A CA 1
ATOM 2843 C C . GLU A 1 359 ? -4.737 -6.171 23.410 1.00 81.69 359 GLU A C 1
ATOM 2845 O O . GLU A 1 359 ? -5.008 -7.066 22.610 1.00 81.69 359 GLU A O 1
ATOM 2850 N N . ASP A 1 360 ? -5.013 -4.888 23.174 1.00 85.62 360 ASP A N 1
ATOM 2851 C CA . ASP A 1 360 ? -5.569 -4.404 21.912 1.00 85.62 360 ASP A CA 1
ATOM 2852 C C . ASP A 1 360 ? -4.426 -3.874 21.032 1.00 85.62 360 ASP A C 1
ATOM 2854 O O . ASP A 1 360 ? -3.553 -3.148 21.515 1.00 85.62 360 ASP A O 1
ATOM 2858 N N . PHE A 1 361 ? -4.433 -4.191 19.737 1.00 86.00 361 PHE A N 1
ATOM 2859 C CA . PHE A 1 361 ? -3.387 -3.757 18.804 1.00 86.00 361 PHE A CA 1
ATOM 2860 C C . PHE A 1 361 ? -3.958 -3.376 17.436 1.00 86.00 361 PHE A C 1
ATOM 2862 O O . PHE A 1 361 ? -4.896 -3.997 16.943 1.00 86.00 361 PHE A O 1
ATOM 2869 N N . SER A 1 362 ? -3.380 -2.355 16.801 1.00 86.62 362 SER A N 1
ATOM 2870 C CA . SER A 1 362 ? -3.797 -1.848 15.482 1.00 86.62 362 SER A CA 1
ATOM 2871 C C . SER A 1 362 ? -3.118 -2.544 14.300 1.00 86.62 362 SER A C 1
ATOM 2873 O O . SER A 1 362 ? -3.614 -2.481 13.176 1.00 86.62 362 SER A O 1
ATOM 2875 N N . THR A 1 363 ? -1.973 -3.191 14.532 1.00 89.44 363 THR A N 1
ATOM 2876 C CA . THR A 1 363 ? -1.146 -3.788 13.477 1.00 89.44 363 THR A CA 1
ATOM 2877 C C . THR A 1 363 ? -0.564 -5.119 13.940 1.00 89.44 363 THR A C 1
ATOM 2879 O O . THR A 1 363 ? 0.027 -5.203 15.017 1.00 89.44 363 THR A O 1
ATOM 2882 N N . LEU A 1 364 ? -0.681 -6.159 13.110 1.00 90.38 364 LEU A N 1
ATOM 2883 C CA . LEU A 1 364 ? -0.013 -7.441 13.331 1.00 90.38 364 LEU A CA 1
ATOM 2884 C C . LEU A 1 364 ? 1.420 -7.358 12.822 1.00 90.38 364 LEU A C 1
ATOM 2886 O O . LEU A 1 364 ? 1.655 -7.119 11.639 1.00 90.38 364 LEU A O 1
ATOM 2890 N N . LEU A 1 365 ? 2.374 -7.594 13.713 1.00 89.88 365 LEU A N 1
ATOM 2891 C CA . LEU A 1 365 ? 3.798 -7.541 13.413 1.00 89.88 365 LEU A CA 1
ATOM 2892 C C . LEU A 1 365 ? 4.325 -8.958 13.155 1.00 89.88 365 LEU A C 1
ATOM 2894 O O . LEU A 1 365 ? 4.534 -9.728 14.092 1.00 89.88 365 LEU A O 1
ATOM 2898 N N . LEU A 1 366 ? 4.529 -9.313 11.884 1.00 90.69 366 LEU A N 1
ATOM 2899 C CA . LEU A 1 366 ? 4.919 -10.662 11.460 1.00 90.69 366 LEU A CA 1
ATOM 2900 C C . LEU A 1 366 ? 6.379 -10.687 11.005 1.00 90.69 366 LEU A C 1
ATOM 2902 O O . LEU A 1 366 ? 6.762 -9.971 10.085 1.00 90.69 366 LEU A O 1
ATOM 2906 N N . ASN A 1 367 ? 7.209 -11.520 11.632 1.00 88.81 367 ASN A N 1
ATOM 2907 C CA . ASN A 1 367 ? 8.644 -11.564 11.348 1.00 88.81 367 ASN A CA 1
ATOM 2908 C C . ASN A 1 367 ? 8.955 -12.477 10.154 1.00 88.81 367 ASN A C 1
ATOM 2910 O O . ASN A 1 367 ? 8.671 -13.674 10.200 1.00 88.81 367 ASN A O 1
ATOM 2914 N N . VAL A 1 368 ? 9.570 -11.928 9.105 1.00 89.50 368 VAL A N 1
ATOM 2915 C CA . VAL A 1 368 ? 9.868 -12.666 7.872 1.00 89.50 368 VAL A CA 1
ATOM 2916 C C . VAL A 1 368 ? 11.353 -13.008 7.803 1.00 89.50 368 VAL A C 1
ATOM 2918 O O . VAL A 1 368 ? 12.211 -12.145 7.594 1.00 89.50 368 VAL A O 1
ATOM 2921 N N . LYS A 1 369 ? 11.652 -14.301 7.954 1.00 83.44 369 LYS A N 1
ATOM 2922 C CA . LYS A 1 369 ? 13.021 -14.833 7.921 1.00 83.44 369 LYS A CA 1
ATOM 2923 C C . LYS A 1 369 ? 13.344 -15.583 6.644 1.00 83.44 369 LYS A C 1
ATOM 2925 O O . LYS A 1 369 ? 14.280 -15.203 5.951 1.00 83.44 369 LYS A O 1
ATOM 2930 N N . ASP A 1 370 ? 12.545 -16.599 6.356 1.00 85.81 370 ASP A N 1
ATOM 2931 C CA . ASP A 1 370 ? 12.701 -17.502 5.222 1.00 85.81 370 ASP A CA 1
ATOM 2932 C C . ASP A 1 370 ? 11.457 -17.441 4.330 1.00 85.81 370 ASP A C 1
ATOM 2934 O O . ASP A 1 370 ? 10.422 -16.905 4.739 1.00 85.81 370 ASP A O 1
ATOM 2938 N N . ASP A 1 371 ? 11.558 -18.018 3.130 1.00 87.25 371 ASP A N 1
ATOM 2939 C CA . ASP A 1 371 ? 10.424 -18.175 2.217 1.00 87.25 371 ASP A CA 1
ATOM 2940 C C . ASP A 1 371 ? 9.246 -18.853 2.932 1.00 87.25 371 ASP A C 1
ATOM 2942 O O . ASP A 1 371 ? 9.382 -19.931 3.522 1.00 87.25 371 ASP A O 1
ATOM 2946 N N . THR A 1 372 ? 8.082 -18.211 2.897 1.00 89.62 372 THR A N 1
ATOM 2947 C CA . THR A 1 372 ? 6.927 -18.601 3.714 1.00 89.62 372 THR A CA 1
ATOM 2948 C C . THR A 1 372 ? 5.609 -18.174 3.061 1.00 89.62 372 THR A C 1
ATOM 2950 O O . THR A 1 372 ? 5.587 -17.563 1.991 1.00 89.62 372 THR A O 1
ATOM 2953 N N . SER A 1 373 ? 4.483 -18.510 3.686 1.00 90.75 373 SER A N 1
ATOM 2954 C CA . SER A 1 373 ? 3.178 -17.939 3.345 1.00 90.75 373 SER A CA 1
ATOM 2955 C C . SER A 1 373 ? 2.669 -17.049 4.471 1.00 90.75 373 SER A C 1
ATOM 2957 O O . SER A 1 373 ? 3.097 -17.176 5.622 1.00 90.75 373 SER A O 1
ATOM 2959 N N . LEU A 1 374 ? 1.751 -16.141 4.141 1.00 91.25 374 LEU A N 1
ATOM 2960 C CA . LEU A 1 374 ? 1.127 -15.284 5.143 1.00 91.25 374 LEU A CA 1
ATOM 2961 C C . LEU A 1 374 ? 0.421 -16.111 6.226 1.00 91.25 374 LEU A C 1
ATOM 2963 O O . LEU A 1 374 ? 0.561 -15.811 7.403 1.00 91.25 374 LEU A O 1
ATOM 2967 N N . GLU A 1 375 ? -0.270 -17.187 5.855 1.00 89.38 375 GLU A N 1
ATOM 2968 C CA . GLU A 1 375 ? -0.966 -18.048 6.815 1.00 89.38 375 GLU A CA 1
ATOM 2969 C C . GLU A 1 375 ? -0.003 -18.722 7.794 1.00 89.38 375 GLU A C 1
ATOM 2971 O O . GLU A 1 375 ? -0.321 -18.828 8.972 1.00 89.38 375 GLU A O 1
ATOM 2976 N N . GLU A 1 376 ? 1.185 -19.134 7.340 1.00 89.44 376 GLU A N 1
ATOM 2977 C CA . GLU A 1 376 ? 2.202 -19.711 8.229 1.00 89.44 376 GLU A CA 1
ATOM 2978 C C . GLU A 1 376 ? 2.769 -18.672 9.200 1.00 89.44 376 GLU A C 1
ATOM 2980 O O . GLU A 1 376 ? 3.028 -18.997 10.355 1.00 89.44 376 GLU A O 1
ATOM 2985 N N . LEU A 1 377 ? 2.926 -17.421 8.760 1.00 91.19 377 LEU A N 1
ATOM 2986 C CA . LEU A 1 377 ? 3.339 -16.325 9.639 1.00 91.19 377 LEU A CA 1
ATOM 2987 C C . LEU A 1 377 ? 2.263 -15.982 10.676 1.00 91.19 377 LEU A C 1
ATOM 2989 O O . LEU A 1 377 ? 2.594 -15.680 11.818 1.00 91.19 377 LEU A O 1
ATOM 2993 N N . MET A 1 378 ? 0.987 -16.029 10.289 1.00 90.56 378 MET A N 1
ATOM 2994 C CA . MET A 1 378 ? -0.130 -15.821 11.211 1.00 90.56 378 MET A CA 1
ATOM 2995 C C . MET A 1 378 ? -0.242 -16.961 12.221 1.00 90.56 378 MET A C 1
ATOM 2997 O O . MET A 1 378 ? -0.407 -16.702 13.409 1.00 90.56 378 MET A O 1
ATOM 3001 N N . ASP A 1 379 ? -0.088 -18.207 11.769 1.00 88.81 379 ASP A N 1
ATOM 3002 C CA . ASP A 1 379 ? -0.015 -19.365 12.657 1.00 88.81 379 ASP A CA 1
ATOM 3003 C C . ASP A 1 379 ? 1.136 -19.201 13.661 1.00 88.81 379 ASP A C 1
ATOM 3005 O O . ASP A 1 379 ? 0.904 -19.319 14.856 1.00 88.81 379 ASP A O 1
ATOM 3009 N N . ASP A 1 380 ? 2.341 -18.827 13.214 1.00 87.25 380 ASP A N 1
ATOM 3010 C CA . ASP A 1 380 ? 3.489 -18.585 14.103 1.00 87.25 380 ASP A CA 1
ATOM 3011 C C . ASP A 1 380 ? 3.249 -17.422 15.097 1.00 87.25 380 ASP A C 1
ATOM 3013 O O . ASP A 1 380 ? 3.801 -17.429 16.198 1.00 87.25 380 ASP A O 1
ATOM 3017 N N . TYR A 1 381 ? 2.442 -16.421 14.726 1.00 87.38 381 TYR A N 1
ATOM 3018 C CA . TYR A 1 381 ? 2.104 -15.282 15.586 1.00 87.38 381 TYR A CA 1
ATOM 3019 C C . TYR A 1 381 ? 1.100 -15.649 16.687 1.00 87.38 381 TYR A C 1
ATOM 3021 O O . TYR A 1 381 ? 1.274 -15.236 17.833 1.00 87.38 381 TYR A O 1
ATOM 3029 N N . PHE A 1 382 ? 0.057 -16.417 16.355 1.00 85.19 382 PHE A N 1
ATOM 3030 C CA . PHE A 1 382 ? -0.992 -16.799 17.308 1.00 85.19 382 PHE A CA 1
ATOM 3031 C C . PHE A 1 382 ? -0.654 -18.070 18.105 1.00 85.19 382 PHE A C 1
ATOM 3033 O O . PHE A 1 382 ? -1.060 -18.191 19.262 1.00 85.19 382 PHE A O 1
ATOM 3040 N N . ASP A 1 383 ? 0.121 -18.992 17.527 1.00 76.62 383 ASP A N 1
ATOM 3041 C CA . ASP A 1 383 ? 0.506 -20.271 18.131 1.00 76.62 383 ASP A CA 1
ATOM 3042 C C . ASP A 1 383 ? 1.916 -20.207 18.734 1.00 76.62 383 ASP A C 1
ATOM 3044 O O . ASP A 1 383 ? 2.836 -20.922 18.329 1.00 76.62 383 ASP A O 1
ATOM 3048 N N . THR A 1 384 ? 2.106 -19.367 19.749 1.00 63.12 384 THR A N 1
ATOM 3049 C CA . THR A 1 384 ? 3.354 -19.337 20.525 1.00 63.12 384 THR A CA 1
ATOM 3050 C C . THR A 1 384 ? 3.444 -20.495 21.523 1.00 63.12 384 THR A C 1
ATOM 3052 O O . THR A 1 384 ? 3.479 -20.301 22.736 1.00 63.12 384 THR A O 1
ATOM 3055 N N . GLU A 1 385 ? 3.546 -21.725 21.020 1.00 52.12 385 GLU A N 1
ATOM 3056 C CA . GLU A 1 385 ? 4.086 -22.833 21.810 1.00 52.12 385 GLU A CA 1
ATOM 3057 C C . GLU A 1 385 ? 5.622 -22.713 21.854 1.00 52.12 385 GLU A C 1
ATOM 3059 O O . GLU A 1 385 ? 6.272 -22.491 20.834 1.00 52.12 385 GLU A O 1
ATOM 3064 N N . ALA A 1 386 ? 6.196 -22.806 23.058 1.00 37.16 386 ALA A N 1
ATOM 3065 C CA . ALA A 1 386 ? 7.597 -22.508 23.367 1.00 37.16 386 ALA A CA 1
ATOM 3066 C C . ALA A 1 386 ? 8.614 -22.981 22.300 1.00 37.16 386 ALA A C 1
ATOM 3068 O O . ALA A 1 386 ? 8.635 -24.168 21.960 1.00 37.16 386 ALA A O 1
ATOM 3069 N N . PRO A 1 387 ? 9.538 -22.118 21.833 1.00 37.09 387 PRO A N 1
ATOM 3070 C CA . PRO A 1 387 ? 10.713 -22.599 21.133 1.00 37.09 387 PRO A CA 1
ATOM 3071 C C . PRO A 1 387 ? 11.681 -23.187 22.163 1.00 37.09 387 PRO A C 1
ATOM 3073 O O . PRO A 1 387 ? 12.411 -22.461 22.841 1.00 37.09 387 PRO A O 1
ATOM 3076 N N . GLU A 1 388 ? 11.752 -24.515 22.252 1.00 33.44 388 GLU A N 1
ATOM 3077 C CA . GLU A 1 388 ? 12.993 -25.141 22.697 1.00 33.44 388 GLU A CA 1
ATOM 3078 C C . GLU A 1 388 ? 14.070 -24.759 21.674 1.00 33.44 388 GLU A C 1
ATOM 3080 O O . GLU A 1 388 ? 14.109 -25.245 20.547 1.00 33.44 388 GLU A O 1
ATOM 3085 N N . THR A 1 389 ? 14.933 -23.824 22.070 1.00 35.84 389 THR A N 1
ATOM 3086 C CA . THR A 1 389 ? 16.151 -23.416 21.358 1.00 35.84 389 THR A CA 1
ATOM 3087 C C . THR A 1 389 ? 15.950 -22.705 20.009 1.00 35.84 389 THR A C 1
ATOM 3089 O O . THR A 1 389 ? 16.196 -23.245 18.939 1.00 35.84 389 THR A O 1
ATOM 3092 N N . SER A 1 390 ? 15.611 -21.415 20.033 1.00 28.72 390 SER A N 1
ATOM 3093 C CA . SER A 1 390 ? 16.276 -20.418 19.171 1.00 28.72 390 SER A CA 1
ATOM 3094 C C . SER A 1 390 ? 15.829 -19.007 19.539 1.00 28.72 390 SER A C 1
ATOM 3096 O O . SER A 1 390 ? 14.650 -18.705 19.689 1.00 28.72 390 SER A O 1
ATOM 3098 N N . SER A 1 391 ? 16.802 -18.118 19.716 1.00 39.25 391 SER A N 1
ATOM 3099 C CA . SER A 1 391 ? 16.564 -16.732 20.093 1.00 39.25 391 SER A CA 1
ATOM 3100 C C . SER A 1 391 ? 15.923 -15.947 18.941 1.00 39.25 391 SER A C 1
ATOM 3102 O O . SER A 1 391 ? 16.619 -15.531 18.013 1.00 39.25 391 SER A O 1
ATOM 3104 N N . SER A 1 392 ? 14.622 -15.689 19.024 1.00 34.75 392 SER A N 1
ATOM 3105 C CA . SER A 1 392 ? 13.978 -14.502 18.446 1.00 34.75 392 SER A CA 1
ATOM 3106 C C . SER A 1 392 ? 12.634 -14.267 19.129 1.00 34.75 392 SER A C 1
ATOM 3108 O O . SER A 1 392 ? 11.585 -14.617 18.595 1.00 34.75 392 SER A O 1
ATOM 3110 N N . ALA A 1 393 ? 12.680 -13.697 20.328 1.00 32.97 393 ALA A N 1
ATOM 3111 C CA . ALA A 1 393 ? 11.510 -13.071 20.916 1.00 32.97 393 ALA A CA 1
ATOM 3112 C C . ALA A 1 393 ? 11.209 -11.770 20.154 1.00 32.97 393 ALA A C 1
ATOM 3114 O O . ALA A 1 393 ? 12.112 -10.965 19.914 1.00 32.97 393 ALA A O 1
ATOM 3115 N N . SER A 1 394 ? 9.947 -11.595 19.762 1.00 34.34 394 SER A N 1
ATOM 3116 C CA . SER A 1 394 ? 9.390 -10.319 19.315 1.00 34.34 394 SER A CA 1
ATOM 3117 C C . SER A 1 394 ? 9.482 -9.309 20.461 1.00 34.34 394 SER A C 1
ATOM 3119 O O . SER A 1 394 ? 8.945 -9.539 21.544 1.00 34.34 394 SER A O 1
ATOM 3121 N N . ALA A 1 395 ? 10.190 -8.205 20.238 1.00 28.34 395 ALA A N 1
ATOM 3122 C CA . ALA A 1 395 ? 10.413 -7.146 21.215 1.00 28.34 395 ALA A CA 1
ATOM 3123 C C . ALA A 1 395 ? 9.268 -6.120 21.207 1.00 28.34 395 ALA A C 1
ATOM 3125 O O . ALA A 1 395 ? 9.493 -4.941 20.960 1.00 28.34 395 ALA A O 1
ATOM 3126 N N . THR A 1 396 ? 8.033 -6.555 21.458 1.00 32.00 396 THR A N 1
ATOM 3127 C CA . THR A 1 396 ? 6.862 -5.654 21.460 1.00 32.00 396 THR A CA 1
ATOM 3128 C C . THR A 1 396 ? 6.254 -5.424 22.845 1.00 32.00 396 THR A C 1
ATOM 3130 O O . THR A 1 396 ? 5.218 -4.787 22.952 1.00 32.00 396 THR A O 1
ATOM 3133 N N . ALA A 1 397 ? 6.916 -5.859 23.923 1.00 31.62 397 ALA A N 1
ATOM 3134 C CA . ALA A 1 397 ? 6.437 -5.657 25.298 1.00 31.62 397 ALA A CA 1
ATOM 3135 C C . ALA A 1 397 ? 7.495 -5.071 26.259 1.00 31.62 397 ALA A C 1
ATOM 3137 O O . ALA A 1 397 ? 7.470 -5.363 27.451 1.00 31.62 397 ALA A O 1
ATOM 3138 N N . ALA A 1 398 ? 8.447 -4.269 25.763 1.00 26.78 398 ALA A N 1
ATOM 3139 C CA . ALA A 1 398 ? 9.544 -3.729 26.581 1.00 26.78 398 ALA A CA 1
ATOM 3140 C C . ALA A 1 398 ? 9.747 -2.210 26.447 1.00 26.78 398 ALA A C 1
ATOM 3142 O O . ALA A 1 398 ? 10.873 -1.720 26.485 1.00 26.78 398 ALA A O 1
ATOM 3143 N N . THR A 1 399 ? 8.662 -1.449 26.349 1.00 28.19 399 THR A N 1
ATOM 3144 C CA . THR A 1 399 ? 8.695 -0.003 26.595 1.00 28.19 399 THR A CA 1
ATOM 3145 C C . THR A 1 399 ? 7.656 0.310 27.662 1.00 28.19 399 THR A C 1
ATOM 3147 O O . THR A 1 399 ? 6.503 -0.082 27.538 1.00 28.19 399 THR A O 1
ATOM 3150 N N . ILE A 1 400 ? 8.089 1.017 28.711 1.00 33.00 400 ILE A N 1
ATOM 3151 C CA . ILE A 1 400 ? 7.402 1.288 29.988 1.00 33.00 400 ILE A CA 1
ATOM 3152 C C . ILE A 1 400 ? 7.600 0.193 31.056 1.00 33.00 400 ILE A C 1
ATOM 3154 O O . ILE A 1 400 ? 6.654 -0.431 31.525 1.00 33.00 400 ILE A O 1
ATOM 3158 N N . ARG A 1 401 ? 8.839 0.027 31.531 1.00 28.48 401 ARG A N 1
ATOM 3159 C CA . ARG A 1 401 ? 9.103 -0.133 32.973 1.00 28.48 401 ARG A CA 1
ATOM 3160 C C . ARG A 1 401 ? 10.363 0.652 33.318 1.00 28.48 401 ARG A C 1
ATOM 3162 O O . ARG A 1 401 ? 11.418 0.410 32.741 1.00 28.48 401 ARG A O 1
ATOM 3169 N N . GLU A 1 402 ? 10.207 1.630 34.203 1.00 28.19 402 GLU A N 1
ATOM 3170 C CA . GLU A 1 402 ? 11.309 2.391 34.783 1.00 28.19 402 GLU A CA 1
ATOM 3171 C C . GLU A 1 402 ? 12.308 1.451 35.465 1.00 28.19 402 GLU A C 1
ATOM 3173 O O . GLU A 1 402 ? 11.947 0.440 36.075 1.00 28.19 402 GLU A O 1
ATOM 3178 N N . GLU A 1 403 ? 13.581 1.803 35.330 1.00 33.41 403 GLU A N 1
ATOM 3179 C CA . GLU A 1 403 ? 14.716 1.138 35.948 1.00 33.41 403 GLU A CA 1
ATOM 3180 C C . GLU A 1 403 ? 14.542 1.094 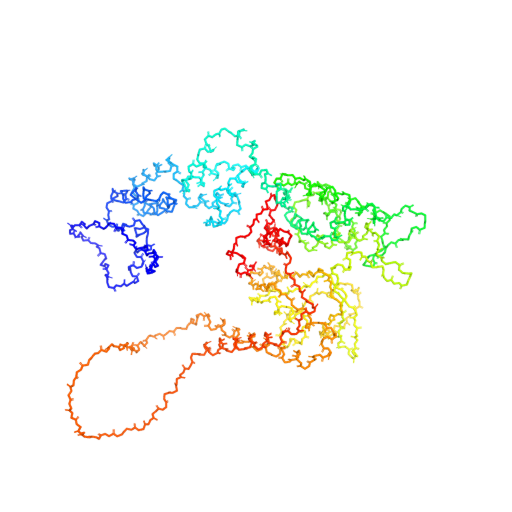37.471 1.00 33.41 403 GLU A C 1
ATOM 3182 O O . GLU A 1 403 ? 14.638 2.125 38.130 1.00 33.41 403 GLU A O 1
ATOM 3187 N N . ASN A 1 404 ? 14.283 -0.095 38.027 1.00 28.23 404 ASN A N 1
ATOM 3188 C CA . ASN A 1 404 ? 14.863 -0.587 39.285 1.00 28.23 404 ASN A CA 1
ATOM 3189 C C . ASN A 1 404 ? 14.252 -1.940 39.688 1.00 28.23 404 ASN A C 1
ATOM 3191 O O . ASN A 1 404 ? 13.277 -2.009 40.431 1.00 28.23 404 ASN A O 1
ATOM 3195 N N . SER A 1 405 ? 14.856 -3.038 39.240 1.00 30.58 405 SER A N 1
ATOM 3196 C CA . SER A 1 405 ? 15.069 -4.253 40.047 1.00 30.58 405 SER A CA 1
ATOM 3197 C C . SER A 1 405 ? 15.841 -5.276 39.217 1.00 30.58 405 SER A C 1
ATOM 3199 O O . SER A 1 405 ? 15.449 -5.657 38.118 1.00 30.58 405 SER A O 1
ATOM 3201 N N . LYS A 1 406 ? 16.996 -5.687 39.743 1.00 33.84 406 LYS A N 1
ATOM 3202 C CA . LYS A 1 406 ? 17.678 -6.907 39.322 1.00 33.84 406 LYS A CA 1
ATOM 3203 C C . LYS A 1 406 ? 16.831 -8.060 39.840 1.00 33.84 406 LYS A C 1
ATOM 3205 O O . LYS A 1 406 ? 16.815 -8.218 41.048 1.00 33.84 406 LYS A O 1
ATOM 3210 N N . ASP A 1 407 ? 16.129 -8.744 38.946 1.00 30.02 407 ASP A N 1
ATOM 3211 C CA . ASP A 1 407 ? 15.729 -10.157 39.010 1.00 30.02 407 ASP A CA 1
ATOM 3212 C C . ASP A 1 407 ? 14.968 -10.444 37.704 1.00 30.02 407 ASP A C 1
ATOM 3214 O O . ASP A 1 407 ? 13.764 -10.238 37.589 1.00 30.02 407 ASP A O 1
ATOM 3218 N N . THR A 1 408 ? 15.697 -10.810 36.648 1.00 30.45 408 THR A N 1
ATOM 3219 C CA . THR A 1 408 ? 15.094 -11.263 35.388 1.00 30.45 408 THR A CA 1
ATOM 3220 C C . THR A 1 408 ? 14.670 -12.718 35.557 1.00 30.45 408 THR A C 1
ATOM 3222 O O . THR A 1 408 ? 15.450 -13.623 35.259 1.00 30.45 408 THR A O 1
ATOM 3225 N N . GLU A 1 409 ? 13.466 -12.940 36.083 1.00 33.44 409 GLU A N 1
ATOM 3226 C CA . GLU A 1 409 ? 12.769 -14.217 35.927 1.00 33.44 409 GLU A CA 1
ATOM 3227 C C . GLU A 1 409 ? 12.254 -14.329 34.481 1.00 33.44 409 GLU A C 1
ATOM 3229 O O . GLU A 1 409 ? 11.711 -13.379 33.912 1.00 33.44 409 GLU A O 1
ATOM 3234 N N . ASP A 1 410 ? 12.505 -15.481 33.858 1.00 34.72 410 ASP A N 1
ATOM 3235 C CA . ASP A 1 410 ? 12.118 -15.804 32.485 1.00 34.72 410 ASP A CA 1
ATOM 3236 C C . ASP A 1 410 ? 10.587 -15.762 32.324 1.00 34.72 410 ASP A C 1
ATOM 3238 O O . ASP A 1 410 ? 9.876 -16.699 32.696 1.00 34.72 410 ASP A O 1
ATOM 3242 N N . VAL A 1 411 ? 10.064 -14.690 31.722 1.00 40.91 411 VAL A N 1
ATOM 3243 C CA . VAL A 1 411 ? 8.645 -14.583 31.353 1.00 40.91 411 VAL A CA 1
ATOM 3244 C C . VAL A 1 411 ? 8.344 -15.595 30.238 1.00 40.91 411 VAL A C 1
ATOM 3246 O O . VAL A 1 411 ? 8.699 -15.389 29.076 1.00 40.91 411 VAL A O 1
ATOM 3249 N N . GLN A 1 412 ? 7.694 -16.710 30.585 1.00 46.03 412 GLN A N 1
ATOM 3250 C CA . GLN A 1 412 ? 7.234 -17.713 29.620 1.00 46.03 412 GLN A CA 1
ATOM 3251 C C . GLN A 1 412 ? 6.114 -17.151 28.725 1.00 46.03 412 GLN A C 1
ATOM 3253 O O . GLN A 1 412 ? 5.109 -16.618 29.196 1.00 46.03 412 GLN A O 1
ATOM 3258 N N . MET A 1 413 ? 6.321 -17.290 27.414 1.00 49.66 413 MET A N 1
ATOM 3259 C CA . MET A 1 413 ? 5.502 -16.742 26.326 1.00 49.66 413 MET A CA 1
ATOM 3260 C C . MET A 1 413 ? 4.061 -17.298 26.333 1.00 49.66 413 MET A C 1
ATOM 3262 O O . MET A 1 413 ? 3.818 -18.442 26.719 1.00 49.66 413 MET A O 1
ATOM 3266 N N . SER A 1 414 ? 3.107 -16.459 25.931 1.00 55.81 414 SER A N 1
ATOM 3267 C CA . SER A 1 414 ? 1.659 -16.583 26.172 1.00 55.81 414 SER A CA 1
ATOM 3268 C C . SER A 1 414 ? 0.847 -16.693 24.878 1.00 55.81 414 SER A C 1
ATOM 3270 O O . SER A 1 414 ? 1.031 -15.847 24.006 1.00 55.81 414 SER A O 1
ATOM 3272 N N . ASP A 1 415 ? -0.103 -17.630 24.799 1.00 70.12 415 ASP A N 1
ATOM 3273 C CA . ASP A 1 415 ? -1.058 -17.725 23.681 1.00 70.12 415 ASP A CA 1
ATOM 3274 C C . ASP A 1 415 ? -1.886 -16.431 23.559 1.00 70.12 415 ASP A C 1
ATOM 3276 O O . ASP A 1 415 ? -2.429 -15.942 24.562 1.00 70.12 415 ASP A O 1
ATOM 3280 N N . ILE A 1 416 ? -1.986 -15.893 22.337 1.00 81.94 416 ILE A N 1
ATOM 3281 C CA . ILE A 1 416 ? -2.835 -14.744 21.995 1.00 81.94 416 ILE A CA 1
ATOM 3282 C C . ILE A 1 416 ? -4.129 -15.281 21.383 1.00 81.94 416 ILE A C 1
ATOM 3284 O O . ILE A 1 416 ? -4.105 -15.975 20.370 1.00 81.94 416 ILE A O 1
ATOM 3288 N N . THR A 1 417 ? -5.269 -14.943 21.978 1.00 83.12 417 THR A N 1
ATOM 3289 C CA . THR A 1 417 ? -6.597 -15.298 21.458 1.00 83.12 417 THR A CA 1
ATOM 3290 C C . THR A 1 417 ? -7.365 -14.044 21.078 1.00 83.12 417 THR A C 1
ATOM 3292 O O . THR A 1 417 ? -7.525 -13.151 21.911 1.00 83.12 417 THR A O 1
ATOM 3295 N N . VAL A 1 418 ? -7.844 -13.975 19.835 1.00 91.06 418 VAL A N 1
ATOM 3296 C CA . VAL A 1 418 ? -8.566 -12.806 19.318 1.00 91.06 418 VAL A CA 1
ATOM 3297 C C . VAL A 1 418 ? -10.018 -12.845 19.777 1.00 91.06 418 VAL A C 1
ATOM 3299 O O . VAL A 1 418 ? -10.688 -13.861 19.622 1.00 91.06 418 VAL A O 1
ATOM 3302 N N . THR A 1 419 ? -10.518 -11.739 20.316 1.00 91.38 419 THR A N 1
ATOM 3303 C CA . THR A 1 419 ? -11.916 -11.607 20.748 1.00 91.38 419 THR A CA 1
ATOM 3304 C C . THR A 1 419 ? -12.763 -10.860 19.728 1.00 91.38 419 THR A C 1
ATOM 3306 O O . THR A 1 419 ? -13.900 -11.249 19.478 1.00 91.38 419 THR A O 1
ATOM 3309 N N . GLU A 1 420 ? -12.211 -9.818 19.106 1.00 91.75 420 GLU A N 1
ATOM 3310 C CA . GLU A 1 420 ? -12.898 -9.005 18.102 1.00 91.75 420 GLU A CA 1
ATOM 3311 C C . GLU A 1 420 ? -11.923 -8.608 1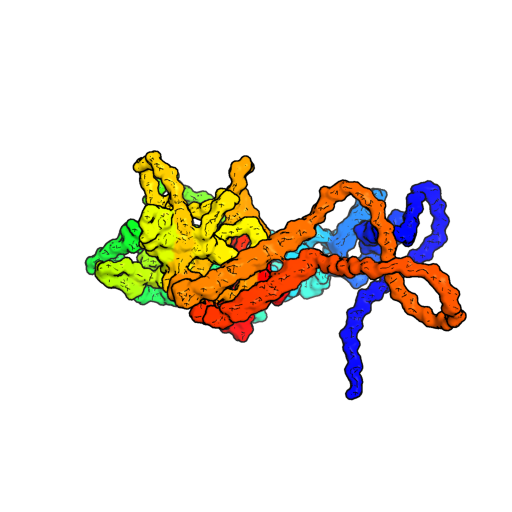6.989 1.00 91.75 420 GLU A C 1
ATOM 3313 O O . GLU A 1 420 ? -10.802 -8.165 17.257 1.00 91.75 420 GLU A O 1
ATOM 3318 N N . LEU A 1 421 ? -12.359 -8.767 15.738 1.00 93.50 421 LEU A N 1
ATOM 3319 C CA . LEU A 1 421 ? -11.583 -8.429 14.548 1.00 93.50 421 LEU A CA 1
ATOM 3320 C C . LEU A 1 421 ? -12.029 -7.073 13.961 1.00 93.50 421 LEU A C 1
ATOM 3322 O O . LEU A 1 421 ? -13.232 -6.809 13.889 1.00 93.50 421 LEU A O 1
ATOM 3326 N N . PRO A 1 422 ? -11.092 -6.221 13.507 1.00 94.25 422 PRO A N 1
ATOM 3327 C CA . PRO A 1 422 ? -11.397 -4.908 12.954 1.00 94.25 422 PRO A CA 1
ATOM 3328 C C . PRO A 1 422 ? -11.833 -4.997 11.486 1.00 94.25 422 PRO A C 1
ATOM 3330 O O . PRO A 1 422 ? -11.322 -5.843 10.754 1.00 94.25 422 PRO A O 1
ATOM 3333 N N . PRO A 1 423 ? -12.678 -4.082 10.980 1.00 94.19 423 PRO A N 1
ATOM 3334 C CA . PRO A 1 423 ? -13.038 -4.038 9.561 1.00 94.19 423 PRO A CA 1
ATOM 3335 C C . PRO A 1 423 ? -11.831 -3.955 8.615 1.00 94.19 423 PRO A C 1
ATOM 3337 O O . PRO A 1 423 ? -11.862 -4.529 7.528 1.00 94.19 423 PRO A O 1
ATOM 3340 N N . VAL A 1 424 ? -10.764 -3.260 9.022 1.00 94.56 424 VAL A N 1
ATOM 3341 C CA . VAL A 1 424 ? -9.522 -3.146 8.255 1.00 94.56 424 VAL A CA 1
ATOM 3342 C C . VAL A 1 424 ? -8.364 -3.694 9.080 1.00 94.56 424 VAL A C 1
ATOM 3344 O O . VAL A 1 424 ? -7.925 -3.081 10.049 1.00 94.56 424 VAL A O 1
ATOM 3347 N N . LEU A 1 425 ? -7.841 -4.849 8.674 1.00 94.50 425 LEU A N 1
ATOM 3348 C CA . LEU A 1 425 ? -6.704 -5.479 9.334 1.00 94.50 425 LEU A CA 1
ATOM 3349 C C . LEU A 1 425 ? -5.383 -5.003 8.727 1.00 94.50 425 LEU A C 1
ATOM 3351 O O . LEU A 1 425 ? -5.150 -5.183 7.531 1.00 94.50 425 LEU A O 1
ATOM 3355 N N . GLN A 1 426 ? -4.495 -4.454 9.555 1.00 93.31 426 GLN A N 1
ATOM 3356 C CA . GLN A 1 426 ? -3.143 -4.099 9.129 1.00 93.31 426 GLN A CA 1
ATOM 3357 C C . GLN A 1 426 ? -2.149 -5.192 9.505 1.00 93.31 426 GLN A C 1
ATOM 3359 O O . GLN A 1 426 ? -2.092 -5.635 10.653 1.00 93.31 426 GLN A O 1
ATOM 3364 N N . ILE A 1 427 ? -1.327 -5.590 8.537 1.00 93.44 427 ILE A N 1
ATOM 3365 C CA . ILE A 1 427 ? -0.264 -6.575 8.720 1.00 93.44 427 ILE A CA 1
ATOM 3366 C C . ILE A 1 427 ? 1.046 -5.945 8.260 1.00 93.44 427 ILE A C 1
ATOM 3368 O O . ILE A 1 427 ? 1.204 -5.616 7.086 1.00 93.44 427 ILE A O 1
ATOM 3372 N N . HIS A 1 428 ? 1.994 -5.805 9.180 1.00 91.44 428 HIS A N 1
ATOM 3373 C CA . HIS A 1 428 ? 3.347 -5.356 8.888 1.00 91.44 428 HIS A CA 1
ATOM 3374 C C . HIS A 1 428 ? 4.279 -6.569 8.874 1.00 91.44 428 HIS A C 1
ATOM 3376 O O . HIS A 1 428 ? 4.529 -7.215 9.893 1.00 91.44 428 HIS A O 1
ATOM 3382 N N . LEU A 1 429 ? 4.813 -6.864 7.690 1.00 91.06 429 LEU A N 1
ATOM 3383 C CA . LEU A 1 429 ? 5.879 -7.839 7.501 1.00 91.06 429 LEU A CA 1
ATOM 3384 C C . LEU A 1 429 ? 7.225 -7.224 7.909 1.00 91.06 429 LEU A C 1
ATOM 3386 O O . LEU A 1 429 ? 7.830 -6.472 7.146 1.00 91.06 429 LEU A O 1
ATOM 3390 N N . ILE A 1 430 ? 7.711 -7.561 9.102 1.00 87.94 430 ILE A N 1
ATOM 3391 C CA . ILE A 1 430 ? 9.030 -7.142 9.578 1.00 87.94 430 ILE A CA 1
ATOM 3392 C C . ILE A 1 430 ? 10.086 -7.902 8.778 1.00 87.94 430 ILE A C 1
ATOM 3394 O O . ILE A 1 430 ? 10.385 -9.069 9.043 1.00 87.94 430 ILE A O 1
ATOM 3398 N N . ARG A 1 431 ? 10.645 -7.216 7.780 1.00 86.12 431 ARG A N 1
ATOM 3399 C CA . ARG A 1 431 ? 11.721 -7.726 6.921 1.00 86.12 431 ARG A CA 1
ATOM 3400 C C . ARG A 1 431 ? 13.104 -7.285 7.384 1.00 86.12 431 ARG A C 1
ATOM 3402 O O . ARG A 1 431 ? 14.090 -7.897 6.987 1.00 86.12 431 ARG A O 1
ATOM 3409 N N . THR A 1 432 ? 13.213 -6.243 8.200 1.00 83.50 432 THR A N 1
ATOM 3410 C CA . THR A 1 432 ? 14.492 -5.785 8.750 1.00 83.50 432 THR A CA 1
ATOM 3411 C C . THR A 1 432 ? 14.913 -6.667 9.923 1.00 83.50 432 THR A C 1
ATOM 3413 O O . THR A 1 432 ? 14.173 -6.887 10.879 1.00 83.50 432 THR A O 1
ATOM 3416 N N . GLN A 1 433 ? 16.125 -7.202 9.842 1.00 80.50 433 GLN A N 1
ATOM 3417 C CA . GLN A 1 433 ? 16.716 -8.068 10.852 1.00 80.50 433 GLN A CA 1
ATOM 3418 C C . GLN A 1 433 ? 18.099 -7.555 11.236 1.00 80.50 433 GLN A C 1
ATOM 3420 O O . GLN A 1 433 ? 18.778 -6.902 10.448 1.00 80.50 433 GLN A O 1
ATOM 3425 N N . PHE A 1 434 ? 18.524 -7.872 12.456 1.00 80.00 434 PHE A N 1
ATOM 3426 C CA . PHE A 1 434 ? 19.844 -7.515 12.957 1.00 80.00 434 PHE A CA 1
ATOM 3427 C C . PHE A 1 434 ? 20.735 -8.755 12.995 1.00 80.00 434 PHE A C 1
ATOM 3429 O O . PHE A 1 434 ? 20.446 -9.705 13.733 1.00 80.00 434 PHE A O 1
ATOM 3436 N N . ASP A 1 435 ? 21.826 -8.756 12.227 1.00 77.69 435 ASP A N 1
ATOM 3437 C CA . ASP A 1 435 ? 22.837 -9.799 12.362 1.00 77.69 435 ASP A CA 1
ATOM 3438 C C . ASP A 1 435 ? 23.683 -9.517 13.608 1.00 77.69 435 ASP A C 1
ATOM 3440 O O . ASP A 1 435 ? 24.468 -8.570 13.673 1.00 77.69 435 ASP A O 1
ATOM 3444 N N . LYS A 1 436 ? 23.528 -10.370 14.626 1.00 82.88 436 LYS A N 1
ATOM 3445 C CA . LYS A 1 436 ? 24.270 -10.265 15.889 1.00 82.88 436 LYS A CA 1
ATOM 3446 C C . LYS A 1 436 ? 25.782 -10.433 15.708 1.00 82.88 436 LYS A C 1
ATOM 3448 O O . LYS A 1 436 ? 26.528 -9.966 16.566 1.00 82.88 436 LYS A O 1
ATOM 3453 N N . ARG A 1 437 ? 26.233 -11.116 14.649 1.00 81.69 437 ARG A N 1
ATOM 3454 C CA . ARG A 1 437 ? 27.660 -11.352 14.379 1.00 81.69 437 ARG A CA 1
ATOM 3455 C C . ARG A 1 437 ? 28.315 -10.109 13.798 1.00 81.69 437 ARG A C 1
ATOM 3457 O O . ARG A 1 437 ? 29.295 -9.627 14.358 1.00 81.69 437 ARG A O 1
ATOM 3464 N N . ASP A 1 438 ? 27.715 -9.569 12.745 1.00 78.94 438 ASP A N 1
ATOM 3465 C CA . ASP A 1 438 ? 28.274 -8.440 12.000 1.00 78.94 438 ASP A CA 1
ATOM 3466 C C . ASP A 1 438 ? 27.852 -7.083 12.585 1.00 78.94 438 ASP A C 1
ATOM 3468 O O . ASP A 1 438 ? 28.408 -6.047 12.225 1.00 78.94 438 ASP A O 1
ATOM 3472 N N . LYS A 1 439 ? 26.909 -7.087 13.539 1.00 84.12 439 LYS A N 1
ATOM 3473 C CA . LYS A 1 439 ? 26.291 -5.898 14.148 1.00 84.12 439 LYS A CA 1
ATOM 3474 C C . LYS A 1 439 ? 25.689 -4.950 13.107 1.00 84.12 439 LYS A C 1
ATOM 3476 O O . LYS A 1 439 ? 25.685 -3.734 13.295 1.00 84.12 439 LYS A O 1
ATOM 3481 N N . THR A 1 440 ? 25.185 -5.511 12.014 1.00 79.06 440 THR A N 1
ATOM 3482 C CA . THR A 1 440 ? 24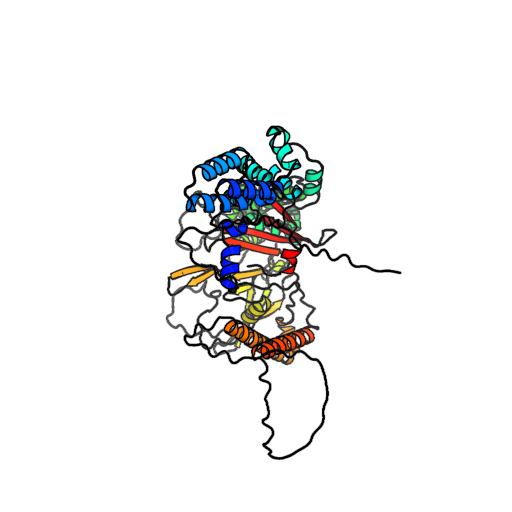.574 -4.782 10.905 1.00 79.06 440 THR A CA 1
ATOM 3483 C C . THR A 1 440 ? 23.105 -5.157 10.769 1.00 79.06 440 THR A C 1
ATOM 3485 O O . THR A 1 440 ? 22.700 -6.298 11.004 1.00 79.06 440 THR A O 1
ATOM 3488 N N . SER A 1 441 ? 22.290 -4.178 10.381 1.00 81.00 441 SER A N 1
ATOM 3489 C CA . SER A 1 441 ? 20.909 -4.422 9.973 1.00 81.00 441 SER A CA 1
ATOM 3490 C C . SER A 1 441 ? 20.876 -4.822 8.501 1.00 81.00 441 SER A C 1
ATOM 3492 O O . SER A 1 441 ? 21.541 -4.199 7.672 1.00 81.00 441 SER A O 1
ATOM 3494 N N . TYR A 1 442 ? 20.080 -5.830 8.165 1.00 81.88 442 TYR A N 1
ATOM 3495 C CA . TYR A 1 442 ? 19.824 -6.245 6.790 1.00 81.88 442 TYR A CA 1
ATOM 3496 C C . TYR A 1 442 ? 18.322 -6.392 6.547 1.00 81.88 442 TYR A C 1
ATOM 3498 O O . TYR A 1 442 ? 17.542 -6.579 7.480 1.00 81.88 442 TYR A O 1
ATOM 3506 N N . LYS A 1 443 ? 17.907 -6.293 5.283 1.00 84.50 443 LYS A N 1
ATOM 3507 C CA . LYS A 1 443 ? 16.523 -6.513 4.859 1.00 84.50 443 LYS A CA 1
ATOM 3508 C C . LYS A 1 443 ? 16.406 -7.905 4.243 1.00 84.50 443 LYS A C 1
ATOM 3510 O O . LYS A 1 443 ? 17.177 -8.252 3.352 1.00 84.50 443 LYS A O 1
ATOM 3515 N N . SER A 1 444 ? 15.466 -8.702 4.737 1.00 85.31 444 SER A N 1
ATOM 3516 C CA . SER A 1 444 ? 15.133 -10.009 4.187 1.00 85.31 444 SER A CA 1
ATOM 3517 C C . SER A 1 444 ? 14.342 -9.854 2.889 1.00 85.31 444 SER A C 1
ATOM 3519 O O . SER A 1 444 ? 13.256 -9.266 2.876 1.00 85.31 444 SER A O 1
ATOM 3521 N N . ASN A 1 445 ? 14.879 -10.440 1.820 1.00 84.88 445 ASN A N 1
ATOM 3522 C CA . ASN A 1 445 ? 14.224 -10.574 0.516 1.00 84.88 445 ASN A CA 1
ATOM 3523 C C . ASN A 1 445 ? 13.510 -11.932 0.380 1.00 84.88 445 ASN A C 1
ATOM 3525 O O . ASN A 1 445 ? 13.301 -12.416 -0.729 1.00 84.88 445 ASN A O 1
ATOM 3529 N N . ALA A 1 446 ? 13.208 -12.590 1.507 1.00 87.12 446 ALA A N 1
ATOM 3530 C CA . ALA A 1 446 ? 12.442 -13.828 1.512 1.00 87.12 446 ALA A CA 1
ATOM 3531 C C . ALA A 1 446 ? 11.058 -13.604 0.896 1.00 87.12 446 ALA A C 1
ATOM 3533 O O . ALA A 1 446 ? 10.393 -12.599 1.157 1.00 87.12 446 ALA A O 1
ATOM 3534 N N . THR A 1 447 ? 10.614 -14.556 0.090 1.00 88.25 447 THR A N 1
ATOM 3535 C CA . THR A 1 447 ? 9.322 -14.490 -0.583 1.00 88.25 447 THR A CA 1
ATOM 3536 C C . THR A 1 447 ? 8.194 -14.820 0.389 1.00 88.25 447 THR A C 1
ATOM 3538 O O . THR A 1 447 ? 8.263 -15.792 1.145 1.00 88.25 447 THR A O 1
ATOM 3541 N N . VAL A 1 448 ? 7.129 -14.015 0.363 1.00 90.38 448 VAL A N 1
ATOM 3542 C CA . VAL A 1 448 ? 5.907 -14.283 1.128 1.00 90.38 448 VAL A CA 1
ATOM 3543 C C . VAL A 1 448 ? 4.765 -14.500 0.148 1.00 90.38 448 VAL A C 1
ATOM 3545 O O . VAL A 1 448 ? 4.372 -13.592 -0.583 1.00 90.38 448 VAL A O 1
ATOM 3548 N N . ALA A 1 449 ? 4.234 -15.720 0.117 1.00 89.69 449 ALA A N 1
ATOM 3549 C CA . ALA A 1 449 ? 3.051 -16.023 -0.677 1.00 89.69 449 ALA A CA 1
ATOM 3550 C C . ALA A 1 449 ? 1.811 -15.391 -0.028 1.00 89.69 449 ALA A C 1
ATOM 3552 O O . ALA A 1 449 ? 1.502 -15.687 1.132 1.00 89.69 449 ALA A O 1
ATOM 3553 N N . LEU A 1 450 ? 1.104 -14.542 -0.780 1.00 88.88 450 LEU A N 1
ATOM 3554 C CA . LEU A 1 450 ? -0.128 -13.899 -0.326 1.00 88.88 450 LEU A CA 1
ATOM 3555 C C . LEU A 1 450 ? -1.363 -14.630 -0.883 1.00 88.88 450 LEU A C 1
ATOM 3557 O O . LEU A 1 450 ? -1.486 -14.805 -2.103 1.00 88.88 450 LEU A O 1
ATOM 3561 N N . PRO A 1 451 ? -2.304 -15.065 -0.030 1.00 86.88 451 PRO A N 1
ATOM 3562 C CA . PRO A 1 451 ? -3.549 -15.659 -0.498 1.00 86.88 451 PRO A CA 1
ATOM 3563 C C . PRO A 1 451 ? -4.521 -14.597 -1.015 1.00 86.88 451 PRO A C 1
ATOM 3565 O O . PRO A 1 451 ? -4.520 -13.456 -0.570 1.00 86.88 451 PRO A O 1
ATOM 3568 N N . LYS A 1 452 ? -5.429 -14.981 -1.919 1.00 81.19 452 LYS A N 1
ATOM 3569 C CA . LYS A 1 452 ? -6.486 -14.067 -2.401 1.00 81.19 452 LYS A CA 1
ATOM 3570 C C . LYS A 1 452 ? -7.501 -13.706 -1.307 1.00 81.19 452 LYS A C 1
ATOM 3572 O O . LYS A 1 452 ? -8.108 -12.640 -1.356 1.00 81.19 452 LYS A O 1
ATOM 3577 N N . ARG A 1 453 ? -7.723 -14.624 -0.363 1.00 87.12 453 ARG A N 1
ATOM 3578 C CA . ARG A 1 453 ? -8.659 -14.500 0.760 1.00 87.12 453 ARG A CA 1
ATOM 3579 C C . ARG A 1 453 ? -8.036 -15.125 1.995 1.00 87.12 453 ARG A C 1
ATOM 3581 O O . ARG A 1 453 ? -7.375 -16.155 1.878 1.00 87.12 453 ARG A O 1
ATOM 3588 N N . ILE A 1 454 ? -8.270 -14.518 3.146 1.00 90.31 454 ILE A N 1
ATOM 3589 C CA . ILE A 1 454 ? -7.773 -14.984 4.439 1.00 90.31 454 ILE A CA 1
ATOM 3590 C C . ILE A 1 454 ? -8.981 -15.233 5.335 1.00 90.31 454 ILE A C 1
ATOM 3592 O O . ILE A 1 454 ? -9.878 -14.399 5.392 1.00 90.31 454 ILE A O 1
ATOM 3596 N N . TYR A 1 455 ? -8.990 -16.362 6.035 1.00 91.12 455 TYR A N 1
ATOM 3597 C CA . TYR A 1 455 ? -10.039 -16.726 6.986 1.00 91.12 455 TYR A CA 1
ATOM 3598 C C . TYR A 1 455 ? -9.451 -16.696 8.394 1.00 91.12 455 TYR A C 1
ATOM 3600 O O . TYR A 1 455 ? -8.546 -17.478 8.719 1.00 91.12 455 TYR A O 1
ATOM 3608 N N . LEU A 1 456 ? -9.912 -15.744 9.205 1.00 91.25 456 LEU A N 1
ATOM 3609 C CA . LEU A 1 456 ? -9.377 -15.483 10.548 1.00 91.25 456 LEU A CA 1
ATOM 3610 C C . LEU A 1 456 ? -10.184 -16.139 11.659 1.00 91.25 456 LEU A C 1
ATOM 3612 O O . LEU A 1 456 ? -9.796 -16.091 12.823 1.00 91.25 456 LEU A O 1
ATOM 3616 N N . ASP A 1 457 ? -11.261 -16.816 11.286 1.00 89.88 457 ASP A N 1
ATOM 3617 C CA . ASP A 1 457 ? -12.179 -17.528 12.159 1.00 89.88 457 ASP A CA 1
ATOM 3618 C C . ASP A 1 457 ? -11.452 -18.492 13.091 1.00 89.88 457 ASP A C 1
ATOM 3620 O O . ASP A 1 457 ? -11.801 -18.627 14.260 1.00 89.88 457 ASP A O 1
ATOM 3624 N N . GLN A 1 458 ? -10.414 -19.148 12.572 1.00 87.56 458 GLN A N 1
ATOM 3625 C CA . GLN A 1 458 ? -9.609 -20.099 13.324 1.00 87.56 458 GLN A CA 1
ATOM 3626 C C . GLN A 1 458 ? -8.870 -19.454 14.502 1.00 87.56 458 GLN A C 1
ATOM 3628 O O . GLN A 1 458 ? -8.461 -20.188 15.389 1.00 87.56 458 GLN A O 1
ATOM 3633 N N . TYR A 1 459 ? -8.683 -18.132 14.542 1.00 88.69 459 TYR A N 1
ATOM 3634 C CA . TYR A 1 459 ? -7.979 -17.427 15.623 1.00 88.69 459 TYR A CA 1
ATOM 3635 C C . TYR A 1 459 ? -8.929 -16.786 16.652 1.00 88.69 459 TYR A C 1
ATOM 3637 O O . TYR A 1 459 ? -8.466 -16.300 17.687 1.00 88.69 459 TYR A O 1
ATOM 3645 N N . LEU A 1 460 ? -10.243 -16.803 16.394 1.00 90.00 460 LEU A N 1
ATOM 3646 C CA . LEU A 1 460 ? -11.256 -16.265 17.304 1.00 90.00 460 LEU A CA 1
ATOM 3647 C C . LEU A 1 460 ? -11.426 -17.148 18.545 1.00 90.00 460 LEU A C 1
ATOM 3649 O O . LEU A 1 460 ? -11.502 -18.374 18.442 1.00 90.00 460 LEU A O 1
ATOM 3653 N N . GLU A 1 461 ? -11.543 -16.522 19.717 1.00 88.31 461 GLU A N 1
ATOM 3654 C CA . GLU A 1 461 ? -11.692 -17.199 21.010 1.00 88.31 461 GLU A CA 1
ATOM 3655 C C . GLU A 1 461 ? -12.916 -18.128 21.032 1.00 88.31 461 GLU A C 1
ATOM 3657 O O . GLU A 1 461 ? -12.785 -19.290 21.416 1.00 88.31 461 GLU A O 1
ATOM 3662 N N . SER A 1 462 ? -14.066 -17.676 20.519 1.00 86.88 462 SER A N 1
ATOM 3663 C CA . SER A 1 462 ? -15.293 -18.485 20.430 1.00 86.88 462 SER A CA 1
ATOM 3664 C C . SER A 1 462 ? -15.076 -19.795 19.666 1.00 86.88 462 SER A C 1
ATOM 3666 O O . SER A 1 462 ? -15.473 -20.869 20.119 1.00 86.88 462 SER A O 1
ATOM 3668 N N . ASN A 1 463 ? -14.376 -19.719 18.534 1.00 86.62 463 ASN A N 1
ATOM 3669 C CA . ASN A 1 463 ? -14.120 -20.863 17.665 1.00 86.62 463 ASN A CA 1
ATOM 3670 C C . ASN A 1 463 ? -13.027 -21.776 18.228 1.00 86.62 463 ASN A C 1
ATOM 3672 O O . ASN A 1 463 ? -13.117 -22.998 18.101 1.00 86.62 463 ASN A O 1
ATOM 3676 N N . GLN A 1 464 ? -12.011 -21.201 18.877 1.00 83.94 464 GLN A N 1
ATOM 3677 C CA . GLN A 1 464 ? -10.975 -21.945 19.596 1.00 83.94 464 GLN A CA 1
ATOM 3678 C C . GLN A 1 464 ? -11.565 -22.803 20.721 1.00 83.94 464 GLN A C 1
ATOM 3680 O O . GLN A 1 464 ? -11.086 -23.917 20.945 1.00 83.94 464 GLN A O 1
ATOM 3685 N N . GLU A 1 465 ? -12.613 -22.326 21.395 1.00 84.44 465 GLU A N 1
ATOM 3686 C CA . GLU A 1 465 ? -13.310 -23.069 22.449 1.00 84.44 465 GLU A CA 1
ATOM 3687 C C . GLU A 1 465 ? -14.273 -24.124 21.890 1.00 84.44 465 GLU A C 1
ATOM 3689 O O . GLU A 1 465 ? -14.168 -25.299 22.255 1.00 84.44 465 GLU A O 1
ATOM 3694 N N . GLU A 1 466 ? -15.166 -23.746 20.971 1.00 86.19 466 GLU A N 1
ATOM 3695 C CA . GLU A 1 466 ? -16.178 -24.651 20.409 1.00 86.19 466 GLU A CA 1
ATOM 3696 C C . GLU A 1 466 ? -15.550 -25.776 19.571 1.00 86.19 466 GLU A C 1
ATOM 3698 O O . GLU A 1 466 ? -15.955 -26.940 19.646 1.00 86.19 466 GLU A O 1
ATOM 3703 N N . GLN A 1 467 ? -14.510 -25.452 18.798 1.00 85.88 467 GLN A N 1
ATOM 3704 C CA . GLN A 1 467 ? -13.888 -26.355 17.830 1.00 85.88 467 GLN A CA 1
ATOM 3705 C C . GLN A 1 467 ? -12.464 -26.767 18.231 1.00 85.88 467 GLN A C 1
ATOM 3707 O O . GLN A 1 467 ? -11.657 -27.156 17.381 1.00 85.88 467 GLN A O 1
ATOM 3712 N N . ALA A 1 468 ? -12.148 -26.765 19.531 1.00 85.56 468 ALA A N 1
ATOM 3713 C CA . ALA A 1 468 ? -10.802 -27.016 20.059 1.00 85.56 468 ALA A CA 1
ATOM 3714 C C . ALA A 1 468 ? -10.126 -28.282 19.496 1.00 85.56 468 ALA A C 1
ATOM 3716 O O . ALA A 1 468 ? -8.942 -28.275 19.155 1.00 85.56 468 ALA A O 1
ATOM 3717 N N . VAL A 1 469 ? -10.862 -29.396 19.379 1.00 87.69 469 VAL A N 1
ATOM 3718 C CA . VAL A 1 469 ? -10.326 -30.663 18.840 1.00 87.69 469 VAL A CA 1
ATOM 3719 C C . VAL A 1 469 ? -10.006 -30.543 17.346 1.00 87.69 469 VAL A C 1
ATOM 3721 O O . VAL A 1 469 ? -8.978 -31.051 16.895 1.00 87.69 469 VAL A O 1
ATOM 3724 N N . ARG A 1 470 ? -10.865 -29.857 16.582 1.00 88.50 470 ARG A N 1
ATOM 3725 C CA . ARG A 1 470 ? -10.688 -29.612 15.144 1.00 88.50 470 ARG A CA 1
ATOM 3726 C C . ARG A 1 470 ? -9.504 -28.689 14.873 1.00 88.50 470 ARG A C 1
ATOM 3728 O O . ARG A 1 470 ? -8.661 -28.988 14.034 1.00 88.50 470 ARG A O 1
ATOM 3735 N N . ILE A 1 471 ? -9.380 -27.619 15.641 1.00 87.38 471 ILE A N 1
ATOM 3736 C CA . ILE A 1 471 ? -8.262 -26.691 15.502 1.00 87.38 471 ILE A CA 1
ATOM 3737 C C . ILE A 1 471 ? -6.942 -27.382 15.870 1.00 87.38 471 ILE A C 1
ATOM 3739 O O . ILE A 1 471 ? -5.966 -27.270 15.130 1.00 87.38 471 ILE A O 1
ATOM 3743 N N . LYS A 1 472 ? -6.912 -28.202 16.931 1.00 87.44 472 LYS A N 1
ATOM 3744 C CA . LYS A 1 472 ? -5.720 -28.994 17.291 1.00 87.44 472 LYS A CA 1
ATOM 3745 C C . LYS A 1 472 ? -5.257 -29.935 16.172 1.00 87.44 472 LYS A C 1
ATOM 3747 O O . LYS A 1 472 ? -4.060 -29.982 15.891 1.00 87.44 472 LYS A O 1
ATOM 3752 N N . ARG A 1 473 ? -6.169 -30.665 15.507 1.00 90.00 473 ARG A N 1
ATOM 3753 C CA . ARG A 1 473 ? -5.793 -31.525 14.360 1.00 90.00 473 ARG A CA 1
ATOM 3754 C C . ARG A 1 473 ? -5.269 -30.703 13.181 1.00 90.00 473 ARG A C 1
ATOM 3756 O O . ARG A 1 473 ? -4.248 -31.066 12.603 1.00 90.00 473 ARG A O 1
ATOM 3763 N N . MET A 1 474 ? -5.899 -29.565 12.879 1.00 89.56 474 MET A N 1
ATOM 3764 C CA . MET A 1 474 ? -5.447 -28.665 11.815 1.00 89.56 474 MET A CA 1
ATOM 3765 C C . MET A 1 474 ? -4.041 -28.123 12.076 1.00 89.56 474 MET A C 1
ATOM 3767 O O . MET A 1 474 ? -3.211 -28.153 11.169 1.00 89.56 474 MET A O 1
ATOM 3771 N N . LYS A 1 475 ? -3.741 -27.700 13.311 1.00 87.69 475 LYS A N 1
ATOM 3772 C CA . LYS A 1 475 ? -2.394 -27.267 13.719 1.00 87.69 475 LYS A CA 1
ATOM 3773 C C . LYS A 1 475 ? -1.349 -28.358 13.472 1.00 87.69 475 LYS A C 1
ATOM 3775 O O . LYS A 1 475 ? -0.296 -28.089 12.894 1.00 87.69 475 LYS A O 1
ATOM 3780 N N . LEU A 1 476 ? -1.660 -29.607 13.830 1.00 90.62 476 LEU A N 1
ATOM 3781 C CA . LEU A 1 476 ? -0.757 -30.737 13.605 1.00 90.62 476 LEU A CA 1
ATOM 3782 C C . LEU A 1 476 ? -0.495 -30.979 12.109 1.00 90.62 476 LEU A C 1
ATOM 3784 O O . LEU A 1 476 ? 0.661 -31.096 11.705 1.00 90.62 476 LEU A O 1
ATOM 3788 N N . TRP A 1 477 ? -1.541 -30.988 11.278 1.00 91.94 477 TRP A N 1
ATOM 3789 C CA . TRP A 1 477 ? -1.401 -31.158 9.827 1.00 91.94 477 TRP A CA 1
ATOM 3790 C C . TRP A 1 477 ? -0.656 -30.002 9.154 1.00 91.94 477 TRP A C 1
ATOM 3792 O O . TRP A 1 477 ? 0.142 -30.233 8.246 1.00 91.94 477 TRP A O 1
ATOM 3802 N N . LYS A 1 478 ? -0.864 -28.758 9.605 1.00 90.62 478 LYS A N 1
ATOM 3803 C CA . LYS A 1 478 ? -0.099 -27.589 9.142 1.00 90.62 478 LYS A CA 1
ATOM 3804 C C . LYS A 1 478 ? 1.388 -27.736 9.469 1.00 90.62 478 LYS A C 1
ATOM 3806 O O . LYS A 1 478 ? 2.226 -27.536 8.588 1.00 90.62 478 LYS A O 1
ATOM 3811 N N . LYS A 1 479 ? 1.717 -28.159 10.696 1.00 89.25 479 LYS A N 1
ATOM 3812 C CA . LYS A 1 479 ? 3.097 -28.428 11.128 1.00 89.25 479 LYS A CA 1
ATOM 3813 C C . LYS A 1 479 ? 3.742 -29.542 10.301 1.00 89.25 479 LYS A C 1
ATOM 3815 O O . LYS A 1 479 ? 4.865 -29.370 9.833 1.00 89.25 479 LYS A O 1
ATOM 3820 N N . GLU A 1 480 ? 3.027 -30.640 10.062 1.00 90.50 480 GLU A N 1
ATOM 3821 C CA . GLU A 1 480 ? 3.487 -31.743 9.205 1.00 90.50 480 GLU A CA 1
ATOM 3822 C C . GLU A 1 480 ? 3.761 -31.260 7.772 1.00 90.50 480 GLU A C 1
ATOM 3824 O O . GLU A 1 480 ? 4.856 -31.459 7.246 1.00 90.50 480 GLU A O 1
ATOM 3829 N N . ARG A 1 481 ? 2.821 -30.516 7.172 1.00 90.50 481 ARG A N 1
ATOM 3830 C CA . ARG A 1 481 ? 2.969 -29.943 5.824 1.00 90.50 481 ARG A CA 1
ATOM 3831 C C . ARG A 1 481 ? 4.198 -29.037 5.719 1.00 90.50 481 ARG A C 1
ATOM 3833 O O . ARG A 1 481 ? 4.907 -29.080 4.712 1.00 90.50 481 ARG A O 1
ATOM 3840 N N . ARG A 1 482 ? 4.465 -28.234 6.756 1.00 87.75 482 ARG A N 1
ATOM 3841 C CA . ARG A 1 482 ? 5.642 -27.356 6.840 1.00 87.75 482 ARG A CA 1
ATOM 3842 C C . ARG A 1 482 ? 6.945 -28.157 6.885 1.00 87.75 482 ARG A C 1
ATOM 3844 O O . ARG A 1 482 ? 7.901 -27.795 6.201 1.00 87.75 482 ARG A O 1
ATOM 3851 N N . VAL A 1 483 ? 6.986 -29.256 7.643 1.00 88.38 483 VAL A N 1
ATOM 3852 C CA . VAL A 1 483 ? 8.148 -30.162 7.700 1.00 88.38 483 VAL A CA 1
ATOM 3853 C C . VAL A 1 483 ? 8.409 -30.801 6.334 1.00 88.38 483 VAL A C 1
ATOM 3855 O O . VAL A 1 483 ? 9.530 -30.696 5.835 1.00 88.38 483 VAL A O 1
ATOM 3858 N N . CYS A 1 484 ? 7.381 -31.361 5.686 1.00 87.88 484 CYS A N 1
ATOM 3859 C CA . CYS A 1 484 ? 7.499 -31.943 4.344 1.00 87.88 484 CYS A CA 1
ATOM 3860 C C . CYS A 1 484 ? 8.045 -30.927 3.324 1.00 87.88 484 CYS A C 1
ATOM 3862 O O . CYS A 1 484 ? 8.944 -31.240 2.540 1.00 87.88 484 CYS A O 1
ATOM 3864 N N . ARG A 1 485 ? 7.561 -29.673 3.362 1.00 85.94 485 ARG A N 1
ATOM 3865 C CA . ARG A 1 485 ? 8.049 -28.602 2.475 1.00 85.94 485 ARG A CA 1
ATOM 3866 C C . ARG A 1 485 ? 9.530 -28.296 2.709 1.00 85.94 485 ARG A C 1
ATOM 3868 O O . ARG A 1 485 ? 10.306 -28.296 1.757 1.00 85.94 485 ARG A O 1
ATOM 3875 N N . LYS A 1 486 ? 9.944 -28.122 3.969 1.00 84.44 486 LYS A N 1
ATOM 3876 C CA . LYS A 1 486 ? 11.354 -27.875 4.314 1.00 84.44 486 LYS A CA 1
ATOM 3877 C C . LYS A 1 486 ? 12.266 -29.027 3.880 1.00 84.44 486 LYS A C 1
ATOM 3879 O O . LYS A 1 486 ? 13.374 -28.783 3.409 1.00 84.44 486 LYS A O 1
ATOM 3884 N N . MET A 1 487 ? 11.806 -30.276 3.985 1.00 84.38 487 MET A N 1
ATOM 3885 C CA . MET A 1 487 ? 12.561 -31.439 3.505 1.00 84.38 487 MET A CA 1
ATOM 3886 C C . MET A 1 487 ? 12.784 -31.407 1.988 1.00 84.38 487 MET A C 1
ATOM 3888 O O . MET A 1 487 ? 13.863 -31.782 1.529 1.00 84.38 487 MET A O 1
ATOM 3892 N N . LEU A 1 488 ? 11.806 -30.935 1.209 1.00 82.44 488 LEU A N 1
ATOM 3893 C CA . LEU A 1 488 ? 11.969 -30.746 -0.235 1.00 82.44 488 LEU A CA 1
ATOM 3894 C C . LEU A 1 488 ? 12.985 -29.649 -0.560 1.00 82.44 488 LEU A C 1
ATOM 3896 O O . LEU A 1 488 ? 13.819 -29.846 -1.440 1.00 82.44 488 LEU A O 1
ATOM 3900 N N . ASP A 1 489 ? 12.970 -28.527 0.156 1.00 76.44 489 ASP A N 1
ATOM 3901 C CA . ASP A 1 489 ? 13.893 -27.419 -0.120 1.00 76.44 489 ASP A CA 1
ATOM 3902 C C . ASP A 1 489 ? 15.345 -27.744 0.259 1.00 76.44 489 ASP A C 1
ATOM 3904 O O . ASP A 1 489 ? 16.271 -27.376 -0.466 1.00 76.44 489 ASP A O 1
ATOM 3908 N N . VAL A 1 490 ? 15.568 -28.523 1.325 1.00 71.31 490 VAL A N 1
ATOM 3909 C CA . VAL A 1 490 ? 16.901 -29.062 1.652 1.00 71.31 490 VAL A CA 1
ATOM 3910 C C . VAL A 1 490 ? 17.404 -29.992 0.544 1.00 71.31 490 VAL A C 1
ATOM 3912 O O . VAL A 1 490 ? 18.565 -29.898 0.150 1.00 71.31 490 VAL A O 1
ATOM 3915 N N . LYS A 1 491 ? 16.531 -30.848 -0.004 1.00 68.81 491 LYS A N 1
ATOM 3916 C CA . LYS A 1 491 ? 16.869 -31.776 -1.097 1.00 68.81 491 LYS A CA 1
ATOM 3917 C C . LYS A 1 491 ? 17.112 -31.073 -2.445 1.00 68.81 491 LYS A C 1
ATOM 3919 O O . LYS A 1 491 ? 17.750 -31.666 -3.310 1.00 68.81 491 LYS A O 1
ATOM 3924 N N . LYS A 1 492 ? 16.638 -29.832 -2.636 1.00 63.88 492 LYS A N 1
ATOM 3925 C CA . LYS A 1 492 ? 16.892 -29.014 -3.842 1.00 63.88 492 LYS A CA 1
ATOM 3926 C C . LYS A 1 492 ? 18.285 -28.372 -3.874 1.00 63.88 492 LYS A C 1
ATOM 3928 O O . LYS A 1 492 ? 18.737 -27.987 -4.950 1.00 63.88 492 LYS A O 1
ATOM 3933 N N . LYS A 1 493 ? 18.978 -28.235 -2.736 1.00 47.97 493 LYS A N 1
ATOM 3934 C CA . LYS A 1 493 ? 20.358 -27.721 -2.720 1.00 47.97 493 LYS A CA 1
ATOM 3935 C C . LYS A 1 493 ? 21.305 -28.809 -3.250 1.00 47.97 493 LYS A C 1
ATOM 3937 O O . LYS A 1 493 ? 21.290 -29.914 -2.711 1.00 47.97 493 LYS A O 1
ATOM 3942 N N . PRO A 1 494 ? 22.133 -28.544 -4.279 1.00 39.66 494 PRO A N 1
ATOM 3943 C CA . PRO A 1 494 ? 23.036 -29.557 -4.807 1.00 39.66 494 PRO A CA 1
ATOM 3944 C C . PRO A 1 494 ? 24.054 -29.946 -3.730 1.00 39.66 494 PRO A C 1
ATOM 3946 O O . PRO A 1 494 ? 24.808 -29.106 -3.236 1.00 39.66 494 PRO A O 1
ATOM 3949 N N . LEU A 1 495 ? 24.071 -31.230 -3.367 1.00 37.34 495 LEU A N 1
ATOM 3950 C CA . LEU A 1 495 ? 25.137 -31.836 -2.576 1.00 37.34 495 LEU A CA 1
ATOM 3951 C C . LEU A 1 495 ? 26.448 -31.707 -3.359 1.00 37.34 495 LEU A C 1
ATOM 3953 O O . LEU A 1 495 ? 26.740 -32.496 -4.254 1.00 37.34 495 LEU A O 1
ATOM 3957 N N . PHE A 1 496 ? 27.245 -30.697 -3.019 1.00 37.66 496 PHE A N 1
ATOM 3958 C CA . PHE A 1 496 ? 28.649 -30.628 -3.403 1.00 37.66 496 PHE A CA 1
ATOM 3959 C C . PHE A 1 496 ? 29.395 -31.700 -2.597 1.00 37.66 496 PHE A C 1
ATOM 3961 O O . PHE A 1 496 ? 29.912 -31.444 -1.513 1.00 37.66 496 PHE A O 1
ATOM 3968 N N . LEU A 1 497 ? 29.395 -32.934 -3.098 1.00 34.06 497 LEU A N 1
ATOM 3969 C CA . LEU A 1 497 ? 30.203 -34.022 -2.563 1.00 34.06 497 LEU A CA 1
ATOM 3970 C C . LEU A 1 497 ? 31.087 -34.575 -3.678 1.00 34.06 497 LEU A C 1
ATOM 3972 O O . LEU A 1 497 ? 30.624 -35.042 -4.716 1.00 34.06 497 LEU A O 1
ATOM 3976 N N . GLN A 1 498 ? 32.389 -34.431 -3.441 1.00 31.92 498 GLN A N 1
ATOM 3977 C CA . GLN A 1 498 ? 33.487 -34.964 -4.233 1.00 31.92 498 GLN A CA 1
ATOM 3978 C C . GLN A 1 498 ? 33.287 -36.452 -4.558 1.00 31.92 498 GLN A C 1
ATOM 3980 O O . GLN A 1 498 ? 33.002 -37.244 -3.666 1.00 31.92 498 GLN A O 1
ATOM 3985 N N . GLY A 1 499 ? 33.616 -36.837 -5.795 1.00 28.08 499 GLY A N 1
ATOM 3986 C CA . GLY A 1 499 ? 34.252 -38.134 -6.042 1.00 28.08 499 GLY A CA 1
ATOM 3987 C C . GLY A 1 499 ? 33.503 -39.140 -6.919 1.00 28.08 499 GLY A C 1
ATOM 3988 O O . GLY A 1 499 ? 32.841 -40.038 -6.422 1.00 28.08 499 GLY A O 1
ATOM 3989 N N . SER A 1 500 ? 33.845 -39.100 -8.210 1.00 28.39 500 SER A N 1
ATOM 3990 C CA . SER A 1 500 ? 33.972 -40.218 -9.168 1.00 28.39 500 SER A CA 1
ATOM 3991 C C . SER A 1 500 ? 32.722 -40.834 -9.844 1.00 28.39 500 SER A C 1
ATOM 3993 O O . SER A 1 500 ? 31.718 -41.101 -9.190 1.00 28.39 500 SER A O 1
ATOM 3995 N N . PRO A 1 501 ? 32.790 -41.093 -11.173 1.00 35.44 501 PRO A N 1
ATOM 3996 C CA . PRO A 1 501 ? 31.664 -41.541 -11.983 1.00 35.44 501 PRO A CA 1
ATOM 3997 C C . PRO A 1 501 ? 31.644 -43.068 -12.146 1.00 35.44 501 PRO A C 1
ATOM 3999 O O . PRO A 1 501 ? 32.632 -43.674 -12.557 1.00 35.44 501 PRO A O 1
ATOM 4002 N N . LEU A 1 502 ? 30.485 -43.689 -11.933 1.00 26.27 502 LEU A N 1
ATOM 4003 C CA . LEU A 1 502 ? 30.194 -45.037 -12.426 1.00 26.27 502 LEU A CA 1
ATOM 4004 C C . LEU A 1 502 ? 28.791 -45.040 -13.035 1.00 26.27 502 LEU A C 1
ATOM 4006 O O . LEU A 1 502 ? 27.793 -45.367 -12.401 1.00 26.27 502 LEU A O 1
ATOM 4010 N N . LEU A 1 503 ? 28.735 -44.607 -14.295 1.00 31.19 503 LEU A N 1
ATOM 4011 C CA . LEU A 1 503 ? 27.539 -44.618 -15.128 1.00 31.19 503 LEU A CA 1
ATOM 4012 C C . LEU A 1 503 ? 27.317 -46.046 -15.665 1.00 31.19 503 LEU A C 1
ATOM 4014 O O . LEU A 1 503 ? 27.873 -46.441 -16.691 1.00 31.19 503 LEU A O 1
ATOM 4018 N N . GLY A 1 504 ? 26.523 -46.836 -14.942 1.00 29.30 504 GLY A N 1
ATOM 4019 C CA . GLY A 1 504 ? 25.962 -48.099 -15.420 1.00 29.30 504 GLY A CA 1
ATOM 4020 C C . GLY A 1 504 ? 24.757 -47.837 -16.325 1.00 29.30 504 GLY A C 1
ATOM 4021 O O . GLY A 1 504 ? 23.732 -47.337 -15.881 1.00 29.30 504 GLY A O 1
ATOM 4022 N N . LYS A 1 505 ? 24.924 -48.151 -17.608 1.00 32.09 505 LYS A N 1
ATOM 4023 C CA . LYS A 1 505 ? 23.984 -48.013 -18.731 1.00 32.09 505 LYS A CA 1
ATOM 4024 C C . LYS A 1 505 ? 22.559 -48.506 -18.419 1.00 32.09 505 LYS A C 1
ATOM 4026 O O . LYS A 1 505 ? 22.387 -49.671 -18.076 1.00 32.09 505 LYS A O 1
ATOM 4031 N N . ILE A 1 506 ? 21.548 -47.678 -18.700 1.00 29.89 506 ILE A N 1
ATOM 4032 C CA . ILE A 1 506 ? 20.173 -48.131 -18.970 1.00 29.89 506 ILE A CA 1
ATOM 4033 C C . ILE A 1 506 ? 19.762 -47.611 -20.350 1.00 29.89 506 ILE A C 1
ATOM 4035 O O . ILE A 1 506 ? 19.521 -46.424 -20.557 1.00 29.89 506 ILE A O 1
ATOM 4039 N N . THR A 1 507 ? 19.742 -48.533 -21.305 1.00 29.69 507 THR A N 1
ATOM 4040 C CA . THR A 1 507 ? 19.223 -48.388 -22.665 1.00 29.69 507 THR A CA 1
ATOM 4041 C C . THR A 1 507 ? 17.696 -48.507 -22.627 1.00 29.69 507 THR A C 1
ATOM 4043 O O . THR A 1 507 ? 17.175 -49.450 -22.034 1.00 29.69 507 THR A O 1
ATOM 4046 N N . GLN A 1 508 ? 16.973 -47.584 -23.268 1.00 31.34 508 GLN A N 1
ATOM 4047 C CA . GLN A 1 508 ? 15.536 -47.741 -23.525 1.00 31.34 508 GLN A CA 1
ATOM 4048 C C . GLN A 1 508 ? 15.278 -48.821 -24.598 1.00 31.34 508 GLN A C 1
ATOM 4050 O O . GLN A 1 508 ? 16.110 -48.989 -25.495 1.00 31.34 508 GLN A O 1
ATOM 4055 N N . PRO A 1 509 ? 14.140 -49.542 -24.536 1.00 28.44 509 PRO A N 1
ATOM 4056 C CA . PRO A 1 509 ? 13.797 -50.601 -25.474 1.00 28.44 509 PRO A CA 1
ATOM 4057 C C . PRO A 1 509 ? 13.055 -50.035 -26.691 1.00 28.44 509 PRO A C 1
ATOM 4059 O O . PRO A 1 509 ? 12.140 -49.231 -26.542 1.00 28.44 509 PRO A O 1
ATOM 4062 N N . ASN A 1 510 ? 13.396 -50.510 -27.890 1.00 28.73 510 ASN A N 1
ATOM 4063 C CA . ASN A 1 510 ? 12.555 -50.345 -29.074 1.00 28.73 510 ASN A CA 1
ATOM 4064 C C . ASN A 1 510 ? 12.228 -51.713 -29.680 1.00 28.73 510 ASN A C 1
ATOM 4066 O O . ASN A 1 510 ? 13.108 -52.535 -29.927 1.00 28.73 510 ASN A O 1
ATOM 4070 N N . ASN A 1 511 ? 10.929 -51.919 -29.883 1.00 28.67 511 ASN A N 1
ATOM 4071 C CA . ASN A 1 511 ? 10.278 -53.114 -30.405 1.00 28.67 511 ASN A CA 1
ATOM 4072 C C . ASN A 1 511 ? 10.553 -53.337 -31.900 1.00 28.67 511 ASN A C 1
ATOM 4074 O O . ASN A 1 511 ? 10.495 -52.395 -32.687 1.00 28.67 511 ASN A O 1
ATOM 4078 N N . SER A 1 512 ? 10.700 -54.598 -32.313 1.00 29.41 512 SER A N 1
ATOM 4079 C CA . SER A 1 512 ? 9.935 -55.217 -33.418 1.00 29.41 512 SER A CA 1
ATOM 4080 C C . SER A 1 512 ? 10.301 -56.711 -33.578 1.00 29.41 512 SER A C 1
ATOM 4082 O O . SER A 1 512 ? 11.318 -57.143 -33.036 1.00 29.41 512 SER A O 1
ATOM 4084 N N . PRO A 1 513 ? 9.433 -57.527 -34.214 1.00 38.62 513 PRO A N 1
ATOM 4085 C CA . PRO A 1 513 ? 9.286 -58.954 -33.921 1.00 38.62 513 PRO A CA 1
ATOM 4086 C C . PRO A 1 513 ? 9.866 -59.866 -35.012 1.00 38.62 513 PRO A C 1
ATOM 4088 O O . PRO A 1 513 ? 9.761 -59.530 -36.186 1.00 38.62 513 PRO A O 1
ATOM 4091 N N . GLN A 1 514 ? 10.346 -61.065 -34.652 1.00 29.44 514 GLN A N 1
ATOM 4092 C CA . GLN A 1 514 ? 10.177 -62.284 -35.463 1.00 29.44 514 GLN A CA 1
ATOM 4093 C C . GLN A 1 514 ? 10.650 -63.559 -34.744 1.00 29.44 514 GLN A C 1
ATOM 4095 O O . GLN A 1 514 ? 11.473 -63.521 -33.836 1.00 29.44 514 GLN A O 1
ATOM 4100 N N . ALA A 1 515 ? 10.024 -64.663 -35.150 1.00 29.14 515 ALA A N 1
ATOM 4101 C CA . ALA A 1 515 ? 10.003 -66.005 -34.577 1.00 29.14 515 ALA A CA 1
ATOM 4102 C C . ALA A 1 515 ? 11.348 -66.759 -34.621 1.00 29.14 515 ALA A C 1
ATOM 4104 O O . ALA A 1 515 ? 12.119 -66.554 -35.549 1.00 29.14 515 ALA A O 1
ATOM 4105 N N . ASP A 1 516 ? 11.594 -67.678 -33.678 1.00 28.86 516 ASP A N 1
ATOM 4106 C CA . ASP A 1 516 ? 11.409 -69.125 -33.901 1.00 28.86 516 ASP A CA 1
ATOM 4107 C C . ASP A 1 516 ? 11.649 -69.950 -32.617 1.00 28.86 516 ASP A C 1
ATOM 4109 O O . ASP A 1 516 ? 12.294 -69.503 -31.668 1.00 28.86 516 ASP A O 1
ATOM 4113 N N . ALA A 1 517 ? 11.069 -71.148 -32.578 1.00 32.19 517 ALA A N 1
ATOM 4114 C CA . ALA A 1 517 ? 10.993 -72.051 -31.429 1.00 32.19 517 ALA A CA 1
ATOM 4115 C C . ALA A 1 517 ? 12.305 -72.802 -31.107 1.00 32.19 517 ALA A C 1
ATOM 4117 O O . ALA A 1 517 ? 13.018 -73.184 -32.029 1.00 32.19 517 ALA A O 1
ATOM 4118 N N . THR A 1 518 ? 12.563 -73.101 -29.816 1.00 29.95 518 THR A N 1
ATOM 4119 C CA . THR A 1 518 ? 13.032 -74.399 -29.240 1.00 29.95 518 THR A CA 1
ATOM 4120 C C . THR A 1 518 ? 13.168 -74.284 -27.696 1.00 29.95 518 THR A C 1
ATOM 4122 O O . THR A 1 518 ? 13.630 -73.273 -27.180 1.00 29.95 518 THR A O 1
ATOM 4125 N N . ILE A 1 519 ? 12.753 -75.321 -26.954 1.00 32.16 519 ILE A N 1
ATOM 4126 C CA . ILE A 1 519 ? 12.738 -75.516 -25.474 1.00 32.16 519 ILE A CA 1
ATOM 4127 C C . ILE A 1 519 ? 13.573 -76.805 -25.178 1.00 32.16 519 ILE A C 1
ATOM 4129 O O . ILE A 1 519 ? 13.556 -77.650 -26.078 1.00 32.16 519 ILE A O 1
ATOM 4133 N N . PRO A 1 520 ? 14.113 -77.167 -23.972 1.00 48.47 520 PRO A N 1
ATOM 4134 C CA . PRO A 1 520 ? 14.822 -76.525 -22.816 1.00 48.47 520 PRO A CA 1
ATOM 4135 C C . PRO A 1 520 ? 16.162 -77.317 -22.493 1.00 48.47 520 PRO A C 1
ATOM 4137 O O . PRO A 1 520 ? 16.655 -77.917 -23.449 1.00 48.47 520 PRO A O 1
ATOM 4140 N N . PRO A 1 521 ? 16.760 -77.478 -21.259 1.00 46.97 521 PRO A N 1
ATOM 4141 C CA . PRO A 1 521 ? 16.471 -76.960 -19.895 1.00 46.97 521 PRO A CA 1
ATOM 4142 C C . PRO A 1 521 ? 17.660 -76.546 -18.967 1.00 46.97 521 PRO A C 1
ATOM 4144 O O . PRO A 1 521 ? 18.827 -76.757 -19.270 1.00 46.97 521 PRO A O 1
ATOM 4147 N N . ALA A 1 522 ? 17.251 -76.084 -17.767 1.00 31.58 522 ALA A N 1
ATOM 4148 C CA . ALA A 1 522 ? 17.904 -76.135 -16.441 1.00 31.58 522 ALA A CA 1
ATOM 4149 C C . ALA A 1 522 ? 18.868 -74.994 -16.051 1.00 31.58 522 ALA A C 1
ATOM 4151 O O . ALA A 1 522 ? 20.022 -74.972 -16.450 1.00 31.58 522 ALA A O 1
ATOM 4152 N N . ASP A 1 523 ? 18.403 -74.035 -15.241 1.00 31.58 523 ASP A N 1
ATOM 4153 C CA . ASP A 1 523 ? 18.487 -74.082 -13.769 1.00 31.58 523 ASP A CA 1
ATOM 4154 C C . ASP A 1 523 ? 17.803 -72.843 -13.152 1.00 31.58 523 ASP A C 1
ATOM 4156 O O . ASP A 1 523 ? 17.829 -71.749 -13.716 1.00 31.58 523 ASP A O 1
ATOM 4160 N N . GLN A 1 524 ? 17.139 -73.019 -12.006 1.00 37.66 524 GLN A N 1
ATOM 4161 C CA . GLN A 1 524 ? 16.547 -71.919 -11.229 1.00 37.66 524 GLN A CA 1
ATOM 4162 C C . GLN A 1 524 ? 17.637 -71.062 -10.560 1.00 37.66 524 GLN A C 1
ATOM 4164 O O . GLN A 1 524 ? 18.671 -71.596 -10.158 1.00 37.66 524 GLN A O 1
ATOM 4169 N N . PRO A 1 525 ? 17.373 -69.762 -10.322 1.00 33.34 525 PRO A N 1
ATOM 4170 C CA . PRO A 1 525 ? 17.113 -69.384 -8.928 1.00 33.34 525 PRO A CA 1
ATOM 4171 C C . PRO A 1 525 ? 16.010 -68.318 -8.730 1.00 33.34 525 PRO A C 1
ATOM 4173 O O . PRO A 1 525 ? 15.870 -67.381 -9.507 1.00 33.34 525 PRO A O 1
ATOM 4176 N N . SER A 1 526 ? 15.247 -68.525 -7.648 1.00 30.70 526 SER A N 1
ATOM 4177 C CA . SER A 1 526 ? 14.501 -67.613 -6.744 1.00 30.70 526 SER A CA 1
ATOM 4178 C C . SER A 1 526 ? 14.126 -66.167 -7.153 1.00 30.70 526 SER A C 1
ATOM 4180 O O . SER A 1 526 ? 14.964 -65.433 -7.671 1.00 30.70 526 SER A O 1
ATOM 4182 N N . PRO A 1 527 ? 12.931 -65.670 -6.752 1.00 35.50 527 PRO A N 1
ATOM 4183 C CA . PRO A 1 527 ? 12.517 -64.297 -7.011 1.00 35.50 527 PRO A CA 1
ATOM 4184 C C . PRO A 1 527 ? 13.236 -63.334 -6.055 1.00 35.50 527 PRO A C 1
ATOM 4186 O O . PRO A 1 527 ? 12.977 -63.333 -4.852 1.00 35.50 527 PRO A O 1
ATOM 4189 N N . SER A 1 528 ? 14.118 -62.483 -6.575 1.00 32.69 528 SER A N 1
ATOM 4190 C CA . SER A 1 528 ? 14.515 -61.269 -5.867 1.00 32.69 528 SER A CA 1
ATOM 4191 C C . SER A 1 528 ? 13.400 -60.236 -6.025 1.00 32.69 528 SER A C 1
ATOM 4193 O O . SER A 1 528 ? 13.115 -59.727 -7.109 1.00 32.69 528 SER A O 1
ATOM 4195 N N . SER A 1 529 ? 12.733 -59.947 -4.913 1.00 37.91 529 SER A N 1
ATOM 4196 C CA . SER A 1 529 ? 11.847 -58.802 -4.738 1.00 37.91 529 SER A CA 1
ATOM 4197 C C . SER A 1 529 ? 12.580 -57.523 -5.143 1.00 37.91 529 SER A C 1
ATOM 4199 O O . SER A 1 529 ? 13.416 -57.016 -4.395 1.00 37.91 529 SER A O 1
ATOM 4201 N N . THR A 1 530 ? 12.289 -57.011 -6.337 1.00 33.69 530 THR A N 1
ATOM 4202 C CA . THR A 1 530 ? 12.733 -55.678 -6.745 1.00 33.69 530 THR A CA 1
ATOM 4203 C C . THR A 1 530 ? 11.771 -54.689 -6.103 1.00 33.69 530 THR A C 1
ATOM 4205 O O . THR A 1 530 ? 10.691 -54.422 -6.626 1.00 33.69 530 THR A O 1
ATOM 4208 N N . SER A 1 531 ? 12.122 -54.219 -4.909 1.00 37.00 531 SER A N 1
ATOM 4209 C CA . SER A 1 531 ? 11.471 -53.076 -4.281 1.00 37.00 531 SER A CA 1
ATOM 4210 C C . SER A 1 531 ? 11.648 -51.886 -5.221 1.00 37.00 531 SER A C 1
ATOM 4212 O O . SER A 1 531 ? 12.770 -51.442 -5.448 1.00 37.00 531 SER A O 1
ATOM 4214 N N . LEU A 1 532 ? 10.559 -51.402 -5.815 1.00 43.81 532 LEU A N 1
ATOM 4215 C CA . LEU A 1 532 ? 10.545 -50.115 -6.502 1.00 43.81 532 LEU A CA 1
ATOM 4216 C C . LEU A 1 532 ? 10.885 -49.048 -5.455 1.00 43.81 532 LEU A C 1
ATOM 4218 O O . LEU A 1 532 ? 10.051 -48.731 -4.608 1.00 43.81 532 LEU A O 1
ATOM 4222 N N . GLU A 1 533 ? 12.115 -48.539 -5.468 1.00 48.72 533 GLU A N 1
ATOM 4223 C CA . GLU A 1 533 ? 12.486 -47.357 -4.692 1.00 48.72 533 GLU A CA 1
ATOM 4224 C C . GLU A 1 533 ? 11.700 -46.170 -5.259 1.00 48.72 533 GLU A C 1
ATOM 4226 O O . GLU A 1 533 ? 12.046 -45.589 -6.286 1.00 48.72 533 GLU A O 1
ATOM 4231 N N . VAL A 1 534 ? 10.564 -45.868 -4.629 1.00 54.97 534 VAL A N 1
ATOM 4232 C CA . VAL A 1 534 ? 9.786 -44.662 -4.909 1.00 54.97 534 VAL A CA 1
ATOM 4233 C C . VAL A 1 534 ? 10.672 -43.469 -4.566 1.00 54.97 534 VAL A C 1
ATOM 4235 O O . VAL A 1 534 ? 11.178 -43.388 -3.447 1.00 54.97 534 VAL A O 1
ATOM 4238 N N . ASP A 1 535 ? 10.860 -42.557 -5.524 1.00 67.69 535 ASP A N 1
ATOM 4239 C CA . ASP A 1 535 ? 11.627 -41.328 -5.321 1.00 67.69 535 ASP A CA 1
ATOM 4240 C C . ASP A 1 535 ? 11.145 -40.622 -4.033 1.00 67.69 535 ASP A C 1
ATOM 4242 O O . ASP A 1 535 ? 9.971 -40.233 -3.940 1.00 67.69 535 ASP A O 1
ATOM 4246 N N . PRO A 1 536 ? 12.015 -40.445 -3.021 1.00 68.69 536 PRO A N 1
ATOM 4247 C CA . PRO A 1 536 ? 11.643 -39.841 -1.749 1.00 68.69 536 PRO A CA 1
ATOM 4248 C C . PRO A 1 536 ? 11.246 -38.363 -1.874 1.00 68.69 536 PRO A C 1
ATOM 4250 O O . PRO A 1 536 ? 10.815 -37.780 -0.883 1.00 68.69 536 PRO A O 1
ATOM 4253 N N . GLN A 1 537 ? 11.420 -37.711 -3.029 1.00 76.19 537 GLN A N 1
ATOM 4254 C CA . GLN A 1 537 ? 10.834 -36.395 -3.306 1.00 76.19 537 GLN A CA 1
ATOM 4255 C C . GLN A 1 537 ? 9.364 -36.504 -3.724 1.00 76.19 537 GLN A C 1
ATOM 4257 O O . GLN A 1 537 ? 8.536 -35.708 -3.280 1.00 76.19 537 GLN A O 1
ATOM 4262 N N . LEU A 1 538 ? 9.018 -37.516 -4.524 1.00 79.88 538 LEU A N 1
ATOM 4263 C CA . LEU A 1 538 ? 7.652 -37.735 -4.997 1.00 79.88 538 LEU A CA 1
ATOM 4264 C C . LEU A 1 538 ? 6.701 -38.072 -3.837 1.00 79.88 538 LEU A C 1
ATOM 4266 O O . LEU A 1 538 ? 5.563 -37.605 -3.823 1.00 79.88 538 LEU A O 1
ATOM 4270 N N . GLY A 1 539 ? 7.191 -38.810 -2.834 1.00 84.69 539 GLY A N 1
ATOM 4271 C CA . GLY A 1 539 ? 6.446 -39.100 -1.604 1.00 84.69 539 GLY A CA 1
ATOM 4272 C C . GLY A 1 539 ? 6.082 -37.845 -0.799 1.00 84.69 539 GLY A C 1
ATOM 4273 O O . GLY A 1 539 ? 4.925 -37.674 -0.421 1.00 84.69 539 GLY A O 1
ATOM 4274 N N . GLU A 1 540 ? 7.033 -36.928 -0.597 1.00 86.12 540 GLU A N 1
ATOM 4275 C CA . GLU A 1 540 ? 6.790 -35.668 0.130 1.00 86.12 540 GLU A CA 1
ATOM 4276 C C . GLU A 1 540 ? 5.819 -34.755 -0.628 1.00 86.12 540 GLU A C 1
ATOM 4278 O O . GLU A 1 540 ? 4.929 -34.154 -0.029 1.00 86.12 540 GLU A O 1
ATOM 4283 N N . ILE A 1 541 ? 5.945 -34.675 -1.958 1.00 86.88 541 ILE A N 1
ATOM 4284 C CA . ILE A 1 541 ? 5.028 -33.893 -2.800 1.00 86.88 541 ILE A CA 1
ATOM 4285 C C . ILE A 1 541 ? 3.602 -34.447 -2.698 1.00 86.88 541 ILE A C 1
ATOM 4287 O O . ILE A 1 541 ? 2.659 -33.678 -2.498 1.00 86.88 541 ILE A O 1
ATOM 4291 N N . ALA A 1 542 ? 3.439 -35.771 -2.789 1.00 88.81 542 ALA A N 1
ATOM 4292 C CA . ALA A 1 542 ? 2.140 -36.420 -2.634 1.00 88.81 542 ALA A CA 1
ATOM 4293 C C . ALA A 1 542 ? 1.541 -36.154 -1.244 1.00 88.81 542 ALA A C 1
ATOM 4295 O O . ALA A 1 542 ? 0.363 -35.806 -1.142 1.00 88.81 542 ALA A O 1
ATOM 4296 N N . ARG A 1 543 ? 2.359 -36.225 -0.185 1.00 91.88 543 ARG A N 1
ATOM 4297 C CA . ARG A 1 543 ? 1.912 -35.947 1.184 1.00 91.88 543 ARG A CA 1
ATOM 4298 C C . ARG A 1 543 ? 1.493 -34.490 1.378 1.00 91.88 543 ARG A C 1
ATOM 4300 O O . ARG A 1 543 ? 0.459 -34.227 1.985 1.00 91.88 543 ARG A O 1
ATOM 4307 N N . ILE A 1 544 ? 2.238 -33.535 0.821 1.00 88.81 544 ILE A N 1
ATOM 4308 C CA . ILE A 1 544 ? 1.866 -32.111 0.842 1.00 88.81 544 ILE A CA 1
ATOM 4309 C C . ILE A 1 544 ? 0.534 -31.886 0.122 1.00 88.81 544 ILE A C 1
ATOM 4311 O O . ILE A 1 544 ? -0.296 -31.120 0.618 1.00 88.81 544 ILE A O 1
ATOM 4315 N N . ALA A 1 545 ? 0.314 -32.535 -1.025 1.00 89.81 545 ALA A N 1
ATOM 4316 C CA . ALA A 1 545 ? -0.940 -32.426 -1.768 1.00 89.81 545 ALA A CA 1
ATOM 4317 C C . ALA A 1 545 ? -2.125 -32.989 -0.963 1.00 89.81 545 ALA A C 1
ATOM 4319 O O . ALA A 1 545 ? -3.153 -32.323 -0.836 1.00 89.81 545 ALA A O 1
ATOM 4320 N N . GLU A 1 546 ? -1.954 -34.163 -0.350 1.00 93.69 546 GLU A N 1
ATOM 4321 C CA . GLU A 1 546 ? -2.950 -34.791 0.527 1.00 93.69 546 GLU A CA 1
ATOM 4322 C C . GLU A 1 546 ? -3.287 -33.909 1.740 1.00 93.69 546 GLU A C 1
ATOM 4324 O O . GLU A 1 546 ? -4.458 -33.623 2.001 1.00 93.69 546 GLU A O 1
ATOM 4329 N N . LEU A 1 547 ? -2.271 -33.418 2.459 1.00 91.50 547 LEU A N 1
ATOM 4330 C CA . LEU A 1 547 ? -2.452 -32.518 3.602 1.00 91.50 547 LEU A CA 1
ATOM 4331 C C . LEU A 1 547 ? -3.121 -31.205 3.190 1.00 91.50 547 LEU A C 1
ATOM 4333 O O . LEU A 1 547 ? -3.976 -30.700 3.911 1.00 91.50 547 LEU A O 1
ATOM 4337 N N . THR A 1 548 ? -2.777 -30.656 2.023 1.00 89.19 548 THR A N 1
ATOM 4338 C CA . THR A 1 548 ? -3.399 -29.429 1.506 1.00 89.19 548 THR A CA 1
ATOM 4339 C C . THR A 1 548 ? -4.880 -29.640 1.212 1.00 89.19 548 THR A C 1
ATOM 4341 O O . THR A 1 548 ? -5.695 -28.806 1.601 1.00 89.19 548 THR A O 1
ATOM 4344 N N . GLN A 1 549 ? -5.247 -30.764 0.592 1.00 90.88 549 GLN A N 1
ATOM 4345 C CA . GLN A 1 549 ? -6.649 -31.097 0.347 1.00 90.88 549 GLN A CA 1
ATOM 4346 C C . GLN A 1 549 ? -7.414 -31.338 1.656 1.00 90.88 549 GLN A C 1
ATOM 4348 O O . GLN A 1 549 ? -8.547 -30.884 1.801 1.00 90.88 549 GLN A O 1
ATOM 4353 N N . THR A 1 550 ? -6.784 -32.012 2.619 1.00 92.56 550 THR A N 1
ATOM 4354 C CA . THR A 1 550 ? -7.375 -32.308 3.931 1.00 92.56 550 THR A CA 1
ATOM 4355 C C . THR A 1 550 ? -7.635 -31.022 4.713 1.00 92.56 550 THR A C 1
ATOM 4357 O O . THR A 1 550 ? -8.756 -30.791 5.155 1.00 92.56 550 THR A O 1
ATOM 4360 N N . LEU A 1 551 ? -6.636 -30.137 4.802 1.00 89.06 551 LEU A N 1
ATOM 4361 C CA . LEU A 1 551 ? -6.767 -28.819 5.427 1.00 89.06 551 LEU A CA 1
ATOM 4362 C C . LEU A 1 551 ? -7.838 -27.974 4.742 1.00 89.06 551 LEU A C 1
ATOM 4364 O O . LEU A 1 551 ? -8.640 -27.350 5.423 1.00 89.06 551 LEU A O 1
ATOM 4368 N N . LYS A 1 552 ? -7.901 -27.990 3.407 1.00 87.69 552 LYS A N 1
ATOM 4369 C CA . LYS A 1 552 ? -8.936 -27.265 2.666 1.00 87.69 552 LYS A CA 1
ATOM 4370 C C . LYS A 1 552 ? -10.341 -27.741 3.036 1.00 87.69 552 LYS A C 1
ATOM 4372 O O . LYS A 1 552 ? -11.199 -26.906 3.285 1.00 87.69 552 LYS A O 1
ATOM 4377 N N . ASN A 1 553 ? -10.566 -29.054 3.096 1.00 88.69 553 ASN A N 1
ATOM 4378 C CA . ASN A 1 553 ? -11.862 -29.620 3.482 1.00 88.69 553 ASN A CA 1
ATOM 4379 C C . ASN A 1 553 ? -12.227 -29.255 4.927 1.00 88.69 553 ASN A C 1
ATOM 4381 O O . ASN A 1 553 ? -13.370 -28.931 5.228 1.00 88.69 553 ASN A O 1
ATOM 4385 N N . GLU A 1 554 ? -11.239 -29.276 5.816 1.00 87.56 554 GLU A N 1
ATOM 4386 C CA . GLU A 1 554 ? -11.400 -28.916 7.223 1.00 87.56 554 GLU A CA 1
ATOM 4387 C C . GLU A 1 554 ? -11.651 -27.426 7.435 1.00 87.56 554 GLU A C 1
ATOM 4389 O O . GLU A 1 554 ? -12.249 -27.057 8.439 1.00 87.56 554 GLU A O 1
ATOM 4394 N N . MET A 1 555 ? -11.260 -26.582 6.483 1.00 83.62 555 MET A N 1
ATOM 4395 C CA . MET A 1 555 ? -11.482 -25.141 6.530 1.00 83.62 555 MET A CA 1
ATOM 4396 C C . MET A 1 555 ? -12.795 -24.675 5.893 1.00 83.62 555 MET A C 1
ATOM 4398 O O . MET A 1 555 ? -13.095 -23.492 5.975 1.00 83.62 555 MET A O 1
ATOM 4402 N N . LEU A 1 556 ? -13.588 -25.564 5.280 1.00 83.06 556 LEU A N 1
ATOM 4403 C CA . LEU A 1 556 ? -14.791 -25.167 4.530 1.00 83.06 556 LEU A CA 1
ATOM 4404 C C . LEU A 1 556 ? -15.835 -24.410 5.365 1.00 83.06 556 LEU A C 1
ATOM 4406 O O . LEU A 1 556 ? -16.541 -23.571 4.811 1.00 83.06 556 LEU A O 1
ATOM 4410 N N . ASP A 1 557 ? -15.912 -24.689 6.667 1.00 80.81 557 ASP A N 1
ATOM 4411 C CA . ASP A 1 557 ? -16.892 -24.073 7.573 1.00 80.81 557 ASP A CA 1
ATOM 4412 C C . ASP A 1 557 ? -16.368 -22.796 8.255 1.00 80.81 557 ASP A C 1
ATOM 4414 O O . ASP A 1 557 ? -17.089 -22.183 9.030 1.00 80.81 557 ASP A O 1
ATOM 4418 N N . PHE A 1 558 ? -15.113 -22.406 8.011 1.00 81.31 558 PHE A N 1
ATOM 4419 C CA . PHE A 1 558 ? -14.534 -21.167 8.533 1.00 81.31 558 PHE A CA 1
ATOM 4420 C C . PHE A 1 558 ? -14.678 -20.068 7.478 1.00 81.31 558 PHE A C 1
ATOM 4422 O O . PHE A 1 558 ? -13.802 -19.909 6.629 1.00 81.31 558 PHE A O 1
ATOM 4429 N N . ASN A 1 559 ? -15.812 -19.366 7.486 1.00 84.19 559 ASN A N 1
ATOM 4430 C CA . ASN A 1 559 ? -16.144 -18.342 6.492 1.00 84.19 559 ASN A CA 1
ATOM 4431 C C . ASN A 1 559 ? -16.843 -17.093 7.064 1.00 84.19 559 ASN A C 1
ATOM 4433 O O . ASN A 1 559 ? -17.217 -16.211 6.289 1.00 84.19 559 ASN A O 1
ATOM 4437 N N . ASP A 1 560 ? -16.985 -16.991 8.385 1.00 86.69 560 ASP A N 1
ATOM 4438 C CA . ASP A 1 560 ? -17.630 -15.870 9.071 1.00 86.69 560 ASP A CA 1
ATOM 4439 C C . ASP A 1 560 ? -16.693 -14.652 9.187 1.00 86.69 560 ASP A C 1
ATOM 4441 O O . ASP A 1 560 ? -17.154 -13.510 9.199 1.00 86.69 560 ASP A O 1
ATOM 4445 N N . ALA A 1 561 ? -15.374 -14.873 9.230 1.00 91.38 561 ALA A N 1
ATOM 4446 C CA . ALA A 1 561 ? -14.341 -13.839 9.326 1.00 91.38 561 ALA A CA 1
ATOM 4447 C C . ALA A 1 561 ? -13.398 -13.841 8.106 1.00 91.38 561 ALA A C 1
ATOM 4449 O O . ALA A 1 561 ? -12.171 -13.952 8.224 1.00 91.38 561 ALA A O 1
ATOM 4450 N N . GLU A 1 562 ? -13.987 -13.705 6.914 1.00 93.12 562 GLU A N 1
ATOM 4451 C CA . GLU A 1 562 ? -13.265 -13.592 5.644 1.00 93.12 562 GLU A CA 1
ATOM 4452 C C . GLU A 1 562 ? -12.707 -12.176 5.401 1.00 93.12 562 GLU A C 1
ATOM 4454 O O . GLU A 1 562 ? -13.441 -11.189 5.385 1.00 93.12 562 GLU A O 1
ATOM 4459 N N . TYR A 1 563 ? -11.414 -12.096 5.083 1.00 93.88 563 TYR A N 1
ATOM 4460 C CA . TYR A 1 563 ? -10.724 -10.884 4.645 1.00 93.88 563 TYR A CA 1
ATOM 4461 C C . TYR A 1 563 ? -10.237 -11.015 3.204 1.00 93.88 563 TYR A C 1
ATOM 4463 O O . TYR A 1 563 ? -9.767 -12.069 2.765 1.00 93.88 563 TYR A O 1
ATOM 4471 N N . LYS A 1 564 ? -10.296 -9.901 2.473 1.00 91.69 564 LYS A N 1
ATOM 4472 C CA . LYS A 1 564 ? -9.673 -9.742 1.155 1.00 91.69 564 LYS A CA 1
ATOM 4473 C C . LYS A 1 564 ? -8.490 -8.795 1.279 1.00 91.69 564 LYS A C 1
ATOM 4475 O O . LYS A 1 564 ? -8.543 -7.837 2.047 1.00 91.69 564 LYS A O 1
ATOM 4480 N N . ILE A 1 565 ? -7.442 -9.043 0.502 1.00 91.81 565 ILE A N 1
ATOM 4481 C CA . ILE A 1 565 ? -6.329 -8.097 0.415 1.00 91.81 565 ILE A CA 1
ATOM 4482 C C . ILE A 1 565 ? -6.820 -6.863 -0.340 1.00 91.81 565 ILE A C 1
ATOM 4484 O O . ILE A 1 565 ? -7.232 -6.968 -1.492 1.00 91.81 565 ILE A O 1
ATOM 4488 N N . HIS A 1 566 ? -6.782 -5.711 0.328 1.00 93.31 566 HIS A N 1
ATOM 4489 C CA . HIS A 1 566 ? -7.170 -4.422 -0.248 1.00 93.31 566 HIS A CA 1
ATOM 4490 C C . HIS A 1 566 ? -5.970 -3.650 -0.793 1.00 93.31 566 HIS A C 1
ATOM 4492 O O . HIS A 1 566 ? -6.022 -3.111 -1.892 1.00 93.31 566 HIS A O 1
ATOM 4498 N N . ALA A 1 567 ? -4.874 -3.609 -0.033 1.00 94.56 567 ALA A N 1
ATOM 4499 C CA . ALA A 1 567 ? -3.671 -2.886 -0.416 1.00 94.56 567 ALA A CA 1
ATOM 4500 C C . ALA A 1 567 ? -2.400 -3.638 -0.011 1.00 94.56 567 ALA A C 1
ATOM 4502 O O . ALA A 1 567 ? -2.373 -4.319 1.016 1.00 94.56 567 ALA A O 1
ATOM 4503 N N . VAL A 1 568 ? -1.344 -3.487 -0.811 1.00 94.12 568 VAL A N 1
ATOM 4504 C CA . VAL A 1 568 ? -0.009 -4.039 -0.560 1.00 94.12 568 VAL A CA 1
ATOM 4505 C C . VAL A 1 568 ? 1.011 -2.918 -0.708 1.00 94.12 568 VAL A C 1
ATOM 4507 O O . VAL A 1 568 ? 1.267 -2.442 -1.814 1.00 94.12 568 VAL A O 1
ATOM 4510 N N . PHE A 1 569 ? 1.597 -2.502 0.412 1.00 93.38 569 PHE A N 1
ATOM 4511 C CA . PHE A 1 569 ? 2.728 -1.580 0.414 1.00 93.38 569 PHE A CA 1
ATOM 4512 C C . PHE A 1 569 ? 3.985 -2.330 -0.005 1.00 93.38 569 PHE A C 1
ATOM 4514 O O . PHE A 1 569 ? 4.324 -3.365 0.571 1.00 93.38 569 PHE A O 1
ATOM 4521 N N . HIS A 1 570 ? 4.675 -1.799 -1.003 1.00 89.94 570 HIS A N 1
ATOM 4522 C CA . HIS A 1 570 ? 5.928 -2.344 -1.481 1.00 89.94 570 HIS A CA 1
ATOM 4523 C C . HIS A 1 570 ? 7.056 -1.358 -1.200 1.00 89.94 570 HIS A C 1
ATOM 4525 O O . HIS A 1 570 ? 6.888 -0.147 -1.326 1.00 89.94 570 HIS A O 1
ATOM 4531 N N . HIS A 1 571 ? 8.207 -1.901 -0.814 1.00 86.38 571 HIS A N 1
ATOM 4532 C CA . HIS A 1 571 ? 9.426 -1.139 -0.606 1.00 86.38 571 HIS A CA 1
ATOM 4533 C C . HIS A 1 571 ? 10.554 -1.812 -1.372 1.00 86.38 571 HIS A C 1
ATOM 4535 O O . HIS A 1 571 ? 10.942 -2.935 -1.037 1.00 86.38 571 HIS A O 1
ATOM 4541 N N . GLU A 1 572 ? 11.128 -1.116 -2.341 1.00 83.31 572 GLU A N 1
ATOM 4542 C CA . GLU A 1 572 ? 12.319 -1.563 -3.057 1.00 83.31 572 GLU A CA 1
ATOM 4543 C C . GLU A 1 572 ? 13.538 -0.797 -2.558 1.00 83.31 572 GLU A C 1
ATOM 4545 O O . GLU A 1 572 ? 13.513 0.423 -2.479 1.00 83.31 572 GLU A O 1
ATOM 4550 N N . GLY A 1 573 ? 14.614 -1.503 -2.215 1.00 79.19 573 GLY A N 1
ATOM 4551 C CA . GLY A 1 573 ? 15.822 -0.888 -1.666 1.00 79.19 573 GLY A CA 1
ATOM 4552 C C . GLY A 1 573 ? 16.346 -1.598 -0.423 1.00 79.19 573 GLY A C 1
ATOM 4553 O O . GLY A 1 573 ? 15.887 -2.689 -0.064 1.00 79.19 573 GLY A O 1
ATOM 4554 N N . GLY A 1 574 ? 17.343 -0.978 0.208 1.00 69.06 574 GLY A N 1
ATOM 4555 C CA . GLY A 1 574 ? 17.994 -1.462 1.422 1.00 69.06 574 GLY A CA 1
ATOM 4556 C C . GLY A 1 574 ? 17.188 -1.190 2.696 1.00 69.06 574 GLY A C 1
ATOM 4557 O O . GLY A 1 574 ? 16.025 -0.809 2.659 1.00 69.06 574 GLY A O 1
ATOM 4558 N N . ALA A 1 575 ? 17.809 -1.397 3.860 1.00 68.69 575 ALA A N 1
ATOM 4559 C CA . ALA A 1 575 ? 17.154 -1.146 5.149 1.00 68.69 575 ALA A CA 1
ATOM 4560 C C . ALA A 1 575 ? 16.969 0.354 5.458 1.00 68.69 575 ALA A C 1
ATOM 4562 O O . ALA A 1 575 ? 16.034 0.711 6.161 1.00 68.69 575 ALA A O 1
ATOM 4563 N N . ASN A 1 576 ? 17.847 1.213 4.925 1.00 63.94 576 ASN A N 1
ATOM 4564 C CA . ASN A 1 576 ? 17.905 2.646 5.254 1.00 63.94 576 ASN A CA 1
ATOM 4565 C C . ASN A 1 576 ? 17.586 3.560 4.059 1.00 63.94 576 ASN A C 1
ATOM 4567 O O . ASN A 1 576 ? 17.671 4.777 4.183 1.00 63.94 576 ASN A O 1
ATOM 4571 N N . PHE A 1 577 ? 17.332 2.983 2.885 1.00 68.12 577 PHE A N 1
ATOM 4572 C CA . PHE A 1 577 ? 17.016 3.720 1.668 1.00 68.12 577 PHE A CA 1
ATOM 4573 C C . PHE A 1 577 ? 16.168 2.847 0.747 1.00 68.12 577 PHE A C 1
ATOM 4575 O O . PHE A 1 577 ? 16.376 1.633 0.687 1.00 68.12 577 PHE A O 1
ATOM 4582 N N . GLY A 1 578 ? 15.297 3.465 -0.033 1.00 76.94 578 GLY A N 1
ATOM 4583 C CA . GLY A 1 578 ? 14.526 2.785 -1.055 1.00 76.94 578 GLY A CA 1
ATOM 4584 C C . GLY A 1 578 ? 13.401 3.633 -1.623 1.00 76.94 578 GLY A C 1
ATOM 4585 O O . GLY A 1 578 ? 13.387 4.851 -1.481 1.00 76.94 578 GLY A O 1
ATOM 4586 N N . HIS A 1 579 ? 12.475 2.991 -2.312 1.00 82.56 579 HIS A N 1
ATOM 4587 C CA . HIS A 1 579 ? 11.308 3.619 -2.905 1.00 82.56 579 HIS A CA 1
ATOM 4588 C C . HIS A 1 579 ? 10.057 2.871 -2.471 1.00 82.56 579 HIS A C 1
ATOM 4590 O O . HIS A 1 579 ? 10.036 1.638 -2.479 1.00 82.56 579 HIS A O 1
ATOM 4596 N N . TYR A 1 580 ? 9.036 3.623 -2.073 1.00 86.50 580 TYR A N 1
ATOM 4597 C CA . TYR A 1 580 ? 7.743 3.082 -1.686 1.00 86.50 580 TYR A CA 1
ATOM 4598 C C . TYR A 1 580 ? 6.729 3.293 -2.800 1.00 86.50 580 TYR A C 1
ATOM 4600 O O . TYR A 1 580 ? 6.640 4.371 -3.383 1.00 86.50 580 TYR A O 1
ATOM 4608 N N . TRP A 1 581 ? 5.922 2.270 -3.035 1.00 91.88 581 TRP A N 1
ATOM 4609 C CA . TRP A 1 581 ? 4.679 2.380 -3.785 1.00 91.88 581 TRP A CA 1
ATOM 4610 C C . TRP A 1 581 ? 3.627 1.490 -3.138 1.00 91.88 581 TRP A C 1
ATOM 4612 O O . TRP A 1 581 ? 3.934 0.630 -2.305 1.00 91.88 581 TRP A O 1
ATOM 4622 N N . VAL A 1 582 ? 2.371 1.670 -3.529 1.00 95.12 582 VAL A N 1
ATOM 4623 C CA . VAL A 1 582 ? 1.273 0.843 -3.029 1.00 95.12 582 VAL A CA 1
ATOM 4624 C C . VAL A 1 582 ? 0.479 0.260 -4.187 1.00 95.12 582 VAL A C 1
ATOM 4626 O O . VAL A 1 582 ? 0.136 0.952 -5.143 1.00 95.12 582 VAL A O 1
ATOM 4629 N N . TYR A 1 583 ? 0.197 -1.035 -4.109 1.00 94.25 583 TYR A N 1
ATOM 4630 C CA . TYR A 1 583 ? -0.824 -1.664 -4.934 1.00 94.25 583 TYR A CA 1
ATOM 4631 C C . TYR A 1 583 ? -2.150 -1.574 -4.199 1.00 94.25 583 TYR A C 1
ATOM 4633 O O . TYR A 1 583 ? -2.206 -1.951 -3.031 1.00 94.25 583 TYR A O 1
ATOM 4641 N N . ILE A 1 584 ? -3.204 -1.102 -4.855 1.00 94.62 584 ILE A N 1
ATOM 4642 C CA . ILE A 1 584 ? -4.547 -1.053 -4.275 1.00 94.62 584 ILE A CA 1
ATOM 4643 C C . ILE A 1 584 ? -5.509 -1.746 -5.229 1.00 94.62 584 ILE A C 1
ATOM 4645 O O . ILE A 1 584 ? -5.467 -1.530 -6.442 1.00 94.62 584 ILE A O 1
ATOM 4649 N N . TYR A 1 585 ? -6.349 -2.608 -4.672 1.00 92.38 585 TYR A N 1
ATOM 4650 C CA . TYR A 1 585 ? -7.396 -3.287 -5.408 1.00 92.38 585 TYR A CA 1
ATOM 4651 C C . TYR A 1 585 ? -8.605 -2.365 -5.540 1.00 92.38 585 TYR A C 1
ATOM 4653 O O . TYR A 1 585 ? -9.184 -1.938 -4.539 1.00 92.38 585 TYR A O 1
ATOM 4661 N N . ASP A 1 586 ? -8.981 -2.054 -6.776 1.00 89.56 586 ASP A N 1
ATOM 4662 C CA . ASP A 1 586 ? -10.187 -1.293 -7.070 1.00 89.56 586 ASP A CA 1
ATOM 4663 C C . ASP A 1 586 ? -11.335 -2.264 -7.344 1.00 89.56 586 ASP A C 1
ATOM 4665 O O . ASP A 1 586 ? -11.480 -2.796 -8.446 1.00 89.56 586 ASP A O 1
ATOM 4669 N N . ASP A 1 587 ? -12.142 -2.518 -6.314 1.00 85.12 587 ASP A N 1
ATOM 4670 C CA . ASP A 1 587 ? -13.334 -3.360 -6.398 1.00 85.12 587 ASP A CA 1
ATOM 4671 C C . ASP A 1 587 ? -14.582 -2.607 -6.890 1.00 85.12 587 ASP A C 1
ATOM 4673 O O . ASP A 1 587 ? -15.632 -3.228 -7.077 1.00 85.12 587 ASP A O 1
ATOM 4677 N N . LYS A 1 588 ? -14.481 -1.285 -7.098 1.00 81.44 588 LYS A N 1
ATOM 4678 C CA . LYS A 1 588 ? -15.586 -0.411 -7.526 1.00 81.44 588 LYS A CA 1
ATOM 4679 C C . LYS A 1 588 ? -15.570 -0.112 -9.015 1.00 81.44 588 LYS A C 1
ATOM 4681 O O . LYS A 1 588 ? -16.599 0.317 -9.540 1.00 81.44 588 LYS A O 1
ATOM 4686 N N . ALA A 1 589 ? -14.437 -0.310 -9.680 1.00 80.12 589 ALA A N 1
ATOM 4687 C CA . ALA A 1 589 ? -14.364 -0.280 -11.131 1.00 80.12 589 ALA A CA 1
ATOM 4688 C C . ALA A 1 589 ? -15.338 -1.299 -11.752 1.00 80.12 589 ALA A C 1
ATOM 4690 O O . ALA A 1 589 ? -15.620 -2.347 -11.169 1.00 80.12 589 ALA A O 1
ATOM 4691 N N . GLU A 1 590 ? -15.830 -1.011 -12.963 1.00 79.88 590 GLU A N 1
ATOM 4692 C CA . GLU A 1 590 ? -16.705 -1.938 -13.703 1.00 79.88 590 GLU A CA 1
ATOM 4693 C C . GLU A 1 590 ? -16.062 -3.322 -13.869 1.00 79.88 590 GLU A C 1
ATOM 4695 O O . GLU A 1 590 ? -16.738 -4.349 -13.794 1.00 79.88 590 GLU A O 1
ATOM 4700 N N . VAL A 1 591 ? -14.740 -3.334 -14.051 1.00 83.38 591 VAL A N 1
ATOM 4701 C CA . VAL A 1 591 ? -13.902 -4.527 -14.007 1.00 83.38 591 VAL A CA 1
ATOM 4702 C C . VAL A 1 591 ? -12.949 -4.383 -12.820 1.00 83.38 591 VAL A C 1
ATOM 4704 O O . VAL A 1 591 ? -12.084 -3.505 -12.857 1.00 83.38 591 VAL A O 1
ATOM 4707 N N . PRO A 1 592 ? -13.092 -5.215 -11.771 1.00 86.12 592 PRO A N 1
ATOM 4708 C CA . PRO A 1 592 ? -12.192 -5.179 -10.629 1.00 86.12 592 PRO A CA 1
ATOM 4709 C C . PRO A 1 592 ? -10.750 -5.440 -11.051 1.00 86.12 592 PRO A C 1
ATOM 4711 O O . PRO A 1 592 ? -10.481 -6.422 -11.746 1.00 86.12 592 PRO A O 1
ATOM 4714 N N . ARG A 1 593 ? -9.830 -4.588 -10.606 1.00 87.06 593 ARG A N 1
ATOM 4715 C CA . ARG A 1 593 ? -8.439 -4.593 -11.073 1.00 87.06 593 ARG A CA 1
ATOM 4716 C C . ARG A 1 593 ? -7.477 -4.109 -10.004 1.00 87.06 593 ARG A C 1
ATOM 4718 O O . ARG A 1 593 ? -7.852 -3.356 -9.104 1.00 87.06 593 ARG A O 1
ATOM 4725 N N . TRP A 1 594 ? -6.222 -4.521 -10.117 1.00 88.75 594 TRP A N 1
ATOM 4726 C CA . TRP A 1 594 ? -5.146 -3.971 -9.304 1.00 88.75 594 TRP A CA 1
ATOM 4727 C C . TRP A 1 594 ? -4.551 -2.730 -9.958 1.00 88.75 594 TRP A C 1
ATOM 4729 O O . TRP A 1 594 ? -4.206 -2.733 -11.138 1.00 88.75 594 TRP A O 1
ATOM 4739 N N . LEU A 1 595 ? -4.380 -1.679 -9.162 1.00 88.56 595 LEU A N 1
ATOM 4740 C CA . LEU A 1 595 ? -3.707 -0.453 -9.570 1.00 88.56 595 LEU A CA 1
ATOM 4741 C C . LEU A 1 595 ? -2.411 -0.290 -8.769 1.00 88.56 595 LEU A C 1
ATOM 4743 O O . LEU A 1 595 ? -2.398 -0.457 -7.549 1.00 88.56 595 LEU A O 1
ATOM 4747 N N . LYS A 1 596 ? -1.315 0.041 -9.453 1.00 89.31 596 LYS A N 1
ATOM 4748 C CA . LYS A 1 596 ? -0.039 0.452 -8.866 1.00 89.31 596 LYS A CA 1
ATOM 4749 C C . LYS A 1 596 ? -0.022 1.972 -8.751 1.00 89.31 596 LYS A C 1
ATOM 4751 O O . LYS A 1 596 ? -0.080 2.664 -9.762 1.00 89.31 596 LYS A O 1
ATOM 4756 N N . TYR A 1 597 ? 0.126 2.473 -7.531 1.00 91.00 597 TYR A N 1
ATOM 4757 C CA . TYR A 1 597 ? 0.295 3.890 -7.225 1.00 91.00 597 TYR A CA 1
ATOM 4758 C C . TYR A 1 597 ? 1.759 4.143 -6.874 1.00 91.00 597 TYR A C 1
ATOM 4760 O O . TYR A 1 597 ? 2.200 3.799 -5.776 1.00 91.00 597 TYR A O 1
ATOM 4768 N N . SER A 1 598 ? 2.507 4.724 -7.810 1.00 87.56 598 SER A N 1
ATOM 4769 C CA . SER A 1 598 ? 3.905 5.124 -7.633 1.00 87.56 598 SER A CA 1
ATOM 4770 C C . SER A 1 598 ? 4.004 6.621 -7.875 1.00 87.56 598 SER A C 1
ATOM 4772 O O . SER A 1 598 ? 4.067 7.063 -9.020 1.00 87.56 598 SER A O 1
ATOM 4774 N N . ASP A 1 599 ? 3.959 7.389 -6.787 1.00 89.06 599 ASP A N 1
ATOM 4775 C CA . ASP A 1 599 ? 3.958 8.850 -6.816 1.00 89.06 599 ASP A CA 1
ATOM 4776 C C . ASP A 1 599 ? 2.941 9.417 -7.822 1.00 89.06 599 ASP A C 1
ATOM 4778 O O . ASP A 1 599 ? 1.734 9.208 -7.677 1.00 89.06 599 ASP A O 1
ATOM 4782 N N . ASP A 1 600 ? 3.412 10.141 -8.835 1.00 80.88 600 ASP A N 1
ATOM 4783 C CA . ASP A 1 600 ? 2.608 10.845 -9.831 1.00 80.88 600 ASP A CA 1
ATOM 4784 C C . ASP A 1 600 ? 1.947 9.906 -10.850 1.00 80.88 600 ASP A C 1
ATOM 4786 O O . ASP A 1 600 ? 1.243 10.358 -11.752 1.00 80.88 600 ASP A O 1
ATOM 4790 N N . THR A 1 601 ? 2.183 8.603 -10.736 1.00 78.50 601 THR A N 1
ATOM 4791 C CA . THR A 1 601 ? 1.779 7.614 -11.724 1.00 78.50 601 THR A CA 1
ATOM 4792 C C . THR A 1 601 ? 0.859 6.578 -11.101 1.00 78.50 601 THR A C 1
ATOM 4794 O O . THR A 1 601 ? 1.204 5.918 -10.119 1.00 78.50 601 THR A O 1
ATOM 4797 N N . VAL A 1 602 ? -0.306 6.402 -11.726 1.00 84.62 602 VAL A N 1
ATOM 4798 C CA . VAL A 1 602 ? -1.245 5.319 -11.431 1.00 84.62 602 VAL A CA 1
ATOM 4799 C C . VAL A 1 602 ? -1.399 4.465 -12.682 1.00 84.62 602 VAL A C 1
ATOM 4801 O O . VAL A 1 602 ? -1.782 4.969 -13.742 1.00 84.62 602 VAL A O 1
ATOM 4804 N N . SER A 1 603 ? -1.073 3.180 -12.574 1.00 80.00 603 SER A N 1
ATOM 4805 C CA . SER A 1 603 ? -1.142 2.232 -13.687 1.00 80.00 603 SER A CA 1
ATOM 4806 C C . SER A 1 603 ? -1.828 0.933 -13.286 1.00 80.00 603 SER A C 1
ATOM 4808 O O . SER A 1 603 ? -1.788 0.522 -12.129 1.00 80.00 603 SER A O 1
ATOM 4810 N N . GLU A 1 604 ? -2.462 0.272 -14.247 1.00 83.62 604 GLU A N 1
ATOM 4811 C CA . GLU A 1 604 ? -3.039 -1.055 -14.043 1.00 83.62 604 GLU A CA 1
ATOM 4812 C C . GLU A 1 604 ? -1.939 -2.123 -13.972 1.00 83.62 604 GLU A C 1
ATOM 4814 O O . GLU A 1 604 ? -0.940 -2.060 -14.693 1.00 83.62 604 GLU A O 1
ATOM 4819 N N . VAL A 1 605 ? -2.097 -3.093 -13.071 1.00 80.06 605 VAL A N 1
ATOM 4820 C CA . VAL A 1 605 ? -1.158 -4.209 -12.920 1.00 80.06 605 VAL A CA 1
ATOM 4821 C C . VAL A 1 605 ? -1.494 -5.286 -13.947 1.00 80.06 605 VAL A C 1
ATOM 4823 O O . VAL A 1 605 ? -2.621 -5.762 -14.022 1.00 80.06 605 VAL A O 1
ATOM 4826 N N . GLY A 1 606 ? -0.504 -5.702 -14.738 1.00 69.12 606 GLY A N 1
ATOM 4827 C CA . GLY A 1 606 ? -0.704 -6.730 -15.757 1.00 69.12 606 GLY A CA 1
ATOM 4828 C C . GLY A 1 606 ? -1.048 -8.109 -15.175 1.00 69.12 606 GLY A C 1
ATOM 4829 O O . GLY A 1 606 ? -0.527 -8.520 -14.137 1.00 69.12 606 GLY A O 1
ATOM 4830 N N . VAL A 1 607 ? -1.849 -8.879 -15.919 1.00 55.94 607 VAL A N 1
ATOM 4831 C CA . VAL A 1 607 ? -2.367 -10.215 -15.546 1.00 55.94 607 VAL A CA 1
ATOM 4832 C C . VAL A 1 607 ? -1.272 -11.213 -15.126 1.00 55.94 607 VAL A C 1
ATOM 4834 O O . VAL A 1 607 ? -1.510 -12.096 -14.302 1.00 55.94 607 VAL A O 1
ATOM 4837 N N . ALA A 1 608 ? -0.057 -11.108 -15.675 1.00 47.59 608 ALA A N 1
ATOM 4838 C CA . ALA A 1 608 ? 1.064 -11.969 -15.287 1.00 47.59 608 ALA A CA 1
ATOM 4839 C C . ALA A 1 608 ? 1.498 -11.723 -13.829 1.00 47.59 608 ALA A C 1
ATOM 4841 O O . ALA A 1 608 ? 1.661 -12.670 -13.061 1.00 47.59 608 ALA A O 1
ATOM 4842 N N . GLN A 1 609 ? 1.585 -10.454 -13.429 1.00 56.19 609 GLN A N 1
ATOM 4843 C CA . GLN A 1 609 ? 1.995 -10.043 -12.089 1.00 56.19 609 GLN A CA 1
ATOM 4844 C C . GLN A 1 609 ? 0.883 -10.280 -11.050 1.00 56.19 609 GLN A C 1
ATOM 4846 O O . GLN A 1 609 ? 1.175 -10.615 -9.904 1.00 56.19 609 GLN A O 1
ATOM 4851 N N . GLU A 1 610 ? -0.391 -10.213 -11.459 1.00 57.34 610 GLU A N 1
ATOM 4852 C CA . GLU A 1 610 ? -1.536 -10.604 -10.620 1.00 57.34 610 GLU A CA 1
ATOM 4853 C C . GLU A 1 610 ? -1.571 -12.108 -10.298 1.00 57.34 610 GLU A C 1
ATOM 4855 O O . GLU A 1 610 ? -2.049 -12.513 -9.240 1.00 57.34 610 GLU A O 1
ATOM 4860 N N . ASN A 1 611 ? -1.100 -12.965 -11.210 1.00 44.38 611 ASN A N 1
ATOM 4861 C CA . ASN A 1 611 ? -1.178 -14.417 -11.035 1.00 44.38 611 ASN A CA 1
ATOM 4862 C C . ASN A 1 611 ? -0.048 -14.988 -10.179 1.00 44.38 611 ASN A C 1
ATOM 4864 O O . ASN A 1 611 ? -0.223 -16.047 -9.571 1.00 44.38 611 ASN A O 1
ATOM 4868 N N . GLU A 1 612 ? 1.101 -14.316 -10.120 1.00 49.72 612 GLU A N 1
ATOM 4869 C CA . GLU A 1 612 ? 2.236 -14.822 -9.356 1.00 49.72 612 GLU A CA 1
ATOM 4870 C C . GLU A 1 612 ? 2.020 -14.722 -7.843 1.00 49.72 612 GLU A C 1
ATOM 4872 O O . GLU A 1 612 ? 2.587 -15.549 -7.130 1.00 49.72 612 GLU A O 1
ATOM 4877 N N . ASN A 1 613 ? 1.177 -13.800 -7.339 1.00 54.59 613 ASN A N 1
ATOM 4878 C CA . ASN A 1 613 ? 0.839 -13.630 -5.908 1.00 54.59 613 ASN A CA 1
ATOM 4879 C C . ASN A 1 613 ? 2.063 -13.691 -4.956 1.00 54.59 613 ASN A C 1
ATOM 4881 O O . ASN A 1 613 ? 1.957 -14.023 -3.769 1.00 54.59 613 ASN A O 1
ATOM 4885 N N . ARG A 1 614 ? 3.249 -13.401 -5.496 1.00 49.00 614 ARG A N 1
ATOM 4886 C CA . ARG A 1 614 ? 4.555 -13.504 -4.854 1.00 49.00 614 ARG A CA 1
ATOM 4887 C C . ARG A 1 614 ? 5.153 -12.117 -4.875 1.00 49.00 614 ARG A C 1
ATOM 4889 O O . ARG A 1 614 ? 5.821 -11.723 -5.823 1.00 49.00 614 ARG A O 1
ATOM 4896 N N . TYR A 1 615 ? 4.875 -11.376 -3.817 1.00 50.47 615 TYR A N 1
ATOM 4897 C CA . TYR A 1 615 ? 5.507 -10.089 -3.596 1.00 50.47 615 TYR A CA 1
ATOM 4898 C C . TYR A 1 615 ? 6.841 -10.369 -2.896 1.00 50.47 615 TYR A C 1
ATOM 4900 O O . TYR A 1 615 ? 6.862 -10.960 -1.810 1.00 50.47 615 TYR A O 1
ATOM 4908 N N . GLN A 1 616 ? 7.947 -10.046 -3.575 1.00 36.25 616 GLN A N 1
ATOM 4909 C CA . GLN A 1 616 ? 9.293 -10.161 -3.004 1.00 36.25 616 GLN A CA 1
ATOM 4910 C C . GLN A 1 616 ? 9.473 -9.183 -1.849 1.00 36.25 616 GLN A C 1
ATOM 4912 O O . GLN A 1 616 ? 8.982 -8.037 -1.953 1.00 36.25 616 GLN A O 1
#